Protein 2JGP (pdb70)

Foldseek 3Di:
DPDADAQDFLQLLLLQVLLCVLLVPPRAHQFDFSVVSPDDDVSLVVSQVVCCQQFQAHDDSVVCVVQRGSNSVSVVLQVDPPRGLLDFADDDDDQWFAAAPVLQVLVCCVPPVPCWLVQKDKAKKKKFFADDQVLLFVLVQVVCQQAQLQQWAWDADPNGITTGGDPHADADEAEEEDALVVVVVVLVVVRGDDHRRHGRQKYWYWYHNDDRIIMIMIMGGLQFADPLLVVLSVVSSQCVSVVHDDDHQRHHVSSVRNSLVVSCPDSNLVSLLVLLCVVPVDDQDDQQAAFPFDQDQAADFFKAKDKDFLAQVLQVLLCVVCVVLVHHSLLSLVLLVLLLSCVRRVFFKAWAKEKDQQQSHPSSNNHGGNRIAIFTQIAGQDQQAFLSVSSVVSRSSVSVCSNSVSHGPSCSQVVNPDPQGNSAHPSHQEYEEEEEADDQWPDHPGITMGGSPPDDPLRTHPGQKYWYWYRHPRGIMIMIMHRPNTHDPVRVVLSRQLSSQSSVVCSVPRRHGSNRSPSD

Solvent-accessible surface area: 24222 Å² total; per-residue (Å²): 163,48,133,58,40,24,19,142,38,13,10,11,7,3,0,4,52,4,0,37,141,25,6,137,34,102,88,2,0,0,56,1,34,0,62,83,27,28,1,129,60,112,73,0,90,125,0,27,62,34,0,88,96,43,1,49,5,78,8,44,52,184,25,0,102,112,67,26,21,0,64,65,0,1,34,39,2,59,144,33,49,169,32,16,53,21,27,20,76,82,40,159,190,110,82,86,12,27,18,2,20,16,1,78,121,16,13,71,35,32,87,159,124,63,35,56,86,75,31,16,33,65,66,26,24,22,0,66,15,128,12,87,127,90,97,0,45,28,2,8,81,142,0,6,67,46,2,29,4,0,28,1,2,2,26,84,45,148,66,77,8,15,3,38,35,44,138,120,30,110,33,78,20,51,68,46,122,28,78,52,114,98,0,92,122,56,14,73,57,48,18,93,75,16,86,1,117,87,8,22,1,5,84,4,15,0,1,58,23,14,146,56,64,20,0,6,2,14,0,8,2,41,2,1,0,2,56,61,0,37,40,27,8,59,46,16,3,12,69,25,12,76,60,63,146,20,101,169,38,130,2,22,4,30,8,21,1,23,20,36,100,113,6,43,144,23,56,1,29,117,82,0,16,26,38,8,47,127,37,5,82,82,128,56,27,80,14,100,9,76,47,64,105,126,53,44,99,84,38,34,94,55,7,52,69,10,84,60,31,12,30,146,86,28,12,116,15,0,73,113,10,6,134,86,22,14,14,59,14,38,7,0,0,0,0,0,0,1,1,0,0,12,61,43,11,68,43,56,37,2,6,0,0,0,45,28,71,14,19,44,57,69,37,5,102,54,2,2,0,18,11,54,27,33,4,2,4,20,2,86,3,69,154,135,28,22,0,21,79,0,0,66,55,0,10,80,45,0,26,35,1,50,3,14,22,29,6,16,35,46,79,5,32,139,122,44,71,124,91,106,71,111,11,38,18,48,25,9,6,0,8,0,31,45,73,103,40,117,112,146,68,62,66,15,93,120,8,66,4,32,69,28,67,139,82,159,91,16,140,77,0,102,24,4,0,24,0,29,0,21,36,64,227,79,49,0,23,0,7,0,33,7,4,67,28,4,5,49,108,111,24,2,73,88,1,3,106,24,0,24,51,0,0,48,21,0,47,152,64,30,120,34,117,7,43,119,5,106,26,169

Radius of gyration: 24.34 Å; Cα contacts (8 Å, |Δi|>4): 922; chains: 1; bounding box: 75×51×62 Å

Secondary structure (DSSP, 8-state):
-PPP----SHHHHHHHHHHHHHHT-S---TT-BTTTTT--HHHHHHHHHHHHHHH-B---HHHHHHS-BHHHHHHHHHH--TTBTT---PPPP-SSEEPPHHHHHHHHIIIII--TTTTB--EEEEEEE---HHHHHHHHHHHHHH-GGGGEEEEEETTEEEEEE-S------EEEE--HHHHHHHHHHT-----TTSS--EEEEEEEEETTEEEEEEEEBGGG--HHHHHHHHHHHHHHHTTPPPPP-S--HHHHHHHHHHHTTSHHHHHHHHHHHHHTSS---------SSPPPSS---BEEEEEEE--HHHHHHHHHHHHHHT--HHHHHHHHHHHHHHHHHT-S-EEEEEEE----SGGGTT--S---EEEEEEE---TTSBHHHHHHHHHHHHHHHHHT--S-HHHHHHHT-----TTS-SS-SEEEEEE----S----SSEEEEE-SS-SS-SB-SSSEEEEEEE-SS-EEEEEEEE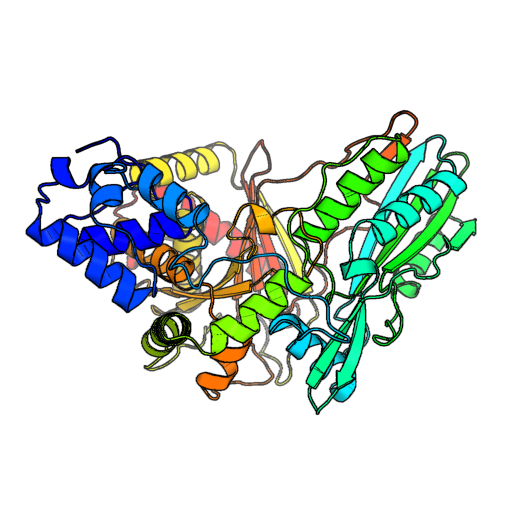TTT--HHHHHHHHHHHHHHHHHHHH-TT-BGGG----

InterPro domains:
  IPR000873 AMP-dependent synthetase/ligase domain [PF00501] (471-814)
  IPR000873 AMP-dependent synthetase/ligase domain [PF00501] (1507-1851)
  IPR000873 AMP-dependent synthetase/ligase domain [PF00501] (2543-2889)
  IPR000873 AMP-dependent synthetase/ligase domain [PF00501] (3581-3923)
  IPR000873 AMP-dependent synthetase/ligase domain [PF00501] (4616-4968)
  IPR000873 AMP-dependent synthetase/ligase domain [PF00501] (5662-6010)
  IPR001031 Thioesterase [PF00975] (6255-6472)
  IPR001242 Condensation domain [PF00668] (8-450)
  IPR001242 Condensation domain [PF00668] (1053-1486)
  IPR001242 Condensation domain [PF00668] (2089-2523)
  IPR001242 Condensation domain [PF00668] (3128-3558)
  IPR001242 Condensation domain [PF00668] (4165-4596)
  IPR001242 Condensation domain [PF00668] (5207-5642)
  IPR006162 Phosphopantetheine attachment site [PS00012] (995-1010)
  IPR006162 Phosphopantetheine attachment site [PS00012] (2032-2047)
  IPR006162 Phosphopantetheine attachment site [PS00012] (3070-3085)
  IPR006162 Phosphopantetheine attachment site [PS00012] (4105-4120)
  IPR006162 Phosphopantetheine attachment site [PS00012] (5149-5164)
  IPR006162 Phosphopantetheine attachment site [PS00012] (6192-6207)
  IPR009081 Phosphopantetheine binding ACP domain [PF00550] (973-1036)

Sequence (520 aa):
RSEYVAPRSVWEARLAQVWEQVLNVPQVGALDDFFALGGHSLRAMRVLSSMHNEYQVDIPLRILFEKPTIQELAAFIEETAKKGNVFSIEPVQKQAYYPVSSAQKRMYILDQFEGVGISYNMPSTMLIEGKLERTRVEAAFQRLIARHESLRTSFAVVNGEPVQNIHEDVPFALAYSEVTEEEARELVSSLVQPFDLEVAPLIRVSLLKIGEDRYVLFTDMHHSISDGVSSGILLAEWVQLYQGDVLPELRIQQYKDFAVWQQEFSQSAAFHKQEAYWLQTFADDIPVLNLPTDFTRPSTQSFAGDQCTIGAGKALTEGLHQLAQATGTTLYMVLLAAYNVLLAKYAGQEDIIVGTPITGRSHADLEPIVGMFVNTLAMRNKPQREKTFSEFLQEVKQNALDAYGHQDYPFEELVEKLAIARDLSRNPLFDTVFTFQNSTEEVMTLPECTLAPFMTDETGQHAKFDLTFSATEEREEMTIGVEYSTSLFTRETMERFSRHFLTIAASIVQNPHIRLGEIDML

B-factor: mean 62.38, std 7.95, range [30.0, 96.53]

Structure (mmCIF, N/CA/C/O backbone):
data_2JGP
#
_entry.id   2JGP
#
_cell.length_a   84.973
_cell.length_b   84.973
_cell.length_c   164.969
_cell.angle_alpha   90.00
_cell.angle_beta   90.00
_cell.angle_gamma   90.00
#
_symmetry.space_group_name_H-M   'P 43 21 2'
#
loop_
_entity.id
_entity.type
_entity.pdbx_description
1 polymer 'TYROCIDINE SYNTHETASE 3'
2 non-polymer 'SULFATE ION'
3 non-polymer '1,4-DIETHYLENE DIOXIDE'
4 non-polymer 'SODIUM ION'
5 water water
#
loop_
_atom_site.group_PDB
_atom_site.id
_atom_site.type_symbol
_atom_site.label_atom_id
_atom_site.label_alt_id
_atom_site.label_comp_id
_atom_site.label_asym_id
_atom_site.label_entity_id
_atom_site.label_seq_id
_atom_site.pdbx_PDB_ins_code
_atom_site.Cartn_x
_atom_site.Cartn_y
_atom_site.Cartn_z
_atom_site.occupancy
_atom_site.B_iso_or_equiv
_atom_site.auth_seq_id
_atom_site.auth_comp_id
_atom_site.auth_asym_id
_atom_site.auth_atom_id
_atom_site.pdbx_PDB_model_num
ATOM 1 N N . ARG A 1 1 ? -3.869 7.629 62.551 1.00 74.34 3 ARG A N 1
ATOM 2 C CA . ARG A 1 1 ? -2.645 8.460 62.376 1.00 74.15 3 ARG A CA 1
ATOM 3 C C . ARG A 1 1 ? -1.371 7.639 62.247 1.00 73.00 3 ARG A C 1
ATOM 4 O O . ARG A 1 1 ? -1.046 6.837 63.123 1.00 73.38 3 ARG A O 1
ATOM 12 N N . SER A 1 2 ? -0.629 7.885 61.175 1.00 71.78 4 SER A N 1
ATOM 13 C CA . SER A 1 2 ? 0.718 7.352 61.049 1.00 70.46 4 SER A CA 1
ATOM 14 C C . SER A 1 2 ? 1.626 8.067 62.044 1.00 69.06 4 SER A C 1
ATOM 15 O O . SER A 1 2 ? 1.316 9.169 62.510 1.00 68.43 4 SER A O 1
ATOM 18 N N . GLU A 1 3 ? 2.738 7.426 62.377 1.00 67.29 5 GLU A N 1
ATOM 19 C CA . GLU A 1 3 ? 3.810 8.072 63.122 1.00 66.29 5 GLU A CA 1
ATOM 20 C C . GLU A 1 3 ? 4.187 9.400 62.453 1.00 65.28 5 GLU A C 1
ATOM 21 O O . GLU A 1 3 ? 4.293 9.479 61.225 1.00 65.11 5 GLU A O 1
ATOM 27 N N . TYR A 1 4 ? 4.385 10.441 63.257 1.00 64.20 6 TYR A N 1
ATOM 28 C CA . TYR A 1 4 ? 4.707 11.749 62.702 1.00 63.18 6 TYR A CA 1
ATOM 29 C C . TYR A 1 4 ? 6.174 11.818 62.320 1.00 62.74 6 TYR A C 1
ATOM 30 O O . TYR A 1 4 ? 7.053 11.564 63.142 1.00 62.01 6 TYR A O 1
ATOM 39 N N . VAL A 1 5 ? 6.409 12.164 61.059 1.00 62.15 7 VAL A N 1
ATOM 40 C CA . VAL A 1 5 ? 7.727 12.504 60.557 1.00 62.24 7 VAL A CA 1
ATOM 41 C C . VAL A 1 5 ? 7.633 13.905 59.964 1.00 62.31 7 VAL A C 1
ATOM 42 O O . VAL A 1 5 ? 6.859 14.144 59.031 1.00 62.39 7 VAL A O 1
ATOM 46 N N . ALA A 1 6 ? 8.394 14.845 60.515 1.00 62.11 8 ALA A N 1
ATOM 47 C CA . ALA A 1 6 ? 8.308 16.237 60.070 1.00 62.28 8 ALA A CA 1
ATOM 48 C C . ALA A 1 6 ? 8.793 16.348 58.623 1.00 62.38 8 ALA A C 1
ATOM 49 O O . ALA A 1 6 ? 9.687 15.605 58.225 1.00 62.28 8 ALA A O 1
ATOM 51 N N . PRO A 1 7 ? 8.208 17.271 57.831 1.00 62.56 9 PRO A N 1
ATOM 52 C CA . PRO A 1 7 ? 8.650 17.465 56.442 1.00 62.43 9 PRO A CA 1
ATOM 53 C C . PRO A 1 7 ? 10.171 17.612 56.329 1.00 62.31 9 PRO A C 1
ATOM 54 O O . PRO A 1 7 ? 10.785 18.309 57.140 1.00 63.07 9 PRO A O 1
ATOM 58 N N . ARG A 1 8 ? 10.773 16.933 55.356 1.00 62.25 10 ARG A N 1
ATOM 59 C CA . ARG A 1 8 ? 12.237 16.868 55.225 1.00 61.69 10 ARG A CA 1
ATOM 60 C C . ARG A 1 8 ? 12.747 17.532 53.948 1.00 61.99 10 ARG A C 1
ATOM 61 O O . ARG A 1 8 ? 13.957 17.580 53.698 1.00 61.58 10 ARG A O 1
ATOM 69 N N . SER A 1 9 ? 11.822 18.019 53.130 1.00 61.92 11 SER A N 1
ATOM 70 C CA . SER A 1 9 ? 12.164 18.635 51.862 1.00 61.93 11 SER A CA 1
ATOM 71 C C . SER A 1 9 ? 11.161 19.718 51.568 1.00 62.00 11 SER A C 1
ATOM 72 O O . SER A 1 9 ? 10.104 19.773 52.193 1.00 61.65 11 SER A O 1
ATOM 75 N N . VAL A 1 10 ? 11.473 20.550 50.580 1.00 62.21 12 VAL A N 1
ATOM 76 C CA . VAL A 1 10 ? 10.569 21.632 50.195 1.00 62.37 12 VAL A CA 1
ATOM 77 C C . VAL A 1 10 ? 9.201 21.104 49.740 1.00 62.09 12 VAL A C 1
ATOM 78 O O . VAL A 1 10 ? 8.182 21.655 50.129 1.00 61.98 12 VAL A O 1
ATOM 82 N N . TRP A 1 11 ? 9.166 20.033 48.948 1.00 61.65 13 TRP A N 1
ATOM 83 C CA . TRP A 1 11 ? 7.883 19.518 48.462 1.00 61.62 13 TRP A CA 1
ATOM 84 C C . TRP A 1 11 ? 7.092 18.807 49.558 1.00 61.57 13 TRP A C 1
ATOM 85 O O . TRP A 1 11 ? 5.876 18.855 49.552 1.00 61.16 13 TRP A O 1
ATOM 96 N N . GLU A 1 12 ? 7.774 18.166 50.506 1.00 61.57 14 GLU A N 1
ATOM 97 C CA . GLU A 1 12 ? 7.075 17.593 51.662 1.00 61.73 14 GLU A CA 1
ATOM 98 C C . GLU A 1 12 ? 6.421 18.696 52.495 1.00 61.68 14 GLU A C 1
ATOM 99 O O . GLU A 1 12 ? 5.268 18.558 52.929 1.00 62.37 14 GLU A O 1
ATOM 105 N N . ALA A 1 13 ? 7.138 19.806 52.679 1.00 61.19 15 ALA A N 1
ATOM 106 C CA . ALA A 1 13 ? 6.605 20.963 53.405 1.00 61.03 15 ALA A CA 1
ATOM 107 C C . ALA A 1 13 ? 5.408 21.583 52.680 1.00 60.77 15 ALA A C 1
ATOM 108 O O . ALA A 1 13 ? 4.372 21.814 53.287 1.00 60.72 15 ALA A O 1
ATOM 110 N N . ARG A 1 14 ? 5.553 21.832 51.380 1.00 60.48 16 ARG A N 1
ATOM 111 C CA . ARG A 1 14 ? 4.488 22.444 50.589 1.00 60.55 16 ARG A CA 1
ATOM 112 C C . ARG A 1 14 ? 3.223 21.591 50.588 1.00 60.46 16 ARG A C 1
ATOM 113 O O . ARG A 1 14 ? 2.126 22.086 50.820 1.00 60.06 16 ARG A O 1
ATOM 121 N N . LEU A 1 15 ? 3.393 20.300 50.334 1.00 61.00 17 LEU A N 1
ATOM 122 C CA . LEU A 1 15 ? 2.270 19.376 50.296 1.00 61.53 17 LEU A CA 1
ATOM 123 C C . LEU A 1 15 ? 1.573 19.262 51.641 1.00 61.91 17 LEU A C 1
ATOM 124 O O . LEU A 1 15 ? 0.343 19.315 51.705 1.00 62.87 17 LEU A O 1
ATOM 129 N N . ALA A 1 16 ? 2.356 19.104 52.704 1.00 62.13 18 ALA A N 1
ATOM 130 C CA . ALA A 1 16 ? 1.812 18.921 54.047 1.00 62.25 18 ALA A CA 1
ATOM 131 C C . ALA A 1 16 ? 0.930 20.095 54.427 1.00 62.51 18 ALA A C 1
ATOM 132 O O . ALA A 1 16 ? -0.134 19.907 54.995 1.00 62.48 18 ALA A O 1
ATOM 134 N N . GLN A 1 17 ? 1.399 21.302 54.108 1.00 62.85 19 GLN A N 1
ATOM 135 C CA . GLN A 1 17 ? 0.652 22.543 54.337 1.00 63.73 19 GLN A CA 1
ATOM 136 C C . GLN A 1 17 ? -0.693 22.538 53.609 1.00 63.29 19 GLN A C 1
ATOM 137 O O . GLN A 1 17 ? -1.722 22.877 54.193 1.00 63.55 19 GLN A O 1
ATOM 143 N N . VAL A 1 18 ? -0.678 22.158 52.336 1.00 62.50 20 VAL A N 1
ATOM 144 C CA . VAL A 1 18 ? -1.899 22.059 51.550 1.00 62.45 20 VAL A CA 1
ATOM 145 C C . VAL A 1 18 ? -2.870 21.005 52.107 1.00 62.29 20 VAL A C 1
ATOM 146 O O . VAL A 1 18 ? -4.066 21.266 52.205 1.00 62.39 20 VAL A O 1
ATOM 150 N N . TRP A 1 19 ? -2.362 19.834 52.492 1.00 62.36 21 TRP A N 1
ATOM 151 C CA . TRP A 1 19 ? -3.226 18.788 53.054 1.00 62.56 21 TRP A CA 1
ATOM 152 C C . TRP A 1 19 ? -3.902 19.249 54.344 1.00 62.39 21 TRP A C 1
ATOM 153 O O . TRP A 1 19 ? -5.079 18.979 54.561 1.00 62.10 21 TRP A O 1
ATOM 164 N N . GLU A 1 20 ? -3.142 19.920 55.204 1.00 62.51 22 GLU A N 1
ATOM 165 C CA . GLU A 1 20 ? -3.682 20.448 56.460 1.00 62.71 22 GLU A CA 1
ATOM 166 C C . GLU A 1 20 ? -4.847 21.404 56.210 1.00 62.82 22 GLU A C 1
ATOM 167 O O . GLU A 1 20 ? -5.876 21.322 56.876 1.00 62.68 22 GLU A O 1
ATOM 173 N N . GLN A 1 21 ? -4.684 22.295 55.240 1.00 62.85 23 GLN A N 1
ATOM 174 C CA . GLN A 1 21 ? -5.747 23.236 54.878 1.00 63.10 23 GLN A CA 1
ATOM 175 C C . GLN A 1 21 ? -6.965 22.539 54.281 1.00 62.64 23 GLN A C 1
ATOM 176 O O . GLN A 1 21 ? -8.105 22.799 54.690 1.00 62.15 23 GLN A O 1
ATOM 182 N N . VAL A 1 22 ? -6.724 21.654 53.320 1.00 62.26 24 VAL A N 1
ATOM 183 C CA . VAL A 1 22 ? -7.812 20.976 52.617 1.00 62.33 24 VAL A CA 1
ATOM 184 C C . VAL A 1 22 ? -8.566 20.004 53.534 1.00 62.31 24 VAL A C 1
ATOM 185 O O . VAL A 1 22 ? -9.800 19.982 53.541 1.00 62.21 24 VAL A O 1
ATOM 189 N N . LEU A 1 23 ? -7.821 19.218 54.308 1.00 62.35 25 LEU A N 1
ATOM 190 C CA . LEU A 1 23 ? -8.424 18.226 55.206 1.00 62.64 25 LEU A CA 1
ATOM 191 C C . LEU A 1 23 ? -8.888 18.800 56.546 1.00 62.52 25 LEU A C 1
ATOM 192 O O . LEU A 1 23 ? -9.679 18.160 57.244 1.00 62.40 25 LEU A O 1
ATOM 197 N N . ASN A 1 24 ? -8.400 19.991 56.897 1.00 62.46 26 ASN A N 1
ATOM 198 C CA . ASN A 1 24 ? -8.595 20.560 58.231 1.00 62.62 26 ASN A CA 1
ATOM 199 C C . ASN A 1 24 ? -8.107 19.585 59.301 1.00 62.80 26 ASN A C 1
ATOM 200 O O . ASN A 1 24 ? -8.816 19.272 60.251 1.00 62.53 26 ASN A O 1
ATOM 205 N N . VAL A 1 25 ? -6.890 19.091 59.114 1.00 63.06 27 VAL A N 1
ATOM 206 C CA . VAL A 1 25 ? -6.249 18.216 60.079 1.00 63.53 27 VAL A CA 1
ATOM 207 C C . VAL A 1 25 ? -4.871 18.812 60.357 1.00 64.14 27 VAL A C 1
ATOM 208 O O . VAL A 1 25 ? -4.192 19.240 59.422 1.00 63.97 27 VAL A O 1
ATOM 212 N N . PRO A 1 26 ? -4.457 18.868 61.635 1.00 64.81 28 PRO A N 1
ATOM 213 C CA . PRO A 1 26 ? -3.157 19.463 61.967 1.00 65.15 28 PRO A CA 1
ATOM 214 C C . PRO A 1 26 ? -1.974 18.493 61.907 1.00 65.55 28 PRO A C 1
ATOM 215 O O . PRO A 1 26 ? -2.157 17.288 62.020 1.00 66.06 28 PRO A O 1
ATOM 219 N N . GLN A 1 27 ? -0.768 19.028 61.740 1.00 65.53 29 GLN A N 1
ATOM 220 C CA . GLN A 1 27 ? 0.473 18.270 61.910 1.00 65.86 29 GLN A CA 1
ATOM 221 C C . GLN A 1 27 ? 0.610 17.088 60.941 1.00 65.13 29 GLN A C 1
ATOM 222 O O . GLN A 1 27 ? 0.940 15.975 61.353 1.00 65.42 29 GLN A O 1
ATOM 228 N N . VAL A 1 28 ? 0.366 17.347 59.656 1.00 64.28 30 VAL A N 1
ATOM 229 C CA . VAL A 1 28 ? 0.535 16.339 58.607 1.00 63.71 30 VAL A CA 1
ATOM 230 C C . VAL A 1 28 ? 2.028 16.113 58.365 1.00 63.34 30 VAL A C 1
ATOM 231 O O . VAL A 1 28 ? 2.778 17.062 58.134 1.00 62.64 30 VAL A O 1
ATOM 235 N N . GLY A 1 29 ? 2.441 14.849 58.423 1.00 63.38 31 GLY A N 1
ATOM 236 C CA . GLY A 1 29 ? 3.842 14.473 58.293 1.00 63.24 31 GLY A CA 1
ATOM 237 C C . GLY A 1 29 ? 4.107 13.613 57.072 1.00 63.45 31 GLY A C 1
ATOM 238 O O . GLY A 1 29 ? 3.185 13.255 56.330 1.00 63.17 31 GLY A O 1
ATOM 239 N N . ALA A 1 30 ? 5.376 13.252 56.895 1.00 63.57 32 ALA A N 1
ATOM 240 C CA . ALA A 1 30 ? 5.843 12.566 55.690 1.00 63.67 32 ALA A CA 1
ATOM 241 C C . ALA A 1 30 ? 5.205 11.187 55.448 1.00 63.84 32 ALA A C 1
ATOM 242 O O . ALA A 1 30 ? 5.095 10.747 54.299 1.00 63.46 32 ALA A O 1
ATOM 244 N N . LEU A 1 31 ? 4.803 10.504 56.518 1.00 63.74 33 LEU A N 1
ATOM 245 C CA . LEU A 1 31 ? 4.219 9.166 56.402 1.00 64.03 33 LEU A CA 1
ATOM 246 C C . LEU A 1 31 ? 2.692 9.174 56.337 1.00 64.19 33 LEU A C 1
ATOM 247 O O . LEU A 1 31 ? 2.079 8.121 56.163 1.00 64.14 33 LEU A O 1
ATOM 252 N N . ASP A 1 32 ? 2.070 10.342 56.484 1.00 64.25 34 ASP A N 1
ATOM 253 C CA . ASP A 1 32 ? 0.605 10.402 56.516 1.00 64.67 34 ASP A CA 1
ATOM 254 C C . ASP A 1 32 ? 0.003 10.053 55.155 1.00 64.39 34 ASP A C 1
ATOM 255 O O . ASP A 1 32 ? 0.528 10.449 54.121 1.00 64.26 34 ASP A O 1
ATOM 260 N N . ASP A 1 33 ? -1.088 9.290 55.182 1.00 64.39 35 ASP A N 1
ATOM 261 C CA . ASP A 1 33 ? -1.793 8.852 53.977 1.00 64.40 35 ASP A CA 1
ATOM 262 C C . ASP A 1 33 ? -3.086 9.658 53.864 1.00 64.49 35 ASP A C 1
ATOM 263 O O . ASP A 1 33 ? -3.874 9.718 54.816 1.00 64.14 35 ASP A O 1
ATOM 268 N N . PHE A 1 34 ? -3.291 10.272 52.699 1.00 64.46 36 PHE A N 1
ATOM 269 C CA . PHE A 1 34 ? -4.415 11.190 52.463 1.00 64.46 36 PHE A CA 1
ATOM 270 C C . PHE A 1 34 ? -5.772 10.570 52.792 1.00 64.68 36 PHE A C 1
ATOM 271 O O . PHE A 1 34 ? -6.644 11.217 53.375 1.00 64.89 36 PHE A O 1
ATOM 279 N N . PHE A 1 35 ? -5.930 9.307 52.432 1.00 64.76 37 PHE A N 1
ATOM 280 C CA . PHE A 1 35 ? -7.196 8.616 52.586 1.00 65.20 37 PHE A CA 1
ATOM 281 C C . PHE A 1 35 ? -7.357 8.075 54.006 1.00 65.37 37 PHE A C 1
ATOM 282 O O . PHE A 1 35 ? -8.467 8.048 54.538 1.00 65.75 37 PHE A O 1
ATOM 290 N N . ALA A 1 36 ? -6.250 7.688 54.635 1.00 65.68 38 ALA A N 1
ATOM 291 C CA . ALA A 1 36 ? -6.268 7.328 56.058 1.00 65.80 38 ALA A CA 1
ATOM 292 C C . ALA A 1 36 ? -6.655 8.537 56.918 1.00 65.82 38 ALA A C 1
ATOM 293 O O . ALA A 1 36 ? -7.320 8.381 57.945 1.00 65.20 38 ALA A O 1
ATOM 295 N N . LEU A 1 37 ? -6.243 9.731 56.490 1.00 65.63 39 LEU A N 1
ATOM 296 C CA . LEU A 1 37 ? -6.563 10.974 57.201 1.00 65.86 39 LEU A CA 1
ATOM 297 C C . LEU A 1 37 ? -8.012 11.432 56.997 1.00 65.75 39 LEU A C 1
ATOM 298 O O . LEU A 1 37 ? -8.438 12.420 57.599 1.00 65.91 39 LEU A O 1
ATOM 303 N N . GLY A 1 38 ? -8.761 10.729 56.149 1.00 65.41 40 GLY A N 1
ATOM 304 C CA . GLY A 1 38 ? -10.184 10.995 55.959 1.00 65.20 40 GLY A CA 1
ATOM 305 C C . GLY A 1 38 ? -10.556 11.621 54.628 1.00 64.99 40 GLY A C 1
ATOM 306 O O . GLY A 1 38 ? -11.733 11.878 54.375 1.00 64.83 40 GLY A O 1
ATOM 307 N N . GLY A 1 39 ? -9.568 11.879 53.775 1.00 64.98 41 GLY A N 1
ATOM 308 C CA . GLY A 1 39 ? -9.835 12.427 52.449 1.00 64.81 41 GLY A CA 1
ATOM 309 C C . GLY A 1 39 ? -10.499 11.397 51.545 1.00 64.87 41 GLY A C 1
ATOM 310 O O . GLY A 1 39 ? -10.262 10.197 51.682 1.00 64.77 41 GLY A O 1
ATOM 311 N N . HIS A 1 40 ? -11.359 11.868 50.647 1.00 64.79 42 HIS A N 1
ATOM 312 C CA . HIS A 1 40 ? -11.897 11.040 49.564 1.00 64.93 42 HIS A CA 1
ATOM 313 C C . HIS A 1 40 ? -11.716 11.799 48.241 1.00 64.69 42 HIS A C 1
ATOM 314 O O . HIS A 1 40 ? -10.917 12.737 48.172 1.00 64.22 42 HIS A O 1
ATOM 321 N N . SER A 1 41 ? -12.452 11.398 47.203 1.00 64.68 43 SER A N 1
ATOM 322 C CA . SER A 1 41 ? -12.294 11.957 45.855 1.00 64.79 43 SER A CA 1
ATOM 323 C C . SER A 1 41 ? -12.454 13.475 45.787 1.00 64.76 43 SER A C 1
ATOM 324 O O . SER A 1 41 ? -11.671 14.147 45.114 1.00 64.75 43 SER A O 1
ATOM 327 N N . LEU A 1 42 ? -13.459 14.009 46.479 1.00 64.78 44 LEU A N 1
ATOM 328 C CA . LEU A 1 42 ? -13.731 15.449 46.453 1.00 64.97 44 LEU A CA 1
ATOM 329 C C . LEU A 1 42 ? -12.550 16.263 46.982 1.00 64.80 44 LEU A C 1
ATOM 330 O O . LEU A 1 42 ? -12.095 17.206 46.328 1.00 64.52 44 LEU A O 1
ATOM 335 N N . ARG A 1 43 ? -12.055 15.901 48.163 1.00 64.69 45 ARG A N 1
ATOM 336 C CA . ARG A 1 43 ? -10.955 16.648 48.776 1.00 64.92 45 ARG A CA 1
ATOM 337 C C . ARG A 1 43 ? -9.602 16.346 48.119 1.00 64.82 45 ARG A C 1
ATOM 338 O O . ARG A 1 43 ? -8.707 17.185 48.159 1.00 64.82 45 ARG A O 1
ATOM 346 N N . ALA A 1 44 ? -9.454 15.171 47.508 1.00 64.76 46 ALA A N 1
ATOM 347 C CA . ALA A 1 44 ? -8.264 14.883 46.692 1.00 65.01 46 ALA A CA 1
ATOM 348 C C . ALA A 1 44 ? -8.190 15.835 45.499 1.00 65.14 46 ALA A C 1
ATOM 349 O O . ALA A 1 44 ? -7.123 16.357 45.182 1.00 65.59 46 ALA A O 1
ATOM 351 N N . MET A 1 45 ? -9.326 16.065 44.847 1.00 65.60 47 MET A N 1
ATOM 352 C CA . MET A 1 45 ? -9.401 17.030 43.749 1.00 65.92 47 MET A CA 1
ATOM 353 C C . MET A 1 45 ? -9.093 18.455 44.230 1.00 65.90 47 MET A C 1
ATOM 354 O O . MET A 1 45 ? -8.472 19.239 43.503 1.00 65.90 47 MET A O 1
ATOM 359 N N . ARG A 1 46 ? -9.503 18.779 45.454 1.00 65.64 48 ARG A N 1
ATOM 360 C CA . ARG A 1 46 ? -9.166 20.071 46.059 1.00 65.72 48 ARG A CA 1
ATOM 361 C C . ARG A 1 46 ? -7.658 20.218 46.309 1.00 65.49 48 ARG A C 1
ATOM 362 O O . ARG A 1 46 ? -7.112 21.309 46.152 1.00 65.28 48 ARG A O 1
ATOM 370 N N . VAL A 1 47 ? -6.994 19.131 46.703 1.00 65.18 49 VAL A N 1
ATOM 371 C CA . VAL A 1 47 ? -5.535 19.147 46.874 1.00 65.21 49 VAL A CA 1
ATOM 372 C C . VAL A 1 47 ? -4.846 19.431 45.538 1.00 65.35 49 VAL A C 1
ATOM 373 O O . VAL A 1 47 ? -3.920 20.242 45.468 1.00 65.36 49 VAL A O 1
ATOM 377 N N . LEU A 1 48 ? -5.311 18.769 44.483 1.00 65.30 50 LEU A N 1
ATOM 378 C CA . LEU A 1 48 ? -4.783 18.993 43.139 1.00 65.56 50 LEU A CA 1
ATOM 379 C C . LEU A 1 48 ? -4.962 20.451 42.719 1.00 65.65 50 LEU A C 1
ATOM 380 O O . LEU A 1 48 ? -4.040 21.070 42.176 1.00 65.11 50 LEU A O 1
ATOM 385 N N . SER A 1 49 ? -6.157 20.984 42.968 1.00 65.85 51 SER A N 1
ATOM 386 C CA . SER A 1 49 ? -6.471 22.375 42.655 1.00 66.20 51 SER A CA 1
ATOM 387 C C . SER A 1 49 ? -5.576 23.343 43.424 1.00 66.06 51 SER A C 1
ATOM 388 O O . SER A 1 49 ? -5.059 24.300 42.849 1.00 65.56 51 SER A O 1
ATOM 391 N N . SER A 1 50 ? -5.405 23.093 44.723 1.00 66.12 52 SER A N 1
ATOM 392 C CA . SER A 1 50 ? -4.583 23.965 45.577 1.00 66.28 52 SER A CA 1
ATOM 393 C C . SER A 1 50 ? -3.116 23.997 45.164 1.00 66.00 52 SER A C 1
ATOM 394 O O . SER A 1 50 ? -2.489 25.056 45.194 1.00 65.61 52 SER A O 1
ATOM 397 N N . MET A 1 51 ? -2.570 22.838 44.797 1.00 65.92 53 MET A N 1
ATOM 398 C CA . MET A 1 51 ? -1.177 22.765 44.341 1.00 65.92 53 MET A CA 1
ATOM 399 C C . MET A 1 51 ? -1.001 23.465 42.998 1.00 65.67 53 MET A C 1
ATOM 400 O O . MET A 1 51 ? 0.042 24.066 42.745 1.00 65.40 53 MET A O 1
ATOM 405 N N . HIS A 1 52 ? -2.021 23.397 42.145 1.00 65.72 54 HIS A N 1
ATOM 406 C CA . HIS A 1 52 ? -2.000 24.135 40.885 1.00 65.69 54 HIS A CA 1
ATOM 407 C C . HIS A 1 52 ? -2.026 25.647 41.128 1.00 65.46 54 HIS A C 1
ATOM 408 O O . HIS A 1 52 ? -1.265 26.394 40.506 1.00 65.16 54 HIS A O 1
ATOM 415 N N . ASN A 1 53 ? -2.895 26.093 42.033 1.00 65.12 55 ASN A N 1
ATOM 416 C CA . ASN A 1 53 ? -3.045 27.523 42.310 1.00 65.00 55 ASN A CA 1
ATOM 417 C C . ASN A 1 53 ? -1.843 28.143 43.022 1.00 64.42 55 ASN A C 1
ATOM 418 O O . ASN A 1 53 ? -1.408 29.236 42.662 1.00 63.97 55 ASN A O 1
ATOM 423 N N . GLU A 1 54 ? -1.318 27.457 44.032 1.00 63.95 56 GLU A N 1
ATOM 424 C CA . GLU A 1 54 ? -0.223 28.002 44.833 1.00 63.95 56 GLU A CA 1
ATOM 425 C C . GLU A 1 54 ? 1.134 27.807 44.152 1.00 63.52 56 GLU A C 1
ATOM 426 O O . GLU A 1 54 ? 1.986 28.700 44.220 1.00 63.28 56 GLU A O 1
ATOM 432 N N . TYR A 1 55 ? 1.328 26.665 43.487 1.00 63.00 57 TYR A N 1
ATOM 433 C CA . TYR A 1 55 ? 2.657 26.284 42.969 1.00 62.84 57 TYR A CA 1
ATOM 434 C C . TYR A 1 55 ? 2.735 25.988 41.467 1.00 63.19 57 TYR A C 1
ATOM 435 O O . TYR A 1 55 ? 3.813 25.672 40.972 1.00 62.83 57 TYR A O 1
ATOM 444 N N . GLN A 1 56 ? 1.620 26.102 40.744 1.00 63.57 58 GLN A N 1
ATOM 445 C CA . GLN A 1 56 ? 1.582 25.760 39.312 1.00 64.23 58 GLN A CA 1
ATOM 446 C C . GLN A 1 56 ? 2.191 24.388 39.032 1.00 64.80 58 GLN A C 1
ATOM 447 O O . GLN A 1 56 ? 2.949 24.213 38.073 1.00 64.82 58 GLN A O 1
ATOM 453 N N . VAL A 1 57 ? 1.882 23.425 39.892 1.00 65.35 59 VAL A N 1
ATOM 454 C CA . VAL A 1 57 ? 2.295 22.049 39.685 1.00 66.01 59 VAL A CA 1
ATOM 455 C C . VAL A 1 57 ? 1.027 21.238 39.490 1.00 66.55 59 VAL A C 1
ATOM 456 O O . VAL A 1 57 ? 0.123 21.284 40.321 1.00 66.92 59 VAL A O 1
ATOM 460 N N . ASP A 1 58 ? 0.963 20.520 38.377 1.00 66.93 60 ASP A N 1
ATOM 461 C CA . ASP A 1 58 ? -0.228 19.777 37.997 1.00 67.32 60 ASP A CA 1
ATOM 462 C C . ASP A 1 58 ? -0.025 18.305 38.329 1.00 67.18 60 ASP A C 1
ATOM 463 O O . ASP A 1 58 ? 0.727 17.605 37.652 1.00 67.80 60 ASP A O 1
ATOM 468 N N . ILE A 1 59 ? -0.675 17.857 39.397 1.00 66.70 61 ILE A N 1
ATOM 469 C CA . ILE A 1 59 ? -0.568 16.485 39.865 1.00 66.51 61 ILE A CA 1
ATOM 470 C C . ILE A 1 59 ? -1.791 15.729 39.355 1.00 66.19 61 ILE A C 1
ATOM 471 O O . ILE A 1 59 ? -2.914 16.078 39.720 1.00 65.93 61 ILE A O 1
ATOM 476 N N . PRO A 1 60 ? -1.587 14.706 38.501 1.00 65.84 62 PRO A N 1
ATOM 477 C CA . PRO A 1 60 ? -2.746 13.949 38.036 1.00 65.71 62 PRO A CA 1
ATOM 478 C C . PRO A 1 60 ? -3.442 13.280 39.211 1.00 65.54 62 PRO A C 1
ATOM 479 O O . PRO A 1 60 ? -2.775 12.862 40.154 1.00 65.02 62 PRO A O 1
ATOM 483 N N . LEU A 1 61 ? -4.768 13.182 39.163 1.00 65.51 63 LEU A N 1
ATOM 484 C CA . LEU A 1 61 ? -5.509 12.549 40.251 1.00 65.62 63 LEU A CA 1
ATOM 485 C C . LEU A 1 61 ? -5.049 11.107 40.438 1.00 65.63 63 LEU A C 1
ATOM 486 O O . LEU A 1 61 ? -4.909 10.640 41.563 1.00 65.73 63 LEU A O 1
ATOM 491 N N . ARG A 1 62 ? -4.808 10.416 39.328 1.00 65.73 64 ARG A N 1
ATOM 492 C CA . ARG A 1 62 ? -4.281 9.045 39.347 1.00 66.01 64 ARG A CA 1
ATOM 493 C C . ARG A 1 62 ? -3.022 8.874 40.191 1.00 65.60 64 ARG A C 1
ATOM 494 O O . ARG A 1 62 ? -2.842 7.840 40.831 1.00 65.10 64 ARG A O 1
ATOM 502 N N . ILE A 1 63 ? -2.151 9.880 40.177 1.00 65.36 65 ILE A N 1
ATOM 503 C CA . ILE A 1 63 ? -0.910 9.833 40.943 1.00 65.28 65 ILE A CA 1
ATOM 504 C C . ILE A 1 63 ? -1.149 9.989 42.449 1.00 65.36 65 ILE A C 1
ATOM 505 O O . ILE A 1 63 ? -0.486 9.330 43.254 1.00 65.40 65 ILE A O 1
ATOM 510 N N . LEU A 1 64 ? -2.088 10.849 42.837 1.00 65.40 66 LEU A N 1
ATOM 511 C CA . LEU A 1 64 ? -2.452 10.980 44.251 1.00 65.60 66 LEU A CA 1
ATOM 512 C C . LEU A 1 64 ? -2.995 9.655 44.792 1.00 65.57 66 LEU A C 1
ATOM 513 O O . LEU A 1 64 ? -2.686 9.258 45.915 1.00 65.35 66 LEU A O 1
ATOM 518 N N . PHE A 1 65 ? -3.806 8.971 43.992 1.00 65.71 67 PHE A N 1
ATOM 519 C CA . PHE A 1 65 ? -4.274 7.639 44.367 1.00 65.59 67 PHE A CA 1
ATOM 520 C C . PHE A 1 65 ? -3.114 6.649 44.458 1.00 65.45 67 PHE A C 1
ATOM 521 O O . PHE A 1 65 ? -3.023 5.870 45.408 1.00 65.06 67 PHE A O 1
ATOM 529 N N . GLU A 1 66 ? -2.235 6.699 43.465 1.00 65.48 68 GLU A N 1
ATOM 530 C CA . GLU A 1 66 ? -1.094 5.795 43.364 1.00 65.93 68 GLU A CA 1
ATOM 531 C C . GLU A 1 66 ? -0.048 6.072 44.442 1.00 65.81 68 GLU A C 1
ATOM 532 O O . GLU A 1 66 ? 0.545 5.144 44.982 1.00 66.32 68 GLU A O 1
ATOM 538 N N . LYS A 1 67 ? 0.149 7.351 44.759 1.00 65.40 69 LYS A N 1
ATOM 539 C CA . LYS A 1 67 ? 1.170 7.797 45.704 1.00 65.34 69 LYS A CA 1
ATOM 540 C C . LYS A 1 67 ? 0.479 8.570 46.831 1.00 64.51 69 LYS A C 1
ATOM 541 O O . LYS A 1 67 ? 0.573 9.794 46.893 1.00 64.84 69 LYS A O 1
ATOM 547 N N . PRO A 1 68 ? -0.235 7.854 47.719 1.00 63.88 70 PRO A N 1
ATOM 548 C CA . PRO A 1 68 ? -1.131 8.491 48.688 1.00 63.31 70 PRO A CA 1
ATOM 549 C C . PRO A 1 68 ? -0.486 9.068 49.953 1.00 62.85 70 PRO A C 1
ATOM 550 O O . PRO A 1 68 ? -1.206 9.598 50.800 1.00 63.20 70 PRO A O 1
ATOM 554 N N . THR A 1 69 ? 0.838 8.986 50.085 1.00 62.04 71 THR A N 1
ATOM 555 C CA . THR A 1 69 ? 1.515 9.555 51.243 1.00 61.50 71 THR A CA 1
ATOM 556 C C . THR A 1 69 ? 2.342 10.770 50.839 1.00 61.41 71 THR A C 1
ATOM 557 O O . THR A 1 69 ? 2.771 10.888 49.690 1.00 60.84 71 THR A O 1
ATOM 561 N N . ILE A 1 70 ? 2.556 11.674 51.791 1.00 61.30 72 ILE A N 1
ATOM 562 C CA . ILE A 1 70 ? 3.329 12.887 51.549 1.00 61.19 72 ILE A CA 1
ATOM 563 C C . ILE A 1 70 ? 4.700 12.577 50.936 1.00 61.20 72 ILE A C 1
ATOM 564 O O . ILE A 1 70 ? 5.115 13.228 49.976 1.00 61.09 72 ILE A O 1
ATOM 569 N N . GLN A 1 71 ? 5.408 11.591 51.485 1.00 60.63 73 GLN A N 1
ATOM 570 C CA . GLN A 1 71 ? 6.766 11.313 50.998 1.00 60.44 73 GLN A CA 1
ATOM 571 C C . GLN A 1 71 ? 6.763 10.782 49.568 1.00 60.49 73 GLN A C 1
ATOM 572 O O . GLN A 1 71 ? 7.625 11.142 48.774 1.00 60.45 73 GLN A O 1
ATOM 578 N N . GLU A 1 72 ? 5.789 9.947 49.231 1.00 60.58 74 GLU A N 1
ATOM 579 C CA . GLU A 1 72 ? 5.710 9.408 47.875 1.00 60.87 74 GLU A CA 1
ATOM 580 C C . GLU A 1 72 ? 5.353 10.484 46.862 1.00 61.11 74 GLU A C 1
ATOM 581 O O . GLU A 1 72 ? 5.917 10.522 45.768 1.00 60.75 74 GLU A O 1
ATOM 587 N N . LEU A 1 73 ? 4.395 11.333 47.220 1.00 61.21 75 LEU A N 1
ATOM 588 C CA . LEU A 1 73 ? 3.899 12.364 46.308 1.00 61.98 75 LEU A CA 1
ATOM 589 C C . LEU A 1 73 ? 4.938 13.463 46.119 1.00 62.18 75 LEU A C 1
ATOM 590 O O . LEU A 1 73 ? 5.114 13.966 45.013 1.00 62.36 75 LEU A O 1
ATOM 595 N N . ALA A 1 74 ? 5.638 13.827 47.192 1.00 62.07 76 ALA A N 1
ATOM 596 C CA . ALA A 1 74 ? 6.770 14.762 47.086 1.00 62.38 76 ALA A CA 1
ATOM 597 C C . ALA A 1 74 ? 7.870 14.225 46.172 1.00 62.41 76 ALA A C 1
ATOM 598 O O . ALA A 1 74 ? 8.402 14.961 45.341 1.00 62.47 76 ALA A O 1
ATOM 600 N N . ALA A 1 75 ? 8.209 12.946 46.329 1.00 62.69 77 ALA A N 1
ATOM 601 C CA . ALA A 1 75 ? 9.184 12.292 45.455 1.00 62.65 77 ALA A CA 1
ATOM 602 C C . ALA A 1 75 ? 8.750 12.354 43.984 1.00 62.72 77 ALA A C 1
ATOM 603 O O . ALA A 1 75 ? 9.565 12.629 43.098 1.00 62.98 77 ALA A O 1
ATOM 605 N N . PHE A 1 76 ? 7.472 12.094 43.726 1.00 62.99 78 PHE A N 1
ATOM 606 C CA . PHE A 1 76 ? 6.940 12.194 42.368 1.00 62.91 78 PHE A CA 1
ATOM 607 C C . PHE A 1 76 ? 7.161 13.597 41.786 1.00 63.09 78 PHE A C 1
ATOM 608 O O . PHE A 1 76 ? 7.619 13.735 40.648 1.00 62.93 78 PHE A O 1
ATOM 616 N N . ILE A 1 77 ? 6.843 14.628 42.565 1.00 63.27 79 ILE A N 1
ATOM 617 C CA . ILE A 1 77 ? 7.013 16.015 42.100 1.00 63.90 79 ILE A CA 1
ATOM 618 C C . ILE A 1 77 ? 8.483 16.318 41.823 1.00 64.52 79 ILE A C 1
ATOM 619 O O . ILE A 1 77 ? 8.810 16.969 40.827 1.00 64.43 79 ILE A O 1
ATOM 624 N N . GLU A 1 78 ? 9.363 15.837 42.698 1.00 65.26 80 GLU A N 1
ATOM 625 C CA . GLU A 1 78 ? 10.814 16.017 42.523 1.00 66.00 80 GLU A CA 1
ATOM 626 C C . GLU A 1 78 ? 11.353 15.385 41.244 1.00 66.31 80 GLU A C 1
ATOM 627 O O . GLU A 1 78 ? 12.319 15.876 40.660 1.00 66.31 80 GLU A O 1
ATOM 633 N N . GLU A 1 79 ? 10.741 14.282 40.827 1.00 66.53 81 GLU A N 1
ATOM 634 C CA . GLU A 1 79 ? 11.240 13.494 39.707 1.00 67.09 81 GLU A CA 1
ATOM 635 C C . GLU A 1 79 ? 10.518 13.798 38.395 1.00 67.14 81 GLU A C 1
ATOM 636 O O . GLU A 1 79 ? 10.841 13.204 37.363 1.00 67.10 81 GLU A O 1
ATOM 642 N N . THR A 1 80 ? 9.572 14.738 38.427 1.00 66.96 82 THR A N 1
ATOM 643 C CA . THR A 1 80 ? 8.698 15.006 37.284 1.00 67.15 82 THR A CA 1
ATOM 644 C C . THR A 1 80 ? 8.875 16.432 36.764 1.00 67.39 82 THR A C 1
ATOM 645 O O . THR A 1 80 ? 8.645 17.396 37.488 1.00 67.55 82 THR A O 1
ATOM 649 N N . ALA A 1 81 ? 9.285 16.550 35.502 1.00 67.39 83 ALA A N 1
ATOM 650 C CA . ALA A 1 81 ? 9.433 17.846 34.839 1.00 67.47 83 ALA A CA 1
ATOM 651 C C . ALA A 1 81 ? 8.105 18.332 34.252 1.00 67.47 83 ALA A C 1
ATOM 652 O O . ALA A 1 81 ? 7.830 19.531 34.209 1.00 67.74 83 ALA A O 1
ATOM 654 N N . LYS A 1 82 ? 7.286 17.382 33.810 1.00 67.42 84 LYS A N 1
ATOM 655 C CA A LYS A 1 82 ? 6.020 17.690 33.152 0.50 67.15 84 LYS A CA 1
ATOM 656 C CA B LYS A 1 82 ? 6.015 17.677 33.154 0.50 67.23 84 LYS A CA 1
ATOM 657 C C . LYS A 1 82 ? 5.064 18.378 34.119 1.00 66.89 84 LYS A C 1
ATOM 658 O O . LYS A 1 82 ? 4.859 17.912 35.234 1.00 67.31 84 LYS A O 1
ATOM 669 N N . GLY A 1 83 ? 4.479 19.494 33.686 1.00 66.29 85 GLY A N 1
ATOM 670 C CA . GLY A 1 83 ? 3.533 20.239 34.524 1.00 65.58 85 GLY A CA 1
ATOM 671 C C . GLY A 1 83 ? 4.112 20.664 35.863 1.00 64.73 85 GLY A C 1
ATOM 672 O O . GLY A 1 83 ? 3.404 20.688 36.877 1.00 65.11 85 GLY A O 1
ATOM 673 N N . ASN A 1 84 ? 5.407 20.979 35.870 1.00 63.41 86 ASN A N 1
ATOM 674 C CA . ASN A 1 84 ? 6.108 21.412 37.070 1.00 62.09 86 ASN A CA 1
ATOM 675 C C . ASN A 1 84 ? 7.006 22.595 36.703 1.00 60.55 86 ASN A C 1
ATOM 676 O O . ASN A 1 84 ? 8.070 22.419 36.113 1.00 60.59 86 ASN A O 1
ATOM 681 N N . VAL A 1 85 ? 6.569 23.804 37.045 1.00 58.30 87 VAL A N 1
ATOM 682 C CA . VAL A 1 85 ? 7.318 25.001 36.679 1.00 56.05 87 VAL A CA 1
ATOM 683 C C . VAL A 1 85 ? 8.601 25.172 37.499 1.00 53.38 87 VAL A C 1
ATOM 684 O O . VAL A 1 85 ? 9.385 26.072 37.204 1.00 52.94 87 VAL A O 1
ATOM 688 N N . PHE A 1 86 ? 8.797 24.333 38.522 1.00 49.51 88 PHE A N 1
ATOM 689 C CA . PHE A 1 86 ? 10.013 24.345 39.356 1.00 46.98 88 PHE A CA 1
ATOM 690 C C . PHE A 1 86 ? 11.121 23.430 38.834 1.00 45.97 88 PHE A C 1
ATOM 691 O O . PHE A 1 86 ? 12.218 23.406 39.388 1.00 45.47 88 PHE A O 1
ATOM 699 N N . SER A 1 87 ? 10.834 22.676 37.781 1.00 44.92 89 SER A N 1
ATOM 700 C CA . SER A 1 87 ? 11.778 21.703 37.247 1.00 44.82 89 SER A CA 1
ATOM 701 C C . SER A 1 87 ? 12.948 22.383 36.537 1.00 44.43 89 SER A C 1
ATOM 702 O O . SER A 1 87 ? 12.746 23.265 35.704 1.00 43.43 89 SER A O 1
ATOM 705 N N . ILE A 1 88 ? 14.161 21.961 36.878 1.00 44.13 90 ILE A N 1
ATOM 706 C CA . ILE A 1 88 ? 15.378 22.479 36.254 1.00 44.59 90 ILE A CA 1
ATOM 707 C C . ILE A 1 88 ? 15.985 21.407 35.351 1.00 45.45 90 ILE A C 1
ATOM 708 O O . ILE A 1 88 ? 16.438 20.365 35.834 1.00 45.56 90 ILE A O 1
ATOM 713 N N . GLU A 1 89 ? 15.983 21.667 34.044 1.00 46.39 91 GLU A N 1
ATOM 714 C CA . GLU A 1 89 ? 16.491 20.725 33.047 1.00 47.33 91 GLU A CA 1
ATOM 715 C C . GLU A 1 89 ? 17.641 21.359 32.249 1.00 47.37 91 GLU A C 1
ATOM 716 O O . GLU A 1 89 ? 17.779 22.587 32.235 1.00 46.68 91 GLU A O 1
ATOM 722 N N . PRO A 1 90 ? 18.470 20.527 31.582 1.00 47.68 92 PRO A N 1
ATOM 723 C CA . PRO A 1 90 ? 19.531 21.066 30.723 1.00 48.03 92 PRO A CA 1
ATOM 724 C C . PRO A 1 90 ? 18.986 22.034 29.676 1.00 48.34 92 PRO A C 1
ATOM 725 O O . PRO A 1 90 ? 17.965 21.756 29.051 1.00 48.25 92 PRO A O 1
ATOM 729 N N . VAL A 1 91 ? 19.660 23.166 29.500 1.00 48.70 93 VAL A N 1
ATOM 730 C CA . VAL A 1 91 ? 19.168 24.221 28.613 1.00 49.18 93 VAL A CA 1
ATOM 731 C C . VAL A 1 91 ? 19.823 24.156 27.236 1.00 49.73 93 VAL A C 1
ATOM 732 O O . VAL A 1 91 ? 20.903 23.596 27.081 1.00 49.51 93 VAL A O 1
ATOM 736 N N . GLN A 1 92 ? 19.155 24.736 26.243 1.00 50.86 94 GLN A N 1
ATOM 737 C CA . GLN A 1 92 ? 19.690 24.806 24.885 1.00 51.86 94 GLN A CA 1
ATOM 738 C C . GLN A 1 92 ? 20.918 25.715 24.844 1.00 52.13 94 GLN A C 1
ATOM 739 O O . GLN A 1 92 ? 20.959 26.740 25.527 1.00 52.14 94 GLN A O 1
ATOM 745 N N . LYS A 1 93 ? 21.909 25.330 24.043 1.00 52.61 95 LYS A N 1
ATOM 746 C CA . LYS A 1 93 ? 23.149 26.089 23.926 1.00 53.02 95 LYS A CA 1
ATOM 747 C C . LYS A 1 93 ? 22.875 27.500 23.414 1.00 53.16 95 LYS A C 1
ATOM 748 O O . LYS A 1 93 ? 22.043 27.701 22.526 1.00 53.10 95 LYS A O 1
ATOM 754 N N . GLN A 1 94 ? 23.585 28.467 23.985 1.00 53.44 96 GLN A N 1
ATOM 755 C CA . GLN A 1 94 ? 23.371 29.876 23.689 1.00 53.85 96 GLN A CA 1
ATOM 756 C C . GLN A 1 94 ? 24.708 30.614 23.812 1.00 54.04 96 GLN A C 1
ATOM 757 O O . GLN A 1 94 ? 25.638 30.113 24.445 1.00 53.22 96 GLN A O 1
ATOM 763 N N . ALA A 1 95 ? 24.809 31.787 23.187 1.00 54.73 97 ALA A N 1
ATOM 764 C CA . ALA A 1 95 ? 26.046 32.577 23.209 1.00 55.24 97 ALA A CA 1
ATOM 765 C C . ALA A 1 95 ? 26.374 33.047 24.622 1.00 55.83 97 ALA A C 1
ATOM 766 O O . ALA A 1 95 ? 27.532 33.022 25.044 1.00 56.30 97 ALA A O 1
ATOM 768 N 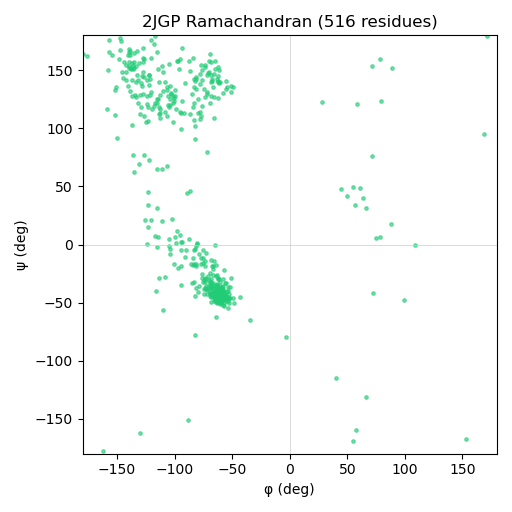N . TYR A 1 96 ? 25.342 33.475 25.344 1.00 56.16 98 TYR A N 1
ATOM 769 C CA . TYR A 1 96 ? 25.459 33.901 26.731 1.00 56.79 98 TYR A CA 1
ATOM 770 C C . TYR A 1 96 ? 24.269 33.363 27.497 1.00 56.98 98 TYR A C 1
ATOM 771 O O . TYR A 1 96 ? 23.261 32.981 26.901 1.00 56.73 98 TYR A O 1
ATOM 780 N N . TYR A 1 97 ? 24.379 33.358 28.820 1.00 57.14 99 TYR A N 1
ATOM 781 C CA . TYR A 1 97 ? 23.297 32.894 29.681 1.00 57.43 99 TYR A CA 1
ATOM 782 C C . TYR A 1 97 ? 22.990 33.953 30.730 1.00 57.58 99 TYR A C 1
ATOM 783 O O . TYR A 1 97 ? 23.890 34.682 31.154 1.00 56.46 99 TYR A O 1
ATOM 792 N N . PRO A 1 98 ? 21.717 34.043 31.160 1.00 57.91 100 PRO A N 1
ATOM 793 C CA . PRO A 1 98 ? 21.438 35.029 32.192 1.00 58.21 100 PRO A CA 1
ATOM 794 C C . PRO A 1 98 ? 22.219 34.725 33.465 1.00 58.65 100 PRO A C 1
ATOM 795 O O . PRO A 1 98 ? 22.519 33.561 33.750 1.00 58.45 100 PRO A O 1
ATOM 799 N N . VAL A 1 99 ? 22.560 35.765 34.216 1.00 58.64 101 VAL A N 1
ATOM 800 C CA . VAL A 1 99 ? 23.050 35.571 35.574 1.00 59.29 101 VAL A CA 1
ATOM 801 C C . VAL A 1 99 ? 21.881 35.276 36.506 1.00 60.26 101 VAL A C 1
ATOM 802 O O . VAL A 1 99 ? 20.742 35.633 36.214 1.00 60.39 101 VAL A O 1
ATOM 806 N N . SER A 1 100 ? 22.165 34.589 37.609 1.00 61.13 102 SER A N 1
ATOM 807 C CA . SER A 1 100 ? 21.198 34.463 38.688 1.00 61.38 102 SER A CA 1
ATOM 808 C C . SER A 1 100 ? 21.024 35.820 39.375 1.00 61.53 102 SER A C 1
ATOM 809 O O . SER A 1 100 ? 21.843 36.735 39.199 1.00 61.23 102 SER A O 1
ATOM 812 N N . SER A 1 101 ? 19.953 35.939 40.150 1.00 61.89 103 SER A N 1
ATOM 813 C CA . SER A 1 101 ? 19.675 37.150 40.918 1.00 62.58 103 SER A CA 1
ATOM 814 C C . SER A 1 101 ? 20.859 37.512 41.821 1.00 62.29 103 SER A C 1
ATOM 815 O O . SER A 1 101 ? 21.278 38.666 41.864 1.00 62.01 103 SER A O 1
ATOM 818 N N . ALA A 1 102 ? 21.414 36.516 42.510 1.00 62.22 104 ALA A N 1
ATOM 819 C CA . ALA A 1 102 ? 22.561 36.728 43.405 1.00 62.54 104 ALA A CA 1
ATOM 820 C C . ALA A 1 102 ? 23.813 37.190 42.651 1.00 62.61 104 ALA A C 1
ATOM 821 O O . ALA A 1 102 ? 24.501 38.107 43.086 1.00 62.88 104 ALA A O 1
ATOM 823 N N . GLN A 1 103 ? 24.099 36.555 41.520 1.00 62.78 105 GLN A N 1
ATOM 824 C CA . GLN A 1 103 ? 25.200 36.991 40.649 1.00 62.63 105 GLN A CA 1
ATOM 825 C C . GLN A 1 103 ? 25.022 38.428 40.155 1.00 63.27 105 GLN A C 1
ATOM 826 O O . GLN A 1 103 ? 25.997 39.187 40.051 1.00 63.56 105 GLN A O 1
ATOM 832 N N . LYS A 1 104 ? 23.787 38.795 39.818 1.00 63.55 106 LYS A N 1
ATOM 833 C CA . LYS A 1 104 ? 23.517 40.135 39.300 1.00 64.58 106 LYS A CA 1
ATOM 834 C C . LYS A 1 104 ? 23.905 41.201 40.323 1.00 65.09 106 LYS A C 1
ATOM 835 O O . LYS A 1 104 ? 24.538 42.198 39.977 1.00 65.28 106 LYS A O 1
ATOM 841 N N . ARG A 1 105 ? 23.526 40.979 41.579 1.00 65.90 107 ARG A N 1
ATOM 842 C CA . ARG A 1 105 ? 23.838 41.915 42.661 1.00 66.46 107 ARG A CA 1
ATOM 843 C C . ARG A 1 105 ? 25.346 42.035 42.883 1.00 66.31 107 ARG A C 1
ATOM 844 O O . ARG A 1 105 ? 25.873 43.142 43.018 1.00 65.87 107 ARG A O 1
ATOM 852 N N . MET A 1 106 ? 26.036 40.897 42.916 1.00 66.30 108 MET A N 1
ATOM 853 C CA . MET A 1 106 ? 27.486 40.883 43.091 1.00 66.69 108 MET A CA 1
ATOM 854 C C . MET A 1 106 ? 28.192 41.592 41.943 1.00 66.96 108 MET A C 1
ATOM 855 O O . MET A 1 106 ? 29.115 42.370 42.174 1.00 66.43 108 MET A O 1
ATOM 860 N N . TYR A 1 107 ? 27.753 41.335 40.712 1.00 67.53 109 TYR A N 1
ATOM 861 C CA . TYR A 1 107 ? 28.346 41.994 39.542 1.00 67.79 109 TYR A CA 1
ATOM 862 C C . TYR A 1 107 ? 28.238 43.513 39.637 1.00 68.52 109 TYR A C 1
ATOM 863 O O . TYR A 1 107 ? 29.233 44.226 39.477 1.00 68.58 109 TYR A O 1
ATOM 872 N N . ILE A 1 108 ? 27.022 43.992 39.891 1.00 69.36 110 ILE A N 1
ATOM 873 C CA . ILE A 1 108 ? 26.739 45.427 39.971 1.00 70.22 110 ILE A CA 1
ATOM 874 C C . ILE A 1 108 ? 27.539 46.089 41.094 1.00 71.29 110 ILE A C 1
ATOM 875 O O . ILE A 1 108 ? 28.115 47.161 40.903 1.00 71.17 110 ILE A O 1
ATOM 880 N N . LEU A 1 109 ? 27.579 45.449 42.259 1.00 72.58 111 LEU A N 1
ATOM 881 C CA . LEU A 1 109 ? 28.329 45.989 43.392 1.00 73.89 111 LEU A CA 1
ATOM 882 C C . LEU A 1 109 ? 29.835 45.985 43.114 1.00 75.08 111 LEU A C 1
ATOM 883 O O . LEU A 1 109 ? 30.518 46.971 43.386 1.00 75.26 111 LEU A O 1
ATOM 888 N N . ASP A 1 110 ? 30.334 44.889 42.545 1.00 76.43 112 ASP A N 1
ATOM 889 C CA . ASP A 1 110 ? 31.747 44.770 42.161 1.00 77.76 112 ASP A CA 1
ATOM 890 C C . ASP A 1 110 ? 32.187 45.851 41.158 1.00 78.90 112 ASP A C 1
ATOM 891 O O . ASP A 1 110 ? 33.289 46.390 41.262 1.00 78.98 112 ASP A O 1
ATOM 896 N N . GLN A 1 111 ? 31.315 46.171 40.204 1.00 80.21 113 GLN A N 1
ATOM 897 C CA . GLN A 1 111 ? 31.685 46.979 39.038 1.00 81.37 113 GLN A CA 1
ATOM 898 C C . GLN A 1 111 ? 31.402 48.468 39.206 1.00 82.22 113 GLN A C 1
ATOM 899 O O . GLN A 1 111 ? 32.150 49.308 38.694 1.00 82.40 113 GLN A O 1
ATOM 905 N N . PHE A 1 112 ? 30.322 48.789 39.915 1.00 83.21 114 PHE A N 1
ATOM 906 C CA . PHE A 1 112 ? 29.883 50.172 40.084 1.00 84.04 114 PHE A CA 1
ATOM 907 C C . PHE A 1 112 ? 30.113 50.717 41.496 1.00 84.47 114 PHE A C 1
ATOM 908 O O . PHE A 1 112 ? 30.288 51.923 41.670 1.00 84.56 114 PHE A O 1
ATOM 916 N N . GLU A 1 113 ? 30.115 49.838 42.498 1.00 84.95 115 GLU A N 1
ATOM 917 C CA . GLU A 1 113 ? 30.211 50.273 43.895 1.00 85.28 115 GLU A CA 1
ATOM 918 C C . GLU A 1 113 ? 31.632 50.202 44.462 1.00 85.20 115 GLU A C 1
ATOM 919 O O . GLU A 1 113 ? 31.926 50.858 45.463 1.00 85.51 115 GLU A O 1
ATOM 925 N N . GLY A 1 114 ? 32.506 49.414 43.836 1.00 84.99 116 GLY A N 1
ATOM 926 C CA . GLY A 1 114 ? 33.897 49.313 44.277 1.00 84.84 116 GLY A CA 1
ATOM 927 C C . GLY A 1 114 ? 34.012 48.549 45.584 1.00 84.66 116 GLY A C 1
ATOM 928 O O . GLY A 1 114 ? 34.226 49.141 46.646 1.00 84.95 116 GLY A O 1
ATOM 929 N N . VAL A 1 115 ? 33.882 47.228 45.491 1.00 84.07 117 VAL A N 1
ATOM 930 C CA . VAL A 1 115 ? 33.771 46.348 46.657 1.00 83.60 117 VAL A CA 1
ATOM 931 C C . VAL A 1 115 ? 35.097 45.613 46.970 1.00 83.00 117 VAL A C 1
ATOM 932 O O . VAL A 1 115 ? 35.104 44.586 47.650 1.00 83.14 117 VAL A O 1
ATOM 936 N N . GLY A 1 116 ? 36.214 46.164 46.490 1.00 82.12 118 GLY A N 1
ATOM 937 C CA . GLY A 1 116 ? 37.557 45.630 46.762 1.00 81.21 118 GLY A CA 1
ATOM 938 C C . GLY A 1 116 ? 37.687 44.114 46.739 1.00 80.25 118 GLY A C 1
ATOM 939 O O . GLY A 1 116 ? 37.511 43.484 45.694 1.00 80.21 118 GLY A O 1
ATOM 940 N N . ILE A 1 117 ? 37.995 43.533 47.900 1.00 78.90 119 ILE A N 1
ATOM 941 C CA . ILE A 1 117 ? 38.133 42.078 48.040 1.00 77.68 119 ILE A CA 1
ATOM 942 C C . ILE A 1 117 ? 37.000 41.466 48.877 1.00 76.36 119 ILE A C 1
ATOM 943 O O . ILE A 1 117 ? 37.126 40.351 49.388 1.00 75.99 119 ILE A O 1
ATOM 948 N N . SER A 1 118 ? 35.889 42.187 49.002 1.00 74.73 120 SER A N 1
ATOM 949 C CA . SER A 1 118 ? 34.779 41.739 49.846 1.00 73.47 120 SER A CA 1
ATOM 950 C C . SER A 1 118 ? 34.084 40.477 49.326 1.00 71.72 120 SER A C 1
ATOM 951 O O . SER A 1 118 ? 33.508 39.737 50.114 1.00 71.24 120 SER A O 1
ATOM 954 N N . TYR A 1 119 ? 34.140 40.236 48.014 1.00 69.83 121 TYR A N 1
ATOM 955 C CA . TYR A 1 119 ? 33.573 39.017 47.423 1.00 68.65 121 TYR A CA 1
ATOM 956 C C . TYR A 1 119 ? 34.618 37.925 47.168 1.00 67.30 121 TYR A C 1
ATOM 957 O O . TYR A 1 119 ? 34.337 36.938 46.488 1.00 66.64 121 TYR A O 1
ATOM 966 N N . ASN A 1 120 ? 35.819 38.102 47.703 1.00 65.64 122 ASN A N 1
ATOM 967 C CA . ASN A 1 120 ? 36.813 37.036 47.674 1.00 65.06 122 ASN A CA 1
ATOM 968 C C . ASN A 1 120 ? 36.458 35.933 48.668 1.00 64.24 122 ASN A C 1
ATOM 969 O O . ASN A 1 120 ? 35.785 36.175 49.671 1.00 63.13 122 ASN A O 1
ATOM 974 N N . MET A 1 121 ? 36.914 34.722 48.363 1.00 63.57 123 MET A N 1
ATOM 975 C CA . MET A 1 121 ? 36.721 33.565 49.214 1.00 63.37 123 MET A CA 1
ATOM 976 C C . MET A 1 121 ? 38.060 32.858 49.399 1.00 63.07 123 MET A C 1
ATOM 977 O O . MET A 1 121 ? 38.264 31.768 48.863 1.00 62.84 123 MET A O 1
ATOM 982 N N . PRO A 1 122 ? 38.990 33.485 50.133 1.00 63.32 124 PRO A N 1
ATOM 983 C CA . PRO A 1 122 ? 40.303 32.876 50.330 1.00 63.46 124 PRO A CA 1
ATOM 984 C C . PRO A 1 122 ? 40.311 31.759 51.374 1.00 63.72 124 PRO A C 1
ATOM 985 O O . PRO A 1 122 ? 39.568 31.820 52.353 1.00 63.04 124 PRO A O 1
ATOM 989 N N . SER A 1 123 ? 41.159 30.756 51.153 1.00 64.05 125 SER A N 1
ATOM 990 C CA . SER A 1 123 ? 41.418 29.711 52.138 1.00 64.46 125 SER A CA 1
ATOM 991 C C . SER A 1 123 ? 42.900 29.340 52.107 1.00 64.80 125 SER A C 1
ATOM 992 O O . SER A 1 123 ? 43.583 29.524 51.090 1.00 64.01 125 SER A O 1
ATOM 995 N N . THR A 1 124 ? 43.388 28.837 53.235 1.00 65.12 126 THR A N 1
ATOM 996 C CA . THR A 1 124 ? 44.753 28.343 53.343 1.00 65.82 126 THR A CA 1
ATOM 997 C C . THR A 1 124 ? 44.714 26.980 54.013 1.00 66.20 126 THR A C 1
ATOM 998 O O . THR A 1 124 ? 43.913 26.750 54.922 1.00 66.14 126 THR A O 1
ATOM 1002 N N . MET A 1 125 ? 45.565 26.077 53.537 1.00 66.73 127 MET A N 1
ATOM 1003 C CA . MET A 1 125 ? 45.637 24.721 54.060 1.00 67.40 127 MET A CA 1
ATOM 1004 C C . MET A 1 125 ? 47.094 24.360 54.259 1.00 67.34 127 MET A C 1
ATOM 1005 O O . MET A 1 125 ? 47.902 24.537 53.347 1.00 67.27 127 MET A O 1
ATOM 1010 N N . LEU A 1 126 ? 47.428 23.882 55.456 1.00 67.36 128 LEU A N 1
ATOM 1011 C CA . LEU A 1 126 ? 48.762 23.353 55.733 1.00 67.47 128 LEU A CA 1
ATOM 1012 C C . LEU A 1 126 ? 48.824 21.898 55.275 1.00 67.48 128 LEU A C 1
ATOM 1013 O O . LEU A 1 126 ? 48.041 21.060 55.739 1.00 67.43 128 LEU A O 1
ATOM 1018 N N . ILE A 1 127 ? 49.753 21.609 54.366 1.00 67.53 129 ILE A N 1
ATOM 1019 C CA . ILE A 1 127 ? 49.959 20.257 53.859 1.00 67.69 129 ILE A CA 1
ATOM 1020 C C . ILE A 1 127 ? 51.316 19.753 54.329 1.00 67.87 129 ILE A C 1
ATOM 1021 O O . ILE A 1 127 ? 52.349 20.314 53.965 1.00 67.62 129 ILE A O 1
ATOM 1026 N N . GLU A 1 128 ? 51.298 18.698 55.141 1.00 68.27 130 GLU A N 1
ATOM 1027 C CA . GLU A 1 128 ? 52.513 18.091 55.667 1.00 68.74 130 GLU A CA 1
ATOM 1028 C C . GLU A 1 128 ? 52.675 16.687 55.095 1.00 68.78 130 GLU A C 1
ATOM 1029 O O . GLU A 1 128 ? 51.889 15.788 55.398 1.00 68.72 130 GLU A O 1
ATOM 1035 N N . GLY A 1 129 ? 53.697 16.517 54.260 1.00 68.79 131 GLY A N 1
ATOM 1036 C CA . GLY A 1 129 ? 53.931 15.265 53.548 1.00 68.88 131 GLY A CA 1
ATOM 1037 C C . GLY A 1 129 ? 54.685 15.512 52.256 1.00 68.91 131 GLY A C 1
ATOM 1038 O O . GLY A 1 129 ? 55.196 16.609 52.031 1.00 68.70 131 GLY A O 1
ATOM 1039 N N . LYS A 1 130 ? 54.732 14.499 51.395 1.00 69.05 132 LYS A N 1
ATOM 1040 C CA . LYS A 1 130 ? 55.572 14.546 50.195 1.00 69.18 132 LYS A CA 1
ATOM 1041 C C . LYS A 1 130 ? 55.129 15.640 49.220 1.00 69.10 132 LYS A C 1
ATOM 1042 O O . LYS A 1 130 ? 55.891 16.574 48.954 1.00 69.59 132 LYS A O 1
ATOM 1048 N N . LEU A 1 131 ? 53.905 15.509 48.707 1.00 68.67 133 LEU A N 1
ATOM 1049 C CA . LEU A 1 131 ? 53.255 16.493 47.820 1.00 68.29 133 LEU A CA 1
ATOM 1050 C C . LEU A 1 131 ? 54.018 16.788 46.518 1.00 67.93 133 LEU A C 1
ATOM 1051 O O . LEU A 1 131 ? 55.163 17.241 46.546 1.00 68.01 133 LEU A O 1
ATOM 1056 N N . GLU A 1 132 ? 53.368 16.539 45.382 1.00 67.44 134 GLU A N 1
ATOM 1057 C CA . GLU A 1 132 ? 53.935 16.842 44.067 1.00 67.20 134 GLU A CA 1
ATOM 1058 C C . GLU A 1 132 ? 53.257 18.072 43.486 1.00 66.98 134 GLU A C 1
ATOM 1059 O O . GLU A 1 132 ? 52.042 18.066 43.271 1.00 66.62 134 GLU A O 1
ATOM 1065 N N . ARG A 1 133 ? 54.038 19.118 43.221 1.00 66.63 135 ARG A N 1
ATOM 1066 C CA . ARG A 1 133 ? 53.473 20.390 42.775 1.00 66.60 135 ARG A CA 1
ATOM 1067 C C . ARG A 1 133 ? 52.746 20.286 41.430 1.00 66.30 135 ARG A C 1
ATOM 1068 O O . ARG A 1 133 ? 51.722 20.942 41.231 1.00 66.25 135 ARG A O 1
ATOM 1076 N N . THR A 1 134 ? 53.251 19.451 40.524 1.00 65.86 136 THR A N 1
ATOM 1077 C CA . THR A 1 134 ? 52.620 19.278 39.216 1.00 65.75 136 THR A CA 1
ATOM 1078 C C . THR A 1 134 ? 51.260 18.577 39.324 1.00 65.43 136 THR A C 1
ATOM 1079 O O . THR A 1 134 ? 50.328 18.911 38.586 1.00 65.33 136 THR A O 1
ATOM 1083 N N . ARG A 1 135 ? 51.146 17.615 40.241 1.00 64.84 137 ARG A N 1
ATOM 1084 C CA . ARG A 1 135 ? 49.861 16.949 40.488 1.00 64.54 137 ARG A CA 1
ATOM 1085 C C . ARG A 1 135 ? 48.844 17.888 41.128 1.00 63.89 137 ARG A C 1
ATOM 1086 O O . ARG A 1 135 ? 47.656 17.816 40.813 1.00 63.45 137 ARG A O 1
ATOM 1094 N N . VAL A 1 136 ? 49.308 18.753 42.029 1.00 63.08 138 VAL A N 1
ATOM 1095 C CA . VAL A 1 136 ? 48.448 19.787 42.608 1.00 62.65 138 VAL A CA 1
ATOM 1096 C C . VAL A 1 136 ? 47.804 20.575 41.475 1.00 62.34 138 VAL A C 1
ATOM 1097 O O . VAL A 1 136 ? 46.581 20.679 41.401 1.00 62.25 138 VAL A O 1
ATOM 1101 N N . GLU A 1 137 ? 48.645 21.096 40.584 1.00 62.05 139 GLU A N 1
ATOM 1102 C CA . GLU A 1 137 ? 48.201 21.863 39.420 1.00 61.90 139 GLU A CA 1
ATOM 1103 C C . GLU A 1 137 ? 47.222 21.078 38.548 1.00 61.82 139 GLU A C 1
ATOM 1104 O O . GLU A 1 137 ? 46.182 21.607 38.146 1.00 61.70 139 GLU A O 1
ATOM 1110 N N . ALA A 1 138 ? 47.562 19.821 38.267 1.00 61.57 140 ALA A N 1
ATOM 1111 C CA . ALA A 1 138 ? 46.756 18.965 37.392 1.00 61.58 140 ALA A CA 1
ATOM 1112 C C . ALA A 1 138 ? 45.355 18.709 37.945 1.00 61.51 140 ALA A C 1
ATOM 1113 O O . ALA A 1 138 ? 44.388 18.650 37.185 1.00 61.40 140 ALA A O 1
ATOM 1115 N N . ALA A 1 139 ? 45.253 18.547 39.263 1.00 61.52 141 ALA A N 1
ATOM 1116 C CA . ALA A 1 139 ? 43.958 18.354 39.915 1.00 61.42 141 ALA A CA 1
ATOM 1117 C C . ALA A 1 139 ? 43.082 19.593 39.747 1.00 61.39 141 ALA A C 1
ATOM 1118 O O . ALA A 1 139 ? 41.893 19.477 39.447 1.00 61.14 141 ALA A O 1
ATOM 1120 N N . PHE A 1 140 ? 43.667 20.779 39.922 1.00 61.32 142 PHE A N 1
ATOM 1121 C CA . PHE A 1 140 ? 42.930 22.029 39.704 1.00 61.33 142 PHE A CA 1
ATOM 1122 C C . PHE A 1 140 ? 42.506 22.219 38.249 1.00 61.08 142 PHE A C 1
ATOM 1123 O O . PHE A 1 140 ? 41.428 22.749 37.977 1.00 60.93 142 PHE A O 1
ATOM 1131 N N . GLN A 1 141 ? 43.355 21.803 37.318 1.00 60.97 143 GLN A N 1
ATOM 1132 C CA . GLN A 1 141 ? 43.033 21.897 35.897 1.00 61.11 143 GLN A CA 1
ATOM 1133 C C . GLN A 1 141 ? 41.823 21.027 35.572 1.00 61.31 143 GLN A C 1
ATOM 1134 O O . GLN A 1 141 ? 40.918 21.455 34.843 1.00 61.20 143 GLN A O 1
ATOM 1140 N N . ARG A 1 142 ? 41.799 19.823 36.138 1.00 61.40 144 ARG A N 1
ATOM 1141 C CA . ARG A 1 142 ? 40.648 18.930 35.999 1.00 61.83 144 ARG A CA 1
ATOM 1142 C C . ARG A 1 142 ? 39.393 19.516 36.649 1.00 61.56 144 ARG A C 1
ATOM 1143 O O . ARG A 1 142 ? 38.314 19.434 36.073 1.00 61.60 144 ARG A O 1
ATOM 1151 N N . LEU A 1 143 ? 39.538 20.115 37.833 1.00 61.51 145 LEU A N 1
ATOM 1152 C CA . LEU A 1 143 ? 38.411 20.772 38.511 1.00 61.35 145 LEU A CA 1
ATOM 1153 C C . LEU A 1 143 ? 37.817 21.870 37.647 1.00 60.90 145 LEU A C 1
ATOM 1154 O O . LEU A 1 143 ? 36.594 21.991 37.536 1.00 60.61 145 LEU A O 1
ATOM 1159 N N . ILE A 1 144 ? 38.697 22.683 37.065 1.00 60.42 146 ILE A N 1
ATOM 1160 C CA . ILE A 1 144 ? 38.290 23.771 36.179 1.00 59.97 146 ILE A CA 1
ATOM 1161 C C . ILE A 1 144 ? 37.568 23.226 34.947 1.00 59.87 146 ILE A C 1
ATOM 1162 O O . ILE A 1 144 ? 36.552 23.775 34.536 1.00 59.40 146 ILE A O 1
ATOM 1167 N N . ALA A 1 145 ? 38.089 22.143 34.369 1.00 59.72 147 ALA A N 1
ATOM 1168 C CA . ALA A 1 145 ? 37.415 21.465 33.255 1.00 60.02 147 ALA A CA 1
ATOM 1169 C C . ALA A 1 145 ? 36.046 20.914 33.666 1.00 60.13 147 ALA A C 1
ATOM 1170 O O . ALA A 1 145 ? 35.090 20.969 32.890 1.00 60.19 147 ALA A O 1
ATOM 1172 N N . ARG A 1 146 ? 35.962 20.391 34.887 1.00 60.35 148 ARG A N 1
ATOM 1173 C CA . ARG A 1 146 ? 34.741 19.750 35.391 1.00 60.54 148 ARG A CA 1
ATOM 1174 C C . ARG A 1 146 ? 33.610 20.726 35.701 1.00 60.36 148 ARG A C 1
ATOM 1175 O O . ARG A 1 146 ? 32.447 20.445 35.403 1.00 60.02 148 ARG A O 1
ATOM 1183 N N . HIS A 1 147 ? 33.947 21.854 36.320 1.00 60.70 149 HIS A N 1
ATOM 1184 C CA . HIS A 1 147 ? 32.945 22.776 36.849 1.00 60.70 149 HIS A CA 1
ATOM 1185 C C . HIS A 1 147 ? 32.833 24.031 35.991 1.00 60.70 149 HIS A C 1
ATOM 1186 O O . HIS A 1 147 ? 33.749 24.849 35.970 1.00 60.33 149 HIS A O 1
ATOM 1193 N N . GLU A 1 148 ? 31.706 24.180 35.287 1.00 60.85 150 GLU A N 1
ATOM 1194 C CA . GLU A 1 148 ? 31.503 25.303 34.366 1.00 60.80 150 GLU A CA 1
ATOM 1195 C C . GLU A 1 148 ? 31.632 26.654 35.047 1.00 60.70 150 GLU A C 1
ATOM 1196 O O . GLU A 1 148 ? 32.009 27.637 34.401 1.00 60.79 150 GLU A O 1
ATOM 1202 N N . SER A 1 149 ? 31.299 26.718 36.334 1.00 60.13 151 SER A N 1
ATOM 1203 C CA . SER A 1 149 ? 31.434 27.966 37.082 1.00 59.91 151 SER A CA 1
ATOM 1204 C C . SER A 1 149 ? 32.890 28.445 37.123 1.00 59.25 151 SER A C 1
ATOM 1205 O O . SER A 1 149 ? 33.148 29.646 37.179 1.00 59.36 151 SER A O 1
ATOM 1208 N N . LEU A 1 150 ? 33.833 27.508 37.080 1.00 58.97 152 LEU A N 1
ATOM 1209 C CA . LEU A 1 150 ? 35.259 27.853 37.034 1.00 58.69 152 LEU A CA 1
ATOM 1210 C C . LEU A 1 150 ? 35.750 28.223 35.624 1.00 58.75 152 LEU A C 1
ATOM 1211 O O . LEU A 1 150 ? 36.933 28.545 35.438 1.00 58.37 152 LEU A O 1
ATOM 1216 N N . ARG A 1 151 ? 34.859 28.155 34.636 1.00 58.62 153 ARG A N 1
ATOM 1217 C CA . ARG A 1 151 ? 35.160 28.608 33.279 1.00 58.78 153 ARG A CA 1
ATOM 1218 C C . ARG A 1 151 ? 34.198 29.720 32.848 1.00 58.55 153 ARG A C 1
ATOM 1219 O O . ARG A 1 151 ? 34.031 29.984 31.658 1.00 58.27 153 ARG A O 1
ATOM 1227 N N . THR A 1 152 ? 33.586 30.380 33.828 1.00 58.29 154 THR A N 1
ATOM 1228 C CA . THR A 1 152 ? 32.600 31.416 33.574 1.00 58.05 154 THR A CA 1
ATOM 1229 C C . THR A 1 152 ? 33.210 32.800 33.784 1.00 58.02 154 THR A C 1
ATOM 1230 O O . THR A 1 152 ? 33.846 33.051 34.801 1.00 57.69 154 THR A O 1
ATOM 1234 N N . SER A 1 153 ? 33.009 33.680 32.808 1.00 58.07 155 SER A N 1
ATOM 1235 C CA . SER A 1 153 ? 33.325 35.094 32.946 1.00 57.98 155 SER A CA 1
ATOM 1236 C C . SER A 1 153 ? 32.021 35.855 32.793 1.00 58.23 155 SER A C 1
ATOM 1237 O O . SER A 1 153 ? 30.997 35.268 32.439 1.00 57.64 155 SER A O 1
ATOM 1240 N N . PHE A 1 154 ? 32.057 37.155 33.039 1.00 58.48 156 PHE A N 1
ATOM 1241 C CA . PHE A 1 154 ? 30.849 37.966 32.923 1.00 58.95 156 PHE A CA 1
ATOM 1242 C C . PHE A 1 154 ? 31.066 39.087 31.931 1.00 59.35 156 PHE A C 1
ATOM 1243 O O . PHE A 1 154 ? 32.172 39.617 31.810 1.00 58.88 156 PHE A O 1
ATOM 1251 N N . ALA A 1 155 ? 29.999 39.426 31.217 1.00 59.54 157 ALA A N 1
ATOM 1252 C CA . ALA A 1 155 ? 29.987 40.560 30.303 1.00 59.93 157 ALA A CA 1
ATOM 1253 C C . ALA A 1 155 ? 28.642 41.250 30.454 1.00 60.30 157 ALA A C 1
ATOM 1254 O O . ALA A 1 155 ? 27.741 40.707 31.098 1.00 60.35 157 ALA A O 1
ATOM 1256 N N . VAL A 1 156 ? 28.514 42.450 29.889 1.00 60.70 158 VAL A N 1
ATOM 1257 C CA . VAL A 1 156 ? 27.227 43.133 29.835 1.00 61.12 158 VAL A CA 1
ATOM 1258 C C . VAL A 1 156 ? 26.690 43.018 28.418 1.00 61.16 158 VAL A C 1
ATOM 1259 O O . VAL A 1 156 ? 27.330 43.456 27.465 1.00 61.22 158 VAL A O 1
ATOM 1263 N N . VAL A 1 157 ? 25.522 42.402 28.286 1.00 61.56 159 VAL A N 1
ATOM 1264 C CA . VAL A 1 157 ? 24.884 42.212 26.991 1.00 61.80 159 VAL A CA 1
ATOM 1265 C C . VAL A 1 157 ? 23.447 42.682 27.108 1.00 62.26 159 VAL A C 1
ATOM 1266 O O . VAL A 1 157 ? 22.731 42.280 28.023 1.00 62.04 159 VAL A O 1
ATOM 1270 N N . ASN A 1 158 ? 23.039 43.546 26.188 1.00 62.69 160 ASN A N 1
ATOM 1271 C CA . ASN A 1 158 ? 21.736 44.196 26.257 1.00 63.19 160 ASN A CA 1
ATOM 1272 C C . ASN A 1 158 ? 21.430 44.708 27.673 1.00 63.40 160 ASN A C 1
ATOM 1273 O O . ASN A 1 158 ? 20.361 44.450 28.223 1.00 63.83 160 ASN A O 1
ATOM 1278 N N . GLY A 1 159 ? 22.401 45.405 28.264 1.00 63.86 161 GLY A N 1
ATOM 1279 C CA . GLY A 1 159 ? 22.216 46.093 29.545 1.00 64.21 161 GLY A CA 1
ATOM 1280 C C . GLY A 1 159 ? 22.174 45.246 30.802 1.00 64.62 161 GLY A C 1
ATOM 1281 O O . GLY A 1 159 ? 21.933 45.773 31.895 1.00 65.22 161 GLY A O 1
ATOM 1282 N N . GLU A 1 160 ? 22.420 43.940 30.661 1.00 64.25 162 GLU A N 1
ATOM 1283 C CA . GLU A 1 160 ? 22.383 43.010 31.769 1.00 63.73 162 GLU A CA 1
ATOM 1284 C C . GLU A 1 160 ? 23.733 42.336 31.895 1.00 62.93 162 GLU A C 1
ATOM 1285 O O . GLU A 1 160 ? 24.354 42.020 30.879 1.00 62.10 162 GLU A O 1
ATOM 1291 N N . PRO A 1 161 ? 24.184 42.089 33.138 1.00 62.27 163 PRO A N 1
ATOM 1292 C CA . PRO A 1 161 ? 25.304 41.176 33.309 1.00 61.62 163 PRO A CA 1
ATOM 1293 C C . PRO A 1 161 ? 24.872 39.809 32.794 1.00 60.89 163 PRO A C 1
ATOM 1294 O O . PRO A 1 161 ? 23.723 39.414 33.012 1.00 60.64 163 PRO A O 1
ATOM 1298 N N . VAL A 1 162 ? 25.764 39.112 32.100 1.00 60.23 164 VAL A N 1
ATOM 1299 C CA . VAL A 1 162 ? 25.482 37.759 31.630 1.00 59.50 164 VAL A CA 1
ATOM 1300 C C . VAL A 1 162 ? 26.684 36.857 31.849 1.00 59.48 164 VAL A C 1
ATOM 1301 O O . VAL A 1 162 ? 27.828 37.329 31.931 1.00 58.48 164 VAL A O 1
ATOM 1305 N N . GLN A 1 163 ? 26.406 35.559 31.930 1.00 59.04 165 GLN A N 1
ATOM 1306 C CA . GLN A 1 163 ? 27.441 34.551 32.071 1.00 59.35 165 GLN A CA 1
ATOM 1307 C C . GLN A 1 163 ? 27.978 34.169 30.707 1.00 59.45 165 GLN A C 1
ATOM 1308 O O . GLN A 1 163 ? 27.212 33.862 29.791 1.00 59.36 165 GLN A O 1
ATOM 1314 N N . ASN A 1 164 ? 29.299 34.200 30.584 1.00 59.89 166 ASN A N 1
ATOM 1315 C CA . ASN A 1 164 ? 29.996 33.796 29.378 1.00 60.18 166 ASN A CA 1
ATOM 1316 C C . ASN A 1 164 ? 30.778 32.534 29.723 1.00 60.60 166 ASN A C 1
ATOM 1317 O O . ASN A 1 164 ? 31.742 32.581 30.481 1.00 60.42 166 ASN A O 1
ATOM 1322 N N . ILE A 1 165 ? 30.328 31.399 29.196 1.00 60.83 167 ILE A N 1
ATOM 1323 C CA . ILE A 1 165 ? 30.906 30.101 29.541 1.00 61.40 167 ILE A CA 1
ATOM 1324 C C . ILE A 1 165 ? 31.970 29.758 28.515 1.00 61.56 167 ILE A C 1
ATOM 1325 O O . ILE A 1 165 ? 31.683 29.716 27.315 1.00 61.82 167 ILE A O 1
ATOM 1330 N N . HIS A 1 166 ? 33.192 29.508 28.985 1.00 61.56 168 HIS A N 1
ATOM 1331 C CA . HIS A 1 166 ? 34.307 29.230 28.090 1.00 61.78 168 HIS A CA 1
ATOM 1332 C C . HIS A 1 166 ? 34.630 27.744 28.006 1.00 62.39 168 HIS A C 1
ATOM 1333 O O . HIS A 1 166 ? 34.756 27.055 29.014 1.00 61.90 168 HIS A O 1
ATOM 1340 N N . GLU A 1 167 ? 34.684 27.274 26.767 1.00 63.24 169 GLU A N 1
ATOM 1341 C CA . GLU A 1 167 ? 35.225 25.975 26.368 1.00 63.96 169 GLU A CA 1
ATOM 1342 C C . GLU A 1 167 ? 36.428 25.511 27.209 1.00 63.78 169 GLU A C 1
ATOM 1343 O O . GLU A 1 167 ? 36.354 24.496 27.911 1.00 63.77 169 GLU A O 1
ATOM 1349 N N . ASP A 1 168 ? 37.527 26.257 27.103 1.00 63.48 170 ASP A N 1
ATOM 1350 C CA . ASP A 1 168 ? 38.776 25.993 27.820 1.00 63.39 170 ASP A CA 1
ATOM 1351 C C . ASP A 1 168 ? 39.281 27.323 28.360 1.00 62.70 170 ASP A C 1
ATOM 1352 O O . ASP A 1 168 ? 38.990 28.367 27.782 1.00 62.56 170 ASP A O 1
ATOM 1357 N N . VAL A 1 169 ? 40.044 27.283 29.451 1.00 62.06 171 VAL A N 1
ATOM 1358 C CA . VAL A 1 169 ? 40.633 2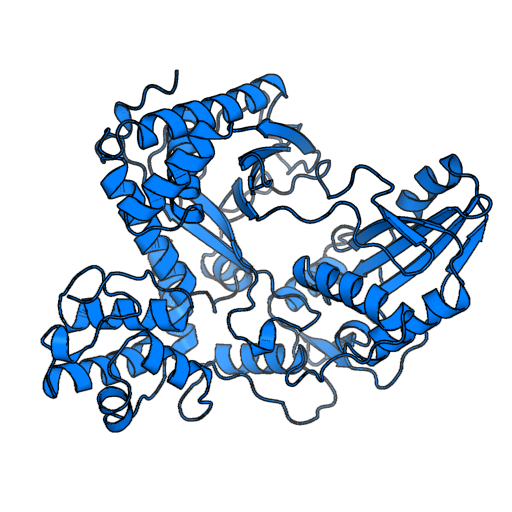8.495 30.032 1.00 61.40 171 VAL A CA 1
ATOM 1359 C C . VAL A 1 169 ? 42.065 28.239 30.504 1.00 61.20 171 VAL A C 1
ATOM 1360 O O . VAL A 1 169 ? 42.401 27.110 30.876 1.00 61.09 171 VAL A O 1
ATOM 1364 N N . PRO A 1 170 ? 42.909 29.288 30.506 1.00 60.80 172 PRO A N 1
ATOM 1365 C CA . PRO A 1 170 ? 44.286 29.121 30.966 1.00 60.56 172 PRO A CA 1
ATOM 1366 C C . PRO A 1 170 ? 44.378 29.090 32.491 1.00 60.19 172 PRO A C 1
ATOM 1367 O O . PRO A 1 170 ? 43.697 29.857 33.176 1.00 59.84 172 PRO A O 1
ATOM 1371 N N . PHE A 1 171 ? 45.202 28.190 33.014 1.00 59.94 173 PHE A N 1
ATOM 1372 C CA . PHE A 1 171 ? 45.451 28.123 34.448 1.00 59.74 173 PHE A CA 1
ATOM 1373 C C . PHE A 1 171 ? 46.842 27.566 34.715 1.00 59.70 173 PHE A C 1
ATOM 1374 O O . PHE A 1 171 ? 47.227 26.558 34.134 1.00 59.05 173 PHE A O 1
ATOM 1382 N N . ALA A 1 172 ? 47.582 28.235 35.594 1.00 59.75 174 ALA A N 1
ATOM 1383 C CA . ALA A 1 172 ? 48.840 27.710 36.106 1.00 59.79 174 ALA A CA 1
ATOM 1384 C C . ALA A 1 172 ? 48.888 27.880 37.620 1.00 60.03 174 ALA A C 1
ATOM 1385 O O . ALA A 1 172 ? 48.444 28.902 38.159 1.00 59.65 174 ALA A O 1
ATOM 1387 N N . LEU A 1 173 ? 49.408 26.860 38.295 1.00 60.26 175 LEU A N 1
ATOM 1388 C CA . LEU A 1 173 ? 49.705 26.917 39.724 1.00 60.81 175 LEU A CA 1
ATOM 1389 C C . LEU A 1 173 ? 50.865 27.882 39.950 1.00 60.65 175 LEU A C 1
ATOM 1390 O O . LEU A 1 173 ? 51.919 27.734 39.328 1.00 60.91 175 LEU A O 1
ATOM 1395 N N . ALA A 1 174 ? 50.680 28.842 40.851 1.00 60.72 176 ALA A N 1
ATOM 1396 C CA . ALA A 1 174 ? 51.747 29.769 41.236 1.00 60.55 176 ALA A CA 1
ATOM 1397 C C . ALA A 1 174 ? 52.573 29.151 42.364 1.00 60.58 176 ALA A C 1
ATOM 1398 O O . ALA A 1 174 ? 52.076 28.974 43.476 1.00 60.80 176 ALA A O 1
ATOM 1400 N N . TYR A 1 175 ? 53.827 28.817 42.081 1.00 60.33 177 TYR A N 1
ATOM 1401 C CA . TYR A 1 175 ? 54.685 28.156 43.060 1.00 60.17 177 TYR A CA 1
ATOM 1402 C C . TYR A 1 175 ? 55.737 29.113 43.616 1.00 60.41 177 TYR A C 1
ATOM 1403 O O . TYR A 1 175 ? 56.361 29.867 42.865 1.00 59.86 177 TYR A O 1
ATOM 1412 N N . SER A 1 176 ? 55.917 29.080 44.935 1.00 60.92 178 SER A N 1
ATOM 1413 C CA . SER A 1 176 ? 56.944 29.872 45.611 1.00 61.60 178 SER A CA 1
ATOM 1414 C C . SER A 1 176 ? 57.525 29.097 46.790 1.00 62.31 178 SER A C 1
ATOM 1415 O O . SER A 1 176 ? 56.888 28.184 47.315 1.00 62.34 178 SER A O 1
ATOM 1418 N N . GLU A 1 177 ? 58.740 29.464 47.188 1.00 63.19 179 GLU A N 1
ATOM 1419 C CA . GLU A 1 177 ? 59.388 28.899 48.366 1.00 64.02 179 GLU A CA 1
ATOM 1420 C C . GLU A 1 177 ? 59.674 30.030 49.350 1.00 64.72 179 GLU A C 1
ATOM 1421 O O . GLU A 1 177 ? 60.435 30.947 49.044 1.00 64.78 179 GLU A O 1
ATOM 1427 N N . VAL A 1 178 ? 59.047 29.966 50.520 1.00 65.42 180 VAL A N 1
ATOM 1428 C CA . VAL A 1 178 ? 59.131 31.036 51.511 1.00 66.11 180 VAL A CA 1
ATOM 1429 C C . VAL A 1 178 ? 59.259 30.460 52.914 1.00 66.80 180 VAL A C 1
ATOM 1430 O O . VAL A 1 178 ? 59.010 29.277 53.127 1.00 66.70 180 VAL A O 1
ATOM 1434 N N . THR A 1 179 ? 59.639 31.309 53.867 1.00 67.61 181 THR A N 1
ATOM 1435 C CA . THR A 1 179 ? 59.610 30.950 55.284 1.00 68.31 181 THR A CA 1
ATOM 1436 C C . THR A 1 179 ? 58.159 30.816 55.738 1.00 68.68 181 THR A C 1
ATOM 1437 O O . THR A 1 179 ? 57.257 31.377 55.112 1.00 68.68 181 THR A O 1
ATOM 1441 N N . GLU A 1 180 ? 57.927 30.064 56.812 1.00 69.20 182 GLU A N 1
ATOM 1442 C CA . GLU A 1 180 ? 56.579 29.948 57.370 1.00 69.64 182 GLU A CA 1
ATOM 1443 C C . GLU A 1 180 ? 56.020 31.320 57.749 1.00 69.99 182 GLU A C 1
ATOM 1444 O O . GLU A 1 180 ? 54.880 31.647 57.411 1.00 69.67 182 GLU A O 1
ATOM 1450 N N . GLU A 1 181 ? 56.829 32.122 58.440 1.00 70.43 183 GLU A N 1
ATOM 1451 C CA . GLU A 1 181 ? 56.414 33.469 58.844 1.00 70.90 183 GLU A CA 1
ATOM 1452 C C . GLU A 1 181 ? 56.147 34.369 57.633 1.00 71.02 183 GLU A C 1
ATOM 1453 O O . GLU A 1 181 ? 55.205 35.159 57.646 1.00 71.16 183 GLU A O 1
ATOM 1459 N N . GLU A 1 182 ? 56.967 34.244 56.591 1.00 71.18 184 GLU A N 1
ATOM 1460 C CA . GLU A 1 182 ? 56.717 34.947 55.328 1.00 71.41 184 GLU A CA 1
ATOM 1461 C C . GLU A 1 182 ? 55.396 34.498 54.696 1.00 71.63 184 GLU A C 1
ATOM 1462 O O . GLU A 1 182 ? 54.670 35.308 54.118 1.00 71.70 184 GLU A O 1
ATOM 1468 N N . ALA A 1 183 ? 55.087 33.207 54.806 1.00 71.86 185 ALA A N 1
ATOM 1469 C CA . ALA A 1 183 ? 53.829 32.675 54.289 1.00 72.02 185 ALA A CA 1
ATOM 1470 C C . ALA A 1 183 ? 52.624 33.325 54.973 1.00 72.33 185 ALA A C 1
ATOM 1471 O O . ALA A 1 183 ? 51.616 33.599 54.324 1.00 71.95 185 ALA A O 1
ATOM 1473 N N . ARG A 1 184 ? 52.741 33.577 56.276 1.00 72.78 186 ARG A N 1
ATOM 1474 C CA . ARG A 1 184 ? 51.658 34.193 57.046 1.00 73.29 186 ARG A CA 1
ATOM 1475 C C . ARG A 1 184 ? 51.275 35.588 56.548 1.00 73.43 186 ARG A C 1
ATOM 1476 O O . ARG A 1 184 ? 50.092 35.925 56.526 1.00 73.32 186 ARG A O 1
ATOM 1484 N N . GLU A 1 185 ? 52.261 36.391 56.148 1.00 73.63 187 GLU A N 1
ATOM 1485 C CA . GLU A 1 185 ? 51.972 37.729 55.613 1.00 73.94 187 GLU A CA 1
ATOM 1486 C C . GLU A 1 185 ? 51.529 37.635 54.152 1.00 73.64 187 GLU A C 1
ATOM 1487 O O . GLU A 1 185 ? 50.600 38.332 53.736 1.00 73.65 187 GLU A O 1
ATOM 1493 N N . LEU A 1 186 ? 52.189 36.778 53.375 1.00 73.08 188 LEU A N 1
ATOM 1494 C CA . LEU A 1 186 ? 51.820 36.595 51.966 1.00 72.56 188 LEU A CA 1
ATOM 1495 C C . LEU A 1 186 ? 50.350 36.263 51.796 1.00 72.00 188 LEU A C 1
ATOM 1496 O O . LEU A 1 186 ? 49.667 36.874 50.977 1.00 72.08 188 LEU A O 1
ATOM 1501 N N . VAL A 1 187 ? 49.878 35.295 52.580 1.00 71.12 189 VAL A N 1
ATOM 1502 C CA . VAL A 1 187 ? 48.496 34.805 52.515 1.00 70.66 189 VAL A CA 1
ATOM 1503 C C . VAL A 1 187 ? 47.440 35.910 52.571 1.00 69.78 189 VAL A C 1
ATOM 1504 O O . VAL A 1 187 ? 46.336 35.749 52.034 1.00 70.07 189 VAL A O 1
ATOM 1508 N N . SER A 1 188 ? 47.767 37.012 53.238 1.00 68.38 190 SER A N 1
ATOM 1509 C CA . SER A 1 188 ? 46.883 38.170 53.279 1.00 67.50 190 SER A CA 1
ATOM 1510 C C . SER A 1 188 ? 47.048 39.034 52.025 1.00 66.36 190 SER A C 1
ATOM 1511 O O . SER A 1 188 ? 46.061 39.471 51.439 1.00 65.69 190 SER A O 1
ATOM 1514 N N . SER A 1 189 ? 48.292 39.271 51.614 1.00 65.17 191 SER A N 1
ATOM 1515 C CA . SER A 1 189 ? 48.565 40.104 50.432 1.00 64.73 191 SER A CA 1
ATOM 1516 C C . SER A 1 189 ? 48.141 39.430 49.119 1.00 64.08 191 SER A C 1
ATOM 1517 O O . SER A 1 189 ? 47.875 40.116 48.127 1.00 63.58 191 SER A O 1
ATOM 1520 N N . LEU A 1 190 ? 48.071 38.100 49.116 1.00 63.21 192 LEU A N 1
ATOM 1521 C CA . LEU A 1 190 ? 47.648 37.353 47.925 1.00 62.96 192 LEU A CA 1
ATOM 1522 C C . LEU A 1 190 ? 46.141 37.455 47.655 1.00 62.48 192 LEU A C 1
ATOM 1523 O O . LEU A 1 190 ? 45.684 37.098 46.572 1.00 62.26 192 LEU A O 1
ATOM 1528 N N . VAL A 1 191 ? 45.372 37.930 48.634 1.00 62.02 193 VAL A N 1
ATOM 1529 C CA . VAL A 1 191 ? 43.949 38.176 48.437 1.00 61.58 193 VAL A CA 1
ATOM 1530 C C . VAL A 1 191 ? 43.775 39.485 47.663 1.00 61.51 193 VAL A C 1
ATOM 1531 O O . VAL A 1 191 ? 44.001 40.576 48.192 1.00 61.03 193 VAL A O 1
ATOM 1535 N N . GLN A 1 192 ? 43.378 39.351 46.401 1.00 61.37 194 GLN A N 1
ATOM 1536 C CA . GLN A 1 192 ? 43.357 40.465 45.458 1.00 61.20 194 GLN A CA 1
ATOM 1537 C C . GLN A 1 192 ? 42.101 40.371 44.613 1.00 61.33 194 GLN A C 1
ATOM 1538 O O . GLN A 1 192 ? 41.531 39.285 44.475 1.00 61.45 194 GLN A O 1
ATOM 1544 N N . PRO A 1 193 ? 41.666 41.507 44.045 1.00 61.44 195 PRO A N 1
ATOM 1545 C CA . PRO A 1 193 ? 40.455 41.511 43.242 1.00 61.58 195 PRO A CA 1
ATOM 1546 C C . PRO A 1 193 ? 40.570 40.673 41.966 1.00 61.39 195 PRO A C 1
ATOM 1547 O O . PRO A 1 193 ? 41.673 40.384 41.485 1.00 61.27 195 PRO A O 1
ATOM 1551 N N . PHE A 1 194 ? 39.417 40.276 41.454 1.00 60.88 196 PHE A N 1
ATOM 1552 C CA . PHE A 1 194 ? 39.323 39.517 40.221 1.00 60.34 196 PHE A CA 1
ATOM 1553 C C . PHE A 1 194 ? 38.754 40.418 39.145 1.00 59.78 196 PHE A C 1
ATOM 1554 O O . PHE A 1 194 ? 37.827 41.194 39.407 1.00 59.49 196 PHE A O 1
ATOM 1562 N N . ASP A 1 195 ? 39.300 40.306 37.941 1.00 59.15 197 ASP A N 1
ATOM 1563 C CA . ASP A 1 195 ? 38.674 40.871 36.759 1.00 59.04 197 ASP A CA 1
ATOM 1564 C C . ASP A 1 195 ? 37.571 39.913 36.335 1.00 58.99 197 ASP A C 1
ATOM 1565 O O . ASP A 1 195 ? 37.846 38.785 35.918 1.00 58.46 197 ASP A O 1
ATOM 1570 N N . LEU A 1 196 ? 36.324 40.359 36.453 1.00 58.92 198 LEU A N 1
ATOM 1571 C CA . LEU A 1 196 ? 35.172 39.496 36.201 1.00 59.87 198 LEU A CA 1
ATOM 1572 C C . LEU A 1 196 ? 35.013 39.089 34.729 1.00 59.97 198 LEU A C 1
ATOM 1573 O O . LEU A 1 196 ? 34.231 38.176 34.424 1.00 59.84 198 LEU A O 1
ATOM 1578 N N . GLU A 1 197 ? 35.740 39.767 33.838 1.00 60.13 199 GLU A N 1
ATOM 1579 C CA . GLU A 1 197 ? 35.738 39.462 32.400 1.00 60.56 199 GLU A CA 1
ATOM 1580 C C . GLU A 1 197 ? 36.663 38.308 32.020 1.00 60.34 199 GLU A C 1
ATOM 1581 O O . GLU A 1 197 ? 36.696 37.910 30.855 1.00 60.31 199 GLU A O 1
ATOM 1587 N N . VAL A 1 198 ? 37.412 37.780 32.982 1.00 60.09 200 VAL A N 1
ATOM 1588 C CA . VAL A 1 198 ? 38.459 36.804 32.698 1.00 60.38 200 VAL A CA 1
ATOM 1589 C C . VAL A 1 198 ? 38.289 35.546 33.541 1.00 60.13 200 VAL A C 1
ATOM 1590 O O . VAL A 1 198 ? 38.469 35.570 34.759 1.00 60.56 200 VAL A O 1
ATOM 1594 N N . ALA A 1 199 ? 37.929 34.452 32.879 1.00 59.46 201 ALA A N 1
ATOM 1595 C CA . ALA A 1 199 ? 37.901 33.139 33.501 1.00 59.09 201 ALA A CA 1
ATOM 1596 C C . ALA A 1 199 ? 39.301 32.526 33.391 1.00 58.74 201 ALA A C 1
ATOM 1597 O O . ALA A 1 199 ? 40.041 32.830 32.450 1.00 58.30 201 ALA A O 1
ATOM 1599 N N . PRO A 1 200 ? 39.689 31.685 34.359 1.00 58.52 202 PRO A N 1
ATOM 1600 C CA . PRO A 1 200 ? 38.940 31.223 35.520 1.00 58.58 202 PRO A CA 1
ATOM 1601 C C . PRO A 1 200 ? 38.983 32.214 36.688 1.00 58.88 202 PRO A C 1
ATOM 1602 O O . PRO A 1 200 ? 40.020 32.844 36.942 1.00 58.53 202 PRO A O 1
ATOM 1606 N N . LEU A 1 201 ? 37.869 32.341 37.398 1.00 59.06 203 LEU A N 1
ATOM 1607 C CA . LEU A 1 201 ? 37.817 33.173 38.599 1.00 59.48 203 LEU A CA 1
ATOM 1608 C C . LEU A 1 201 ? 38.248 32.377 39.835 1.00 59.93 203 LEU A C 1
ATOM 1609 O O . LEU A 1 201 ? 37.605 32.422 40.885 1.00 59.93 203 LEU A O 1
ATOM 1614 N N . ILE A 1 202 ? 39.350 31.649 39.688 1.00 60.37 204 ILE A N 1
ATOM 1615 C CA . ILE A 1 202 ? 39.974 30.940 40.792 1.00 60.61 204 ILE A CA 1
ATOM 1616 C C . ILE A 1 202 ? 41.470 31.053 40.584 1.00 60.71 204 ILE A C 1
ATOM 1617 O O . ILE A 1 202 ? 41.949 31.007 39.445 1.00 60.51 204 ILE A O 1
ATOM 1622 N N . ARG A 1 203 ? 42.203 31.234 41.678 1.00 61.04 205 ARG A N 1
ATOM 1623 C CA . ARG A 1 203 ? 43.662 31.268 41.617 1.00 61.31 205 ARG A CA 1
ATOM 1624 C C . ARG A 1 203 ? 44.241 30.479 42.780 1.00 61.22 205 ARG A C 1
ATOM 1625 O O . ARG A 1 203 ? 43.612 30.340 43.836 1.00 60.45 205 ARG A O 1
ATOM 1633 N N . VAL A 1 204 ? 45.428 29.929 42.555 1.00 61.19 206 VAL A N 1
ATOM 1634 C CA . VAL A 1 204 ? 46.045 29.030 43.514 1.00 61.36 206 VAL A CA 1
ATOM 1635 C C . VAL A 1 204 ? 47.533 29.346 43.617 1.00 61.56 206 VAL A C 1
ATOM 1636 O O . VAL A 1 204 ? 48.213 29.503 42.602 1.00 61.57 206 VAL A O 1
ATOM 1640 N N . SER A 1 205 ? 48.019 29.465 44.852 1.00 61.62 207 SER A N 1
ATOM 1641 C CA . SER A 1 205 ? 49.446 29.566 45.127 1.00 61.47 207 SER A CA 1
ATOM 1642 C C . SER A 1 205 ? 49.853 28.416 46.044 1.00 61.35 207 SER A C 1
ATOM 1643 O O . SER A 1 205 ? 49.214 28.181 47.072 1.00 61.49 207 SER A O 1
ATOM 1646 N N . LEU A 1 206 ? 50.897 27.692 45.652 1.00 60.92 208 LEU A N 1
ATOM 1647 C CA . LEU A 1 206 ? 51.500 26.669 46.504 1.00 60.48 208 LEU A CA 1
ATOM 1648 C C . LEU A 1 206 ? 52.809 27.215 47.063 1.00 60.29 208 LEU A C 1
ATOM 1649 O O . LEU A 1 206 ? 53.723 27.536 46.305 1.00 60.03 208 LEU A O 1
ATOM 1654 N N . LEU A 1 207 ? 52.886 27.322 48.388 1.00 60.24 209 LEU A N 1
ATOM 1655 C CA . LEU A 1 207 ? 54.062 27.865 49.059 1.00 60.14 209 LEU A CA 1
ATOM 1656 C C . LEU A 1 207 ? 54.751 26.765 49.852 1.00 60.19 209 LEU A C 1
ATOM 1657 O O . LEU A 1 207 ? 54.187 26.254 50.815 1.00 60.06 209 LEU A O 1
ATOM 1662 N N . LYS A 1 208 ? 55.959 26.402 49.428 1.00 59.81 210 LYS A N 1
ATOM 1663 C CA . LYS A 1 208 ? 56.804 25.475 50.172 1.00 60.35 210 LYS A CA 1
ATOM 1664 C C . LYS A 1 208 ? 57.451 26.228 51.329 1.00 60.35 210 LYS A C 1
ATOM 1665 O O . LYS A 1 208 ? 58.252 27.141 51.110 1.00 60.26 210 LYS A O 1
ATOM 1671 N N . ILE A 1 209 ? 57.082 25.854 52.553 1.00 60.61 211 ILE A N 1
ATOM 1672 C CA . ILE A 1 209 ? 57.600 26.501 53.764 1.00 60.90 211 ILE A CA 1
ATOM 1673 C C . ILE A 1 209 ? 58.646 25.646 54.475 1.00 61.15 211 ILE A C 1
ATOM 1674 O O . ILE A 1 209 ? 59.296 26.100 55.421 1.00 61.13 211 ILE A O 1
ATOM 1679 N N . GLY A 1 210 ? 58.806 24.410 54.012 1.00 61.28 212 GLY A N 1
ATOM 1680 C CA . GLY A 1 210 ? 59.816 23.520 54.552 1.00 61.40 212 GLY A CA 1
ATOM 1681 C C . GLY A 1 210 ? 59.887 22.202 53.812 1.00 61.57 212 GLY A C 1
ATOM 1682 O O . GLY A 1 210 ? 58.986 21.852 53.048 1.00 61.01 212 GLY A O 1
ATOM 1683 N N . GLU A 1 211 ? 61.007 21.513 54.017 1.00 61.85 213 GLU A N 1
ATOM 1684 C CA . GLU A 1 211 ? 61.217 20.106 53.657 1.00 62.46 213 GLU A CA 1
ATOM 1685 C C . GLU A 1 211 ? 59.987 19.400 53.067 1.00 62.44 213 GLU A C 1
ATOM 1686 O O . GLU A 1 211 ? 59.888 19.260 51.846 1.00 63.10 213 GLU A O 1
ATOM 1692 N N . ASP A 1 212 ? 59.053 18.972 53.916 1.00 62.34 214 ASP A N 1
ATOM 1693 C CA . ASP A 1 212 ? 57.814 18.333 53.458 1.00 62.27 214 ASP A CA 1
ATOM 1694 C C . ASP A 1 212 ? 56.618 19.116 53.997 1.00 62.02 214 ASP A C 1
ATOM 1695 O O . ASP A 1 212 ? 55.657 18.539 54.498 1.00 61.53 214 ASP A O 1
ATOM 1700 N N . ARG A 1 213 ? 56.689 20.442 53.887 1.00 61.94 215 ARG A N 1
ATOM 1701 C CA . ARG A 1 213 ? 55.673 21.323 54.445 1.00 61.84 215 ARG A CA 1
ATOM 1702 C C . ARG A 1 213 ? 55.296 22.372 53.410 1.00 61.53 215 ARG A C 1
ATOM 1703 O O . ARG A 1 213 ? 56.166 23.063 52.878 1.00 61.38 215 ARG A O 1
ATOM 1711 N N . TYR A 1 214 ? 53.999 22.477 53.136 1.00 61.31 216 TYR A N 1
ATOM 1712 C CA . TYR A 1 214 ? 53.477 23.405 52.140 1.00 61.16 216 TYR A CA 1
ATOM 1713 C C . TYR A 1 214 ? 52.235 24.117 52.668 1.00 61.16 216 TYR A C 1
ATOM 1714 O O . TYR A 1 214 ? 51.499 23.571 53.493 1.00 61.37 216 TYR A O 1
ATOM 1723 N N . VAL A 1 215 ? 52.009 25.335 52.188 1.00 61.26 217 VAL A N 1
ATOM 1724 C CA . VAL A 1 215 ? 50.733 26.019 52.393 1.00 61.13 217 VAL A CA 1
ATOM 1725 C C . VAL A 1 215 ? 50.067 26.210 51.040 1.00 61.41 217 VAL A C 1
ATOM 1726 O O . VAL A 1 215 ? 50.651 26.806 50.140 1.00 61.51 217 VAL A O 1
ATOM 1730 N N . LEU A 1 216 ? 48.858 25.676 50.897 1.00 61.63 218 LEU A N 1
ATOM 1731 C CA . LEU A 1 216 ? 48.077 25.847 49.676 1.00 61.70 218 LEU A CA 1
ATOM 1732 C C . LEU A 1 216 ? 47.125 27.014 49.857 1.00 61.60 218 LEU A C 1
ATOM 1733 O O . LEU A 1 216 ? 46.206 26.955 50.672 1.00 61.74 218 LEU A O 1
ATOM 1738 N N . PHE A 1 217 ? 47.347 28.075 49.090 1.00 61.75 219 PHE A N 1
ATOM 1739 C CA . PHE A 1 217 ? 46.458 29.228 49.095 1.00 61.65 219 PHE A CA 1
ATOM 1740 C C . PHE A 1 217 ? 45.533 29.159 47.889 1.00 61.87 219 PHE A C 1
ATOM 1741 O O . PHE A 1 217 ? 45.999 29.049 46.757 1.00 61.75 219 PHE A O 1
ATOM 1749 N N . THR A 1 218 ? 44.229 29.241 48.135 1.00 62.09 220 THR A N 1
ATOM 1750 C CA . THR A 1 218 ? 43.232 29.221 47.071 1.00 62.45 220 THR A CA 1
ATOM 1751 C C . THR A 1 218 ? 42.283 30.399 47.261 1.00 62.42 220 THR A C 1
ATOM 1752 O O . THR A 1 218 ? 41.911 30.729 48.386 1.00 62.71 220 THR A O 1
ATOM 1756 N N . ASP A 1 219 ? 41.917 31.051 46.164 1.00 62.32 221 ASP A N 1
ATOM 1757 C CA . ASP A 1 219 ? 40.954 32.149 46.215 1.00 62.25 221 ASP A CA 1
ATOM 1758 C C . ASP A 1 219 ? 40.065 32.067 44.988 1.00 62.08 221 ASP A C 1
ATOM 1759 O O . ASP A 1 219 ? 40.493 31.603 43.930 1.00 61.83 221 ASP A O 1
ATOM 1764 N N . MET A 1 220 ? 38.819 32.497 45.146 1.00 62.07 222 MET A N 1
ATOM 1765 C CA . MET A 1 220 ? 37.875 32.510 44.043 1.00 61.99 222 MET A CA 1
ATOM 1766 C C . MET A 1 220 ? 36.843 33.569 44.327 1.00 61.81 222 MET A C 1
ATOM 1767 O O . MET A 1 220 ? 36.722 34.035 45.469 1.00 61.70 222 MET A O 1
ATOM 1772 N N . HIS A 1 221 ? 36.119 33.968 43.287 1.00 61.36 223 HIS A N 1
ATOM 1773 C CA . HIS A 1 221 ? 35.161 35.042 43.414 1.00 61.06 223 HIS A CA 1
ATOM 1774 C C . HIS A 1 221 ? 33.792 34.478 43.791 1.00 61.02 223 HIS A C 1
ATOM 1775 O O . HIS A 1 221 ? 33.373 33.455 43.262 1.00 60.50 223 HIS A O 1
ATOM 1782 N N . HIS A 1 222 ? 33.102 35.157 44.705 1.00 60.73 224 HIS A N 1
ATOM 1783 C CA . HIS A 1 222 ? 31.847 34.636 45.260 1.00 61.03 224 HIS A CA 1
ATOM 1784 C C . HIS A 1 222 ? 30.711 34.536 44.232 1.00 61.14 224 HIS A C 1
ATOM 1785 O O . HIS A 1 222 ? 29.704 33.874 44.493 1.00 61.14 224 HIS A O 1
ATOM 1792 N N . SER A 1 223 ? 30.868 35.181 43.077 1.00 61.16 225 SER A N 1
ATOM 1793 C CA . SER A 1 223 ? 29.878 35.101 41.989 1.00 61.22 225 SER A CA 1
ATOM 1794 C C . SER A 1 223 ? 29.787 33.716 41.340 1.00 61.19 225 SER A C 1
ATOM 1795 O O . SER A 1 223 ? 28.802 33.410 40.661 1.00 61.46 225 SER A O 1
ATOM 1798 N N . ILE A 1 224 ? 30.810 32.886 41.531 1.00 61.43 226 ILE A N 1
ATOM 1799 C CA . ILE A 1 224 ? 30.839 31.535 40.941 1.00 61.58 226 ILE A CA 1
ATOM 1800 C C . ILE A 1 224 ? 31.003 30.417 41.980 1.00 61.64 226 ILE A C 1
ATOM 1801 O O . ILE A 1 224 ? 31.295 29.267 41.642 1.00 61.68 226 ILE A O 1
ATOM 1806 N N . SER A 1 225 ? 30.785 30.746 43.248 1.00 61.58 227 SER A N 1
ATOM 1807 C CA . SER A 1 225 ? 30.973 29.777 44.321 1.00 61.64 227 SER A CA 1
ATOM 1808 C C . SER A 1 225 ? 30.172 30.149 45.566 1.00 61.65 227 SER A C 1
ATOM 1809 O O . SER A 1 225 ? 29.486 31.174 45.592 1.00 61.36 227 SER A O 1
ATOM 1812 N N . ASP A 1 226 ? 30.225 29.273 46.566 1.00 61.29 228 ASP A N 1
ATOM 1813 C CA . ASP A 1 226 ? 29.723 29.555 47.909 1.00 61.36 228 ASP A CA 1
ATOM 1814 C C . ASP A 1 226 ? 30.319 28.546 48.896 1.00 61.75 228 ASP A C 1
ATOM 1815 O O . ASP A 1 226 ? 31.142 27.701 48.509 1.00 61.42 228 ASP A O 1
ATOM 1820 N N . GLY A 1 227 ? 29.921 28.646 50.162 1.00 61.82 229 GLY A N 1
ATOM 1821 C CA . GLY A 1 227 ? 30.468 27.811 51.222 1.00 62.22 229 GLY A CA 1
ATOM 1822 C C . GLY A 1 227 ? 30.401 26.336 50.892 1.00 61.96 229 GLY A C 1
ATOM 1823 O O . GLY A 1 227 ? 31.402 25.623 50.988 1.00 62.44 229 GLY A O 1
ATOM 1824 N N . VAL A 1 228 ? 29.221 25.880 50.489 1.00 62.17 230 VAL A N 1
ATOM 1825 C CA . VAL A 1 228 ? 29.043 24.491 50.076 1.00 62.30 230 VAL A CA 1
ATOM 1826 C C . VAL A 1 228 ? 29.934 24.148 48.873 1.00 62.29 230 VAL A C 1
ATOM 1827 O O . VAL A 1 228 ? 30.529 23.073 48.844 1.00 61.73 230 VAL A O 1
ATOM 1831 N N . SER A 1 229 ? 30.035 25.053 47.894 1.00 62.43 231 SER A N 1
ATOM 1832 C CA . SER A 1 229 ? 30.857 24.782 46.706 1.00 62.41 231 SER A CA 1
ATOM 1833 C C . SER A 1 229 ? 32.336 24.607 47.070 1.00 63.19 231 SER A C 1
ATOM 1834 O O . SER A 1 229 ? 33.008 23.732 46.524 1.00 63.14 231 SER A O 1
ATOM 1837 N N . SER A 1 230 ? 32.833 25.425 47.999 1.00 63.81 232 SER A N 1
ATOM 1838 C CA . SER A 1 230 ? 34.215 25.299 48.477 1.00 64.43 232 SER A CA 1
ATOM 1839 C C . SER A 1 230 ? 34.476 23.938 49.108 1.00 64.12 232 SER A C 1
ATOM 1840 O O . SER A 1 230 ? 35.556 23.367 48.934 1.00 64.20 232 SER A O 1
ATOM 1843 N N . GLY A 1 231 ? 33.486 23.409 49.826 1.00 63.81 233 GLY A N 1
ATOM 1844 C CA . GLY A 1 231 ? 33.587 22.066 50.393 1.00 63.66 233 GLY A CA 1
ATOM 1845 C C . GLY A 1 231 ? 33.690 21.012 49.306 1.00 63.37 233 GLY A C 1
ATOM 1846 O O . GLY A 1 231 ? 34.520 20.106 49.387 1.00 63.15 233 GLY A O 1
ATOM 1847 N N . ILE A 1 232 ? 32.850 21.148 48.283 1.00 63.20 234 ILE A N 1
ATOM 1848 C CA . ILE A 1 232 ? 32.859 20.264 47.115 1.00 63.29 234 ILE A CA 1
ATOM 1849 C C . ILE A 1 232 ? 34.218 20.324 46.415 1.00 63.19 234 ILE A C 1
ATOM 1850 O O . ILE A 1 232 ? 34.838 19.291 46.159 1.00 63.26 234 ILE A O 1
ATOM 1855 N N . LEU A 1 233 ? 34.682 21.541 46.138 1.00 63.31 235 LEU A N 1
ATOM 1856 C CA . LEU A 1 233 ? 35.989 21.767 45.506 1.00 63.26 235 LEU A CA 1
ATOM 1857 C C . LEU A 1 233 ? 37.148 21.127 46.275 1.00 63.40 235 LEU A C 1
ATOM 1858 O O . LEU A 1 233 ? 38.031 20.504 45.671 1.00 63.14 235 LEU A O 1
ATOM 1863 N N . LEU A 1 234 ? 37.144 21.272 47.599 1.00 63.52 236 LEU A N 1
ATOM 1864 C CA . LEU A 1 234 ? 38.170 20.647 48.443 1.00 63.58 236 LEU A CA 1
ATOM 1865 C C . LEU A 1 234 ? 38.129 19.121 48.364 1.00 63.55 236 LEU A C 1
ATOM 1866 O O . LEU A 1 234 ? 39.164 18.471 48.170 1.00 63.09 236 LEU A O 1
ATOM 1871 N N . ALA A 1 235 ? 36.936 18.556 48.544 1.00 63.41 237 ALA A N 1
ATOM 1872 C CA . ALA A 1 235 ? 36.751 17.109 48.526 1.00 63.46 237 ALA A CA 1
ATOM 1873 C C . ALA A 1 235 ? 37.176 16.531 47.188 1.00 63.58 237 ALA A C 1
ATOM 1874 O O . ALA A 1 235 ? 37.882 15.527 47.140 1.00 63.31 237 ALA A O 1
ATOM 1876 N N . GLU A 1 236 ? 36.759 17.180 46.106 1.00 63.52 238 GLU A N 1
ATOM 1877 C CA . GLU A 1 236 ? 37.033 16.681 44.761 1.00 63.90 238 GLU A CA 1
ATOM 1878 C C . GLU A 1 236 ? 38.486 16.886 44.346 1.00 64.11 238 GLU A C 1
ATOM 1879 O O . GLU A 1 236 ? 39.026 16.094 43.576 1.00 64.22 238 GLU A O 1
ATOM 1885 N N . TRP A 1 237 ? 39.116 17.944 44.856 1.00 64.33 239 TRP A N 1
ATOM 1886 C CA . TRP A 1 237 ? 40.541 18.163 44.626 1.00 64.48 239 TRP A CA 1
ATOM 1887 C C . TRP A 1 237 ? 41.349 17.001 45.218 1.00 64.35 239 TRP A C 1
ATOM 1888 O O . TRP A 1 237 ? 42.229 16.443 44.557 1.00 64.18 239 TRP A O 1
ATOM 1899 N N . VAL A 1 238 ? 41.032 16.643 46.462 1.00 64.33 240 VAL A N 1
ATOM 1900 C CA . VAL A 1 238 ? 41.662 15.514 47.153 1.00 64.45 240 VAL A CA 1
ATOM 1901 C C . VAL A 1 238 ? 41.478 14.204 46.384 1.00 64.52 240 VAL A C 1
ATOM 1902 O O . VAL A 1 238 ? 42.426 13.424 46.234 1.00 64.46 240 VAL A O 1
ATOM 1906 N N . GLN A 1 239 ? 40.260 13.968 45.904 1.00 64.50 241 GLN A N 1
ATOM 1907 C CA . GLN A 1 239 ? 39.954 12.776 45.108 1.00 64.45 241 GLN A CA 1
ATOM 1908 C C . GLN A 1 239 ? 40.714 12.769 43.778 1.00 64.56 241 GLN A C 1
ATOM 1909 O O . GLN A 1 239 ? 41.317 11.758 43.409 1.00 64.23 241 GLN A O 1
ATOM 1915 N N . LEU A 1 240 ? 40.683 13.898 43.070 1.00 64.74 242 LEU A N 1
ATOM 1916 C CA . LEU A 1 240 ? 41.375 14.028 41.780 1.00 65.07 242 LEU A CA 1
ATOM 1917 C C . LEU A 1 240 ? 42.891 13.874 41.904 1.00 65.48 242 LEU A C 1
ATOM 1918 O O . LEU A 1 240 ? 43.520 13.251 41.046 1.00 65.50 242 LEU A O 1
ATOM 1923 N N . TYR A 1 241 ? 43.469 14.432 42.969 1.00 65.94 243 TYR A N 1
ATOM 1924 C CA . TYR A 1 241 ? 44.897 14.262 43.254 1.00 66.46 243 TYR A CA 1
ATOM 1925 C C . TYR A 1 241 ? 45.262 12.780 43.411 1.00 67.02 243 TYR A C 1
ATOM 1926 O O . TYR A 1 241 ? 46.345 12.358 43.003 1.00 67.19 243 TYR A O 1
ATOM 1935 N N . GLN A 1 242 ? 44.355 12.003 44.002 1.00 67.78 244 GLN A N 1
ATOM 1936 C CA . GLN A 1 242 ? 44.541 10.557 44.158 1.00 68.41 244 GLN A CA 1
ATOM 1937 C C . GLN A 1 242 ? 44.240 9.779 42.872 1.00 68.64 244 GLN A C 1
ATOM 1938 O O . GLN A 1 242 ? 44.473 8.571 42.812 1.00 68.53 244 GLN A O 1
ATOM 1944 N N . GLY A 1 243 ? 43.710 10.463 41.859 1.00 69.01 245 GLY A N 1
ATOM 1945 C CA . GLY A 1 243 ? 43.414 9.849 40.567 1.00 69.29 245 GLY A CA 1
ATOM 1946 C C . GLY A 1 243 ? 42.035 9.214 40.482 1.00 69.57 245 GLY A C 1
ATOM 1947 O O . GLY A 1 243 ? 41.777 8.410 39.585 1.00 69.63 245 GLY A O 1
ATOM 1948 N N . ASP A 1 244 ? 41.144 9.581 41.402 1.00 69.80 246 ASP A N 1
ATOM 1949 C CA . ASP A 1 244 ? 39.785 9.035 41.418 1.00 69.89 246 ASP A CA 1
ATOM 1950 C C . ASP A 1 244 ? 38.948 9.617 40.288 1.00 69.63 246 ASP A C 1
ATOM 1951 O O . ASP A 1 244 ? 39.223 10.711 39.802 1.00 69.45 246 ASP A O 1
ATOM 1956 N N . VAL A 1 245 ? 37.937 8.860 39.871 1.00 69.45 247 VAL A N 1
ATOM 1957 C CA . VAL A 1 245 ? 36.995 9.299 38.848 1.00 69.35 247 VAL A CA 1
ATOM 1958 C C . VAL A 1 245 ? 35.734 9.796 39.543 1.00 69.30 247 VAL A C 1
ATOM 1959 O O . VAL A 1 245 ? 35.163 9.095 40.378 1.00 69.40 247 VAL A O 1
ATOM 1963 N N . LEU A 1 246 ? 35.308 11.007 39.198 1.00 69.09 248 LEU A N 1
ATOM 1964 C CA . LEU A 1 246 ? 34.161 11.636 39.844 1.00 68.95 248 LEU A CA 1
ATOM 1965 C C . LEU A 1 246 ? 32.889 11.410 39.026 1.00 69.02 248 LEU A C 1
ATOM 1966 O O . LEU A 1 246 ? 32.958 11.278 37.801 1.00 69.11 248 LEU A O 1
ATOM 1971 N N . PRO A 1 247 ? 31.721 11.372 39.699 1.00 68.92 249 PRO A N 1
ATOM 1972 C CA . PRO A 1 247 ? 30.449 11.121 39.016 1.00 68.82 249 PRO A CA 1
ATOM 1973 C C . PRO A 1 247 ? 30.023 12.292 38.139 1.00 68.59 249 PRO A C 1
ATOM 1974 O O . PRO A 1 247 ? 30.312 13.442 38.466 1.00 68.49 249 PRO A O 1
ATOM 1978 N N . GLU A 1 248 ? 29.330 11.998 37.043 1.00 68.16 250 GLU A N 1
ATOM 1979 C CA . GLU A 1 248 ? 28.950 13.027 36.075 1.00 68.12 250 GLU A CA 1
ATOM 1980 C C . GLU A 1 248 ? 27.919 13.994 36.656 1.00 67.35 250 GLU A C 1
ATOM 1981 O O . GLU A 1 248 ? 27.073 13.598 37.456 1.00 66.97 250 GLU A O 1
ATOM 1987 N N . LEU A 1 249 ? 28.009 15.261 36.257 1.00 66.81 251 LEU A N 1
ATOM 1988 C CA . LEU A 1 249 ? 27.077 16.297 36.707 1.00 66.26 251 LEU A CA 1
ATOM 1989 C C . LEU A 1 249 ? 25.945 16.460 35.699 1.00 66.10 251 LEU A C 1
ATOM 1990 O O . LEU A 1 249 ? 26.169 16.904 34.572 1.00 66.18 251 LEU A O 1
ATOM 1995 N N . ARG A 1 250 ? 24.729 16.104 36.107 1.00 65.68 252 ARG A N 1
ATOM 1996 C CA . ARG A 1 250 ? 23.563 16.198 35.229 1.00 65.64 252 ARG A CA 1
ATOM 1997 C C . ARG A 1 250 ? 23.203 17.637 34.891 1.00 64.75 252 ARG A C 1
ATOM 1998 O O . ARG A 1 250 ? 22.844 17.946 33.752 1.00 64.20 252 ARG A O 1
ATOM 2006 N N . ILE A 1 251 ? 23.274 18.496 35.903 1.00 63.82 253 ILE A N 1
ATOM 2007 C CA . ILE A 1 251 ? 22.786 19.858 35.818 1.00 63.41 253 ILE A CA 1
ATOM 2008 C C . ILE A 1 251 ? 23.922 20.819 36.162 1.00 62.87 253 ILE A C 1
ATOM 2009 O O . ILE A 1 251 ? 24.735 20.540 37.047 1.00 62.67 253 ILE A O 1
ATOM 2014 N N . GLN A 1 252 ? 23.971 21.944 35.447 1.00 62.72 254 GLN A N 1
ATOM 2015 C CA A GLN A 1 252 ? 25.002 22.956 35.700 0.50 62.42 254 GLN A CA 1
ATOM 2016 C CA B GLN A 1 252 ? 25.002 22.980 35.592 0.50 62.61 254 GLN A CA 1
ATOM 2017 C C . GLN A 1 252 ? 24.393 24.273 36.157 1.00 62.12 254 GLN A C 1
ATOM 2018 O O . GLN A 1 252 ? 23.180 24.461 36.118 1.00 61.50 254 GLN A O 1
ATOM 2029 N N . TYR A 1 253 ? 25.240 25.186 36.632 1.00 61.48 255 TYR A N 1
ATOM 2030 C CA . TYR A 1 253 ? 24.740 26.449 37.175 1.00 61.23 255 TYR A CA 1
ATOM 2031 C C . TYR A 1 253 ? 23.911 27.227 36.155 1.00 60.86 255 TYR A C 1
ATOM 2032 O O . TYR A 1 253 ? 22.875 27.783 36.500 1.00 60.88 255 TYR A O 1
ATOM 2041 N N . LYS A 1 254 ? 24.342 27.251 34.898 1.00 60.72 256 LYS A N 1
ATOM 2042 C CA . LYS A 1 254 ? 23.613 28.014 33.875 1.00 60.79 256 LYS A CA 1
ATOM 2043 C C . LYS A 1 254 ? 22.188 27.482 33.677 1.00 60.40 256 LYS A C 1
ATOM 2044 O O . LYS A 1 254 ? 21.287 28.245 33.336 1.00 60.04 256 LYS A O 1
ATOM 2050 N N . ASP A 1 255 ? 21.996 26.183 33.911 1.00 60.32 257 ASP A N 1
ATOM 2051 C CA . ASP A 1 255 ? 20.666 25.568 33.850 1.00 60.59 257 ASP A CA 1
ATOM 2052 C C . ASP A 1 255 ? 19.775 26.152 34.946 1.00 60.48 257 ASP A C 1
ATOM 2053 O O . ASP A 1 255 ? 18.610 26.494 34.704 1.00 60.66 257 ASP A O 1
ATOM 2058 N N . PHE A 1 256 ? 20.328 26.259 36.152 1.00 60.52 258 PHE A N 1
ATOM 2059 C CA . PHE A 1 256 ? 19.634 26.895 37.267 1.00 60.47 258 PHE A CA 1
ATOM 2060 C C . PHE A 1 256 ? 19.327 28.358 36.959 1.00 60.18 258 PHE A C 1
ATOM 2061 O O . PHE A 1 256 ? 18.212 28.813 37.195 1.00 60.08 258 PHE A O 1
ATOM 2069 N N . ALA A 1 257 ? 20.316 29.094 36.444 1.00 59.88 259 ALA A N 1
ATOM 2070 C CA . ALA A 1 257 ? 20.138 30.521 36.122 1.00 59.66 259 ALA A CA 1
ATOM 2071 C C . ALA A 1 257 ? 19.067 30.777 35.053 1.00 59.23 259 ALA A C 1
ATOM 2072 O O . ALA A 1 257 ? 18.245 31.697 35.181 1.00 58.75 259 ALA A O 1
ATOM 2074 N N . VAL A 1 258 ? 19.068 29.961 34.005 1.00 59.24 260 VAL A N 1
ATOM 2075 C CA . VAL A 1 258 ? 18.041 30.059 32.971 1.00 59.29 260 VAL A CA 1
ATOM 2076 C C . VAL A 1 258 ? 16.669 29.756 33.569 1.00 59.22 260 VAL A C 1
ATOM 2077 O O . VAL A 1 258 ? 15.703 30.469 33.298 1.00 58.95 260 VAL A O 1
ATOM 2081 N N . TRP A 1 259 ? 16.585 28.708 34.388 1.00 59.78 261 TRP A N 1
ATOM 2082 C CA . TRP A 1 259 ? 15.332 28.381 35.072 1.00 60.10 261 TRP A CA 1
ATOM 2083 C C . TRP A 1 259 ? 14.847 29.548 35.928 1.00 60.00 261 TRP A C 1
ATOM 2084 O O . TRP A 1 259 ? 13.677 29.914 35.875 1.00 59.81 261 TRP A O 1
ATOM 2095 N N . GLN A 1 260 ? 15.743 30.139 36.714 1.00 60.48 262 GLN A N 1
ATOM 2096 C CA . GLN A 1 260 ? 15.342 31.222 37.607 1.00 60.68 262 GLN A CA 1
ATOM 2097 C C . GLN A 1 260 ? 14.741 32.388 36.813 1.00 61.17 262 GLN A C 1
ATOM 2098 O O . GLN A 1 260 ? 13.734 32.975 37.222 1.00 60.72 262 GLN A O 1
ATOM 2104 N N . GLN A 1 261 ? 15.333 32.705 35.661 1.00 61.68 263 GLN A N 1
ATOM 2105 C CA . GLN A 1 261 ? 14.796 33.773 34.805 1.00 62.49 263 GLN A CA 1
ATOM 2106 C C . GLN A 1 261 ? 13.408 33.426 34.253 1.00 62.62 263 GLN A C 1
ATOM 2107 O O . GLN A 1 261 ? 12.494 34.247 34.304 1.00 62.68 263 GLN A O 1
ATOM 2113 N N . GLU A 1 262 ? 13.257 32.217 33.723 1.00 62.76 264 GLU A N 1
ATOM 2114 C CA . GLU A 1 262 ? 11.959 31.747 33.237 1.00 63.42 264 GLU A CA 1
ATOM 2115 C C . GLU A 1 262 ? 10.929 31.755 34.355 1.00 63.10 264 GLU A C 1
ATOM 2116 O O . GLU A 1 262 ? 9.814 32.247 34.179 1.00 62.63 264 GLU A O 1
ATOM 2122 N N . PHE A 1 263 ? 11.325 31.213 35.508 1.00 62.96 265 PHE A N 1
ATOM 2123 C CA . PHE A 1 263 ? 10.442 31.103 36.662 1.00 63.10 265 PHE A CA 1
ATOM 2124 C C . PHE A 1 263 ? 9.915 32.462 37.113 1.00 63.59 265 PHE A C 1
ATOM 2125 O O . PHE A 1 263 ? 8.765 32.573 37.538 1.00 63.41 265 PHE A O 1
ATOM 2133 N N . SER A 1 264 ? 10.755 33.490 36.995 1.00 64.02 266 SER A N 1
ATOM 2134 C CA . SER A 1 264 ? 10.402 34.838 37.432 1.00 64.70 266 SER A CA 1
ATOM 2135 C C . SER A 1 264 ? 9.138 35.385 36.761 1.00 65.00 266 SER A C 1
ATOM 2136 O O . SER A 1 264 ? 8.499 36.291 37.300 1.00 65.51 266 SER A O 1
ATOM 2139 N N . GLN A 1 265 ? 8.783 34.834 35.598 1.00 65.23 267 GLN A N 1
ATOM 2140 C CA . GLN A 1 265 ? 7.594 35.252 34.844 1.00 65.39 267 GLN A CA 1
ATOM 2141 C C . GLN A 1 265 ? 6.350 34.398 35.113 1.00 64.51 267 GLN A C 1
ATOM 2142 O O . GLN A 1 265 ? 5.333 34.564 34.444 1.00 64.07 267 GLN A O 1
ATOM 2148 N N . SER A 1 266 ? 6.419 33.502 36.097 1.00 63.17 268 SER A N 1
ATOM 2149 C CA . SER A 1 266 ? 5.346 32.542 36.328 1.00 62.02 268 SER A CA 1
ATOM 2150 C C . SER A 1 266 ? 4.358 33.015 37.397 1.00 61.00 268 SER A C 1
ATOM 2151 O O . SER A 1 266 ? 4.668 33.888 38.215 1.00 61.07 268 SER A O 1
ATOM 2154 N N . ALA A 1 267 ? 3.164 32.433 37.372 1.00 59.54 269 ALA A N 1
ATOM 2155 C CA . ALA A 1 267 ? 2.193 32.608 38.448 1.00 58.32 269 ALA A CA 1
ATOM 2156 C C . ALA A 1 267 ? 2.766 32.077 39.769 1.00 57.18 269 ALA A C 1
ATOM 2157 O O . ALA A 1 267 ? 2.546 32.669 40.833 1.00 57.53 269 ALA A O 1
ATOM 2159 N N . ALA A 1 268 ? 3.509 30.971 39.691 1.00 54.70 270 ALA A N 1
ATOM 2160 C CA . ALA A 1 268 ? 4.148 30.379 40.867 1.00 53.10 270 ALA A CA 1
ATOM 2161 C C . ALA A 1 268 ? 5.086 31.373 41.560 1.00 51.57 270 ALA A C 1
ATOM 2162 O O . ALA A 1 268 ? 5.086 31.473 42.776 1.00 50.66 270 ALA A O 1
ATOM 2164 N N . PHE A 1 269 ? 5.877 32.105 40.780 1.00 50.35 271 PHE A N 1
ATOM 2165 C CA . PHE A 1 269 ? 6.775 33.124 41.342 1.00 49.82 271 PHE A CA 1
ATOM 2166 C C . PHE A 1 269 ? 5.989 34.218 42.066 1.00 49.43 271 PHE A C 1
ATOM 2167 O O . PHE A 1 269 ? 6.392 34.675 43.126 1.00 48.72 271 PHE A O 1
ATOM 2175 N N . HIS A 1 270 ? 4.862 34.629 41.499 1.00 49.53 272 HIS A N 1
ATOM 2176 C CA . HIS A 1 270 ? 4.021 35.646 42.136 1.00 49.67 272 HIS A CA 1
ATOM 2177 C C . HIS A 1 270 ? 3.532 35.184 43.510 1.00 49.03 272 HIS A C 1
ATOM 2178 O O . HIS A 1 270 ? 3.415 35.985 44.435 1.00 48.94 272 HIS A O 1
ATOM 2185 N N . LYS A 1 271 ? 3.260 33.888 43.639 1.00 48.39 273 LYS A N 1
ATOM 2186 C CA . LYS A 1 271 ? 2.836 33.315 44.909 1.00 48.35 273 LYS A CA 1
ATOM 2187 C C . LYS A 1 271 ? 4.000 33.202 45.896 1.00 47.90 273 LYS A C 1
ATOM 2188 O O . LYS A 1 271 ? 3.813 33.427 47.093 1.00 48.04 273 LYS A O 1
ATOM 2194 N N . GLN A 1 272 ? 5.190 32.850 45.404 1.00 47.77 274 GLN A N 1
ATOM 2195 C CA . GLN A 1 272 ? 6.402 32.857 46.246 1.00 47.74 274 GLN A CA 1
ATOM 2196 C C . GLN A 1 272 ? 6.614 34.258 46.804 1.00 47.78 274 GLN A C 1
ATOM 2197 O O . GLN A 1 272 ? 6.856 34.427 47.995 1.00 47.76 274 GLN A O 1
ATOM 2203 N N . GLU A 1 273 ? 6.514 35.254 45.928 1.00 48.12 275 GLU A N 1
ATOM 2204 C CA . GLU A 1 273 ? 6.664 36.656 46.311 1.00 48.46 275 GLU A CA 1
ATOM 2205 C C . GLU A 1 273 ? 5.583 37.102 47.289 1.00 48.47 275 GLU A C 1
ATOM 2206 O O . GLU A 1 273 ? 5.888 37.729 48.307 1.00 48.48 275 GLU A O 1
ATOM 2212 N N . ALA A 1 274 ? 4.328 36.783 46.965 1.00 48.84 276 ALA A N 1
ATOM 2213 C CA . ALA A 1 274 ? 3.165 37.226 47.739 1.00 48.94 276 ALA A CA 1
ATOM 2214 C C . ALA A 1 274 ? 3.283 36.870 49.209 1.00 49.19 276 ALA A C 1
ATOM 2215 O O . ALA A 1 274 ? 2.921 37.673 50.073 1.00 48.65 276 ALA A O 1
ATOM 2217 N N . TYR A 1 275 ? 3.794 35.671 49.492 1.00 49.58 277 TYR A N 1
ATOM 2218 C CA . TYR A 1 275 ? 4.007 35.246 50.871 1.00 50.06 277 TYR A CA 1
ATOM 2219 C C . TYR A 1 275 ? 4.869 36.248 51.642 1.00 50.27 277 TYR A C 1
ATOM 2220 O O . TYR A 1 275 ? 4.531 36.632 52.761 1.00 50.53 277 TYR A O 1
ATOM 2229 N N . TRP A 1 276 ? 5.974 36.671 51.033 1.00 50.28 278 TRP A N 1
ATOM 2230 C CA . TRP A 1 276 ? 6.925 37.560 51.686 1.00 50.43 278 TRP A CA 1
ATOM 2231 C C . TRP A 1 276 ? 6.405 38.988 51.802 1.00 50.79 278 TRP A C 1
ATOM 2232 O O . TRP A 1 276 ? 6.639 39.656 52.809 1.00 50.66 278 TRP A O 1
ATOM 2243 N N . LEU A 1 277 ? 5.689 39.446 50.781 1.00 51.55 279 LEU A N 1
ATOM 2244 C CA . LEU A 1 277 ? 5.111 40.788 50.803 1.00 51.81 279 LEU A CA 1
ATOM 2245 C C . LEU A 1 277 ? 4.047 40.888 51.894 1.00 52.57 279 LEU A C 1
ATOM 2246 O O . LEU A 1 277 ? 3.983 41.888 52.605 1.00 52.69 279 LEU A O 1
ATOM 2251 N N . GLN A 1 278 ? 3.230 39.844 52.027 1.00 53.25 280 GLN A N 1
ATOM 2252 C CA . GLN A 1 278 ? 2.239 39.746 53.105 1.00 53.77 280 GLN A CA 1
ATOM 2253 C C . GLN A 1 278 ? 2.921 39.738 54.470 1.00 54.01 280 GLN A C 1
ATOM 2254 O O . GLN A 1 278 ? 2.535 40.488 55.365 1.00 53.73 280 GLN A O 1
ATOM 2260 N N . THR A 1 279 ? 3.932 38.880 54.622 1.00 54.19 281 THR A N 1
ATOM 2261 C CA . THR A 1 279 ? 4.662 38.740 55.882 1.00 54.57 281 THR A CA 1
ATOM 2262 C C . THR A 1 279 ? 5.208 40.074 56.410 1.00 55.06 281 THR A C 1
ATOM 2263 O O . THR A 1 279 ? 5.211 40.302 57.621 1.00 54.75 281 THR A O 1
ATOM 2267 N N . PHE A 1 280 ? 5.652 40.948 55.507 1.00 55.76 282 PHE A N 1
ATOM 2268 C CA . PHE A 1 280 ? 6.235 42.241 55.889 1.00 56.46 282 PHE A CA 1
ATOM 2269 C C . PHE A 1 280 ? 5.397 43.437 55.414 1.00 57.24 282 PHE A C 1
ATOM 2270 O O . PHE A 1 280 ? 5.935 44.510 55.137 1.00 57.40 282 PHE A O 1
ATOM 2278 N N . ALA A 1 281 ? 4.081 43.253 55.344 1.00 58.28 283 ALA A N 1
ATOM 2279 C CA . ALA A 1 281 ? 3.173 44.288 54.847 1.00 59.30 283 ALA A CA 1
ATOM 2280 C C . ALA A 1 281 ? 2.947 45.406 55.867 1.00 60.31 283 ALA A C 1
ATOM 2281 O O . ALA A 1 281 ? 2.752 46.569 55.497 1.00 60.47 283 ALA A O 1
ATOM 2283 N N . ASP A 1 282 ? 2.979 45.043 57.147 1.00 61.50 284 ASP A N 1
ATOM 2284 C CA . ASP A 1 282 ? 2.697 45.974 58.244 1.00 62.53 284 ASP A CA 1
ATOM 2285 C C . ASP A 1 282 ? 3.977 46.696 58.704 1.00 63.35 284 ASP A C 1
ATOM 2286 O O . ASP A 1 282 ? 4.894 46.903 57.901 1.00 63.71 284 ASP A O 1
ATOM 2291 N N . ASP A 1 283 ? 4.041 47.079 59.981 1.00 64.18 285 ASP A N 1
ATOM 2292 C CA . ASP A 1 283 ? 5.180 47.832 60.517 1.00 64.75 285 ASP A CA 1
ATOM 2293 C C . ASP A 1 283 ? 6.371 46.902 60.749 1.00 64.75 285 ASP A C 1
ATOM 2294 O O . ASP A 1 283 ? 6.335 46.061 61.649 1.00 64.97 285 ASP A O 1
ATOM 2299 N N . ILE A 1 284 ? 7.420 47.057 59.940 1.00 64.86 286 ILE A N 1
ATOM 2300 C CA . ILE A 1 284 ? 8.607 46.204 60.030 1.00 64.75 286 ILE A CA 1
ATOM 2301 C C . ILE A 1 284 ? 9.472 46.613 61.226 1.00 64.57 286 ILE A C 1
ATOM 2302 O O . ILE A 1 284 ? 9.953 47.745 61.282 1.00 64.65 286 ILE A O 1
ATOM 2307 N N . PRO A 1 285 ? 9.681 45.689 62.181 1.00 64.19 287 PRO A N 1
ATOM 2308 C CA . PRO A 1 285 ? 10.393 46.030 63.410 1.00 63.94 287 PRO A CA 1
ATOM 2309 C C . PRO A 1 285 ? 11.904 46.150 63.230 1.00 63.73 287 PRO A C 1
ATOM 2310 O O . PRO A 1 285 ? 12.504 45.369 62.493 1.00 63.87 287 PRO A O 1
ATOM 2314 N N . VAL A 1 286 ? 12.501 47.125 63.910 1.00 63.36 288 VAL A N 1
ATOM 2315 C CA . VAL A 1 286 ? 13.951 47.270 63.960 1.00 63.01 288 VAL A CA 1
ATOM 2316 C C . VAL A 1 286 ? 14.433 46.781 65.325 1.00 62.61 288 VAL A C 1
ATOM 2317 O O . VAL A 1 286 ? 13.956 47.259 66.357 1.00 62.73 288 VAL A O 1
ATOM 2321 N N . LEU A 1 287 ? 15.367 45.829 65.322 1.00 62.11 289 LEU A N 1
ATOM 2322 C CA . LEU A 1 287 ? 15.906 45.252 66.555 1.00 61.76 289 LEU A CA 1
ATOM 2323 C C . LEU A 1 287 ? 16.615 46.319 67.386 1.00 61.38 289 LEU A C 1
ATOM 2324 O O . LEU A 1 287 ? 17.498 47.010 66.888 1.00 61.50 289 LEU A O 1
ATOM 2329 N N . ASN A 1 288 ? 16.225 46.445 68.649 1.00 60.92 290 ASN A N 1
ATOM 2330 C CA . ASN A 1 288 ? 16.814 47.439 69.537 1.00 60.64 290 ASN A CA 1
ATOM 2331 C C . ASN A 1 288 ? 17.652 46.783 70.625 1.00 59.95 290 ASN A C 1
ATOM 2332 O O . ASN A 1 288 ? 17.326 46.863 71.808 1.00 59.71 290 ASN A O 1
ATOM 2337 N N . LEU A 1 289 ? 18.736 46.132 70.216 1.00 59.23 291 LEU A N 1
ATOM 2338 C CA . LEU A 1 289 ? 19.669 45.553 71.172 1.00 58.89 291 LEU A CA 1
ATOM 2339 C C . LEU A 1 289 ? 20.366 46.672 71.922 1.00 58.32 291 LEU A C 1
ATOM 2340 O O . LEU A 1 289 ? 20.704 47.694 71.327 1.00 57.72 291 LEU A O 1
ATOM 2345 N N . PRO A 1 290 ? 20.582 46.483 73.232 1.00 58.08 292 PRO A N 1
ATOM 2346 C CA . PRO A 1 290 ? 21.349 47.469 73.963 1.00 57.74 292 PRO A CA 1
ATOM 2347 C C . PRO A 1 290 ? 22.804 47.286 73.575 1.00 57.17 292 PRO A C 1
ATOM 2348 O O . PRO A 1 290 ? 23.279 46.157 73.499 1.00 57.95 292 PRO A O 1
ATOM 2352 N N . THR A 1 291 ? 23.484 48.381 73.281 1.00 56.46 293 THR A N 1
ATOM 2353 C CA . THR A 1 291 ? 24.869 48.317 72.851 1.00 55.60 293 THR A CA 1
ATOM 2354 C C . THR A 1 291 ? 25.743 48.984 73.902 1.00 55.03 293 THR A C 1
ATOM 2355 O O . THR A 1 291 ? 25.291 49.887 74.612 1.00 55.11 293 THR A O 1
ATOM 2359 N N . ASP A 1 292 ? 26.986 48.528 74.010 1.00 54.19 294 ASP A N 1
ATOM 2360 C CA . ASP A 1 292 ? 27.946 49.111 74.951 1.00 53.90 294 ASP A CA 1
ATOM 2361 C C . ASP A 1 292 ? 28.446 50.471 74.472 1.00 53.48 294 ASP A C 1
ATOM 2362 O O . ASP A 1 292 ? 28.813 51.323 75.275 1.00 53.20 294 ASP A O 1
ATOM 2367 N N . PHE A 1 293 ? 28.465 50.659 73.158 1.00 52.93 295 PHE A N 1
ATOM 2368 C CA . PHE A 1 293 ? 28.889 51.913 72.555 1.00 52.66 295 PHE A CA 1
ATOM 2369 C C . PHE A 1 293 ? 27.794 52.371 71.608 1.00 52.67 295 PHE A C 1
ATOM 2370 O O . PHE A 1 293 ? 26.991 51.563 71.138 1.00 52.41 295 PHE A O 1
ATOM 2378 N N . THR A 1 294 ? 27.764 53.666 71.338 1.00 52.84 296 THR A N 1
ATOM 2379 C CA . THR A 1 294 ? 26.780 54.252 70.440 1.00 53.23 296 THR A CA 1
ATOM 2380 C C . THR A 1 294 ? 26.947 53.674 69.044 1.00 53.63 296 THR A C 1
ATOM 2381 O O . THR A 1 294 ? 28.068 53.448 68.592 1.00 53.56 296 THR A O 1
ATOM 2385 N N . ARG A 1 295 ? 25.832 53.413 68.371 1.00 54.22 297 ARG A N 1
ATOM 2386 C CA . ARG A 1 295 ? 25.870 52.879 67.018 1.00 54.67 297 ARG A CA 1
ATOM 2387 C C . ARG A 1 295 ? 26.478 53.930 66.085 1.00 54.99 297 ARG A C 1
ATOM 2388 O O . ARG A 1 295 ? 26.029 55.077 66.074 1.00 54.86 297 ARG A O 1
ATOM 2396 N N . PRO A 1 296 ? 27.520 53.550 65.320 1.00 55.65 298 PRO A N 1
ATOM 2397 C CA . PRO A 1 296 ? 28.097 54.483 64.353 1.00 56.32 298 PRO A CA 1
ATOM 2398 C C . PRO A 1 296 ? 27.085 54.885 63.283 1.00 57.22 298 PRO A C 1
ATOM 2399 O O . PRO A 1 296 ? 26.179 54.111 62.973 1.00 57.33 298 PRO A O 1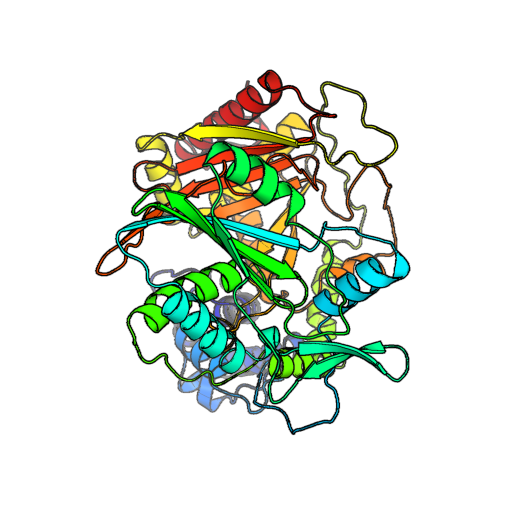
ATOM 2403 N N . SER A 1 297 ? 27.243 56.075 62.716 1.00 58.56 299 SER A N 1
ATOM 2404 C CA . SER A 1 297 ? 26.321 56.549 61.678 1.00 59.60 299 SER A CA 1
ATOM 2405 C C . SER A 1 297 ? 26.557 55.876 60.324 1.00 60.32 299 SER A C 1
ATOM 2406 O O . SER A 1 297 ? 25.707 55.956 59.436 1.00 60.76 299 SER A O 1
ATOM 2409 N N . THR A 1 298 ? 27.715 55.239 60.165 1.00 60.92 300 THR A N 1
ATOM 2410 C CA . THR A 1 298 ? 28.003 54.416 58.997 1.00 61.43 300 THR A CA 1
ATOM 2411 C C . THR A 1 298 ? 28.336 53.024 59.506 1.00 61.69 300 THR A C 1
ATOM 2412 O O . THR A 1 298 ? 28.932 52.883 60.570 1.00 61.49 300 THR A O 1
ATOM 2416 N N . GLN A 1 299 ? 27.963 51.991 58.761 1.00 62.00 301 GLN A N 1
ATOM 2417 C CA . GLN A 1 299 ? 28.203 50.639 59.238 1.00 62.25 301 GLN A CA 1
ATOM 2418 C C . GLN A 1 299 ? 29.698 50.373 59.415 1.00 61.53 301 GLN A C 1
ATOM 2419 O O . GLN A 1 299 ? 30.527 50.817 58.623 1.00 61.89 301 GLN A O 1
ATOM 2425 N N . SER A 1 300 ? 30.005 49.691 60.511 1.00 60.96 302 SER A N 1
ATOM 2426 C CA . SER A 1 300 ? 31.345 49.281 60.864 1.00 60.20 302 SER A CA 1
ATOM 2427 C C . SER A 1 300 ? 31.389 47.774 60.698 1.00 59.69 302 SER A C 1
ATOM 2428 O O . SER A 1 300 ? 30.491 47.074 61.159 1.00 59.49 302 SER A O 1
ATOM 2431 N N . PHE A 1 301 ? 32.420 47.276 60.026 1.00 58.92 303 PHE A N 1
ATOM 2432 C CA . PHE A 1 301 ? 32.529 45.848 59.753 1.00 58.59 303 PHE A CA 1
ATOM 2433 C C . PHE A 1 301 ? 33.551 45.135 60.637 1.00 57.83 303 PHE A C 1
ATOM 2434 O O . PHE A 1 301 ? 33.683 43.916 60.561 1.00 57.26 303 PHE A O 1
ATOM 2442 N N . ALA A 1 302 ? 34.261 45.892 61.473 1.00 56.93 304 ALA A N 1
ATOM 2443 C CA . ALA A 1 302 ? 35.197 45.310 62.421 1.00 56.69 304 ALA A CA 1
ATOM 2444 C C . ALA A 1 302 ? 34.444 44.339 63.322 1.00 56.69 304 ALA A C 1
ATOM 2445 O O . ALA A 1 302 ? 33.382 44.666 63.859 1.00 55.58 304 ALA A O 1
ATOM 2447 N N . GLY A 1 303 ? 34.987 43.135 63.461 1.00 57.05 305 GLY A N 1
ATOM 2448 C CA . GLY A 1 303 ? 34.327 42.086 64.216 1.00 57.31 305 GLY A CA 1
ATOM 2449 C C . GLY A 1 303 ? 35.265 41.353 65.145 1.00 57.98 305 GLY A C 1
ATOM 2450 O O . GLY A 1 303 ? 36.494 41.469 65.050 1.00 57.37 305 GLY A O 1
ATOM 2451 N N . ASP A 1 304 ? 34.665 40.622 66.072 1.00 58.76 306 ASP A N 1
ATOM 2452 C CA . ASP A 1 304 ? 35.372 39.641 66.878 1.00 59.87 306 ASP A CA 1
ATOM 2453 C C . ASP A 1 304 ? 34.411 38.508 67.169 1.00 60.22 306 ASP A C 1
ATOM 2454 O O . ASP A 1 304 ? 33.240 38.589 66.818 1.00 59.82 306 ASP A O 1
ATOM 2459 N N . GLN A 1 305 ? 34.912 37.459 67.815 1.00 61.35 307 GLN A N 1
ATOM 2460 C CA . GLN A 1 305 ? 34.109 36.274 68.089 1.00 62.21 307 GLN A CA 1
ATOM 2461 C C . GLN A 1 305 ? 34.358 35.751 69.494 1.00 62.25 307 GLN A C 1
ATOM 2462 O O . GLN A 1 305 ? 35.439 35.935 70.049 1.00 61.92 307 GLN A O 1
ATOM 2468 N N . CYS A 1 306 ? 33.342 35.103 70.059 1.00 62.39 308 CYS A N 1
ATOM 2469 C CA . CYS A 1 306 ? 33.507 34.293 71.261 1.00 62.77 308 CYS A CA 1
ATOM 2470 C C . CYS A 1 306 ? 32.754 32.980 71.077 1.00 62.03 308 CYS A C 1
ATOM 2471 O O . CYS A 1 306 ? 31.778 32.911 70.323 1.00 61.47 308 CYS A O 1
ATOM 2474 N N . THR A 1 307 ? 33.231 31.940 71.750 1.00 61.45 309 THR A N 1
ATOM 2475 C CA . THR A 1 307 ? 32.644 30.609 71.639 1.00 61.34 309 THR A CA 1
ATOM 2476 C C . THR A 1 307 ? 32.545 29.974 73.019 1.00 60.97 309 THR A C 1
ATOM 2477 O O . THR A 1 307 ? 33.438 30.145 73.845 1.00 60.71 309 THR A O 1
ATOM 2481 N N . ILE A 1 308 ? 31.454 29.249 73.260 1.00 60.63 310 ILE A N 1
ATOM 2482 C CA . ILE A 1 308 ? 31.252 28.542 74.524 1.00 60.36 310 ILE A CA 1
ATOM 2483 C C . ILE A 1 308 ? 30.528 27.222 74.268 1.00 59.95 310 ILE A C 1
ATOM 2484 O O . ILE A 1 308 ? 29.662 27.145 73.397 1.00 59.57 310 ILE A O 1
ATOM 2489 N N . GLY A 1 309 ? 30.901 26.188 75.021 1.00 59.59 311 GLY A N 1
ATOM 2490 C CA . GLY A 1 309 ? 30.262 24.878 74.909 1.00 59.58 311 GLY A CA 1
ATOM 2491 C C . GLY A 1 309 ? 28.976 24.810 75.706 1.00 59.60 311 GLY A C 1
ATOM 2492 O O . GLY A 1 309 ? 28.904 25.332 76.818 1.00 59.62 311 GLY A O 1
ATOM 2493 N N . ALA A 1 310 ? 27.964 24.154 75.143 1.00 59.60 312 ALA A N 1
ATOM 2494 C CA . ALA A 1 310 ? 26.666 23.998 75.809 1.00 59.62 312 ALA A CA 1
ATOM 2495 C C . ALA A 1 310 ? 26.674 22.860 76.833 1.00 59.66 312 ALA A C 1
ATOM 2496 O O . ALA A 1 310 ? 25.812 22.802 77.711 1.00 60.02 312 ALA A O 1
ATOM 2498 N N . GLY A 1 311 ? 27.645 21.957 76.713 1.00 59.49 313 GLY A N 1
ATOM 2499 C CA . GLY A 1 311 ? 27.709 20.765 77.548 1.00 59.14 313 GLY A CA 1
ATOM 2500 C C . GLY A 1 311 ? 26.926 19.622 76.925 1.00 58.92 313 GLY A C 1
ATOM 2501 O O . GLY A 1 311 ? 25.959 19.845 76.193 1.00 58.76 313 GLY A O 1
ATOM 2502 N N . LYS A 1 312 ? 27.343 18.395 77.223 1.00 58.59 314 LYS A N 1
ATOM 2503 C CA . LYS A 1 312 ? 26.681 17.197 76.693 1.00 58.42 314 LYS A CA 1
ATOM 2504 C C . LYS A 1 312 ? 25.229 17.064 77.141 1.00 57.95 314 LYS A C 1
ATOM 2505 O O . LYS A 1 312 ? 24.354 16.740 76.336 1.00 57.92 314 LYS A O 1
ATOM 2511 N N . ALA A 1 313 ? 24.982 17.298 78.427 1.00 57.48 315 ALA A N 1
ATOM 2512 C CA . ALA A 1 313 ? 23.659 17.080 79.013 1.00 57.13 315 ALA A CA 1
ATOM 2513 C C . ALA A 1 313 ? 22.605 17.977 78.371 1.00 56.89 315 ALA A C 1
ATOM 2514 O O . ALA A 1 313 ? 21.531 17.509 77.996 1.00 56.55 315 ALA A O 1
ATOM 2516 N N . LEU A 1 314 ? 22.916 19.265 78.249 1.00 56.53 316 LEU A N 1
ATOM 2517 C CA . LEU A 1 314 ? 21.987 20.222 77.639 1.00 56.56 316 LEU A CA 1
ATOM 2518 C C . LEU A 1 314 ? 21.762 19.951 76.153 1.00 56.78 316 LEU A C 1
ATOM 2519 O O . LEU A 1 314 ? 20.629 20.055 75.654 1.00 56.64 316 LEU A O 1
ATOM 2524 N N . THR A 1 315 ? 22.839 19.617 75.447 1.00 56.85 317 THR A N 1
ATOM 2525 C CA . THR A 1 315 ? 22.748 19.264 74.029 1.00 57.22 317 THR A CA 1
ATOM 2526 C C . THR A 1 315 ? 21.766 18.117 73.818 1.00 57.50 317 THR A C 1
ATOM 2527 O O . THR A 1 315 ? 20.934 18.166 72.918 1.00 57.72 317 THR A O 1
ATOM 2531 N N . GLU A 1 316 ? 21.858 17.099 74.666 1.00 57.92 318 GLU A N 1
ATOM 2532 C CA . GLU A 1 316 ? 20.964 15.946 74.587 1.00 58.27 318 GLU A CA 1
ATOM 2533 C C . GLU A 1 316 ? 19.518 16.337 74.907 1.00 57.94 318 GLU A C 1
ATOM 2534 O O . GLU A 1 316 ? 18.589 15.881 74.248 1.00 58.15 318 GLU A O 1
ATOM 2540 N N . GLY A 1 317 ? 19.334 17.182 75.918 1.00 57.60 319 GLY A N 1
ATOM 2541 C CA . GLY A 1 317 ? 18.005 17.656 76.285 1.00 57.32 319 GLY A CA 1
ATOM 2542 C C . GLY A 1 317 ? 17.337 18.442 75.173 1.00 57.02 319 GLY A C 1
ATOM 2543 O O . GLY A 1 317 ? 16.139 18.300 74.939 1.00 56.30 319 GLY A O 1
ATOM 2544 N N . LEU A 1 318 ? 18.117 19.279 74.485 1.00 56.86 320 LEU A N 1
ATOM 2545 C CA . LEU A 1 318 ? 17.602 20.055 73.361 1.00 56.81 320 LEU A CA 1
ATOM 2546 C C . LEU A 1 318 ? 17.163 19.139 72.220 1.00 57.26 320 LEU A C 1
ATOM 2547 O O . LEU A 1 318 ? 16.095 19.340 71.633 1.00 57.12 320 LEU A O 1
ATOM 2552 N N . HIS A 1 319 ? 17.973 18.123 71.924 1.00 57.46 321 HIS A N 1
ATOM 2553 C CA . HIS A 1 319 ? 17.594 17.101 70.937 1.00 58.03 321 HIS A CA 1
ATOM 2554 C C . HIS A 1 319 ? 16.277 16.424 71.308 1.00 58.13 321 HIS A C 1
ATOM 2555 O O . HIS A 1 319 ? 15.400 16.267 70.462 1.00 58.35 321 HIS A O 1
ATOM 2562 N N . GLN A 1 320 ? 16.136 16.035 72.573 1.00 58.59 322 GLN A N 1
ATOM 2563 C CA . GLN A 1 320 ? 14.917 15.366 73.027 1.00 58.86 322 GLN A CA 1
ATOM 2564 C C . GLN A 1 320 ? 13.714 16.317 73.011 1.00 58.70 322 GLN A C 1
ATOM 2565 O O . GLN A 1 320 ? 12.596 15.893 72.717 1.00 58.47 322 GLN A O 1
ATOM 2571 N N . LEU A 1 321 ? 13.940 17.599 73.313 1.00 58.42 323 LEU A N 1
ATOM 2572 C CA . LEU A 1 321 ? 12.863 18.596 73.241 1.00 58.37 323 LEU A CA 1
ATOM 2573 C C . LEU A 1 321 ? 12.342 18.729 71.807 1.00 58.34 323 LEU A C 1
ATOM 2574 O O . LEU A 1 321 ? 11.128 18.807 71.578 1.00 57.95 323 LEU A O 1
ATOM 2579 N N . ALA A 1 322 ? 13.263 18.757 70.846 1.00 58.43 324 ALA A N 1
ATOM 2580 C CA . ALA A 1 322 ? 12.894 18.791 69.432 1.00 58.68 324 ALA A CA 1
ATOM 2581 C C . ALA A 1 322 ? 12.064 17.558 69.065 1.00 58.93 324 ALA A C 1
ATOM 2582 O O . ALA A 1 322 ? 11.018 17.669 68.432 1.00 58.74 324 ALA A O 1
ATOM 2584 N N . GLN A 1 323 ? 12.555 16.390 69.474 1.00 59.21 325 GLN A N 1
ATOM 2585 C CA . GLN A 1 323 ? 11.865 15.121 69.274 1.00 59.96 325 GLN A CA 1
ATOM 2586 C C . GLN A 1 323 ? 10.434 15.186 69.827 1.00 59.59 325 GLN A C 1
ATOM 2587 O O . GLN A 1 323 ? 9.470 14.779 69.163 1.00 59.20 325 GLN A O 1
ATOM 2593 N N . ALA A 1 324 ? 10.317 15.704 71.045 1.00 59.10 326 ALA A N 1
ATOM 2594 C CA . ALA A 1 324 ? 9.058 15.711 71.790 1.00 59.34 326 ALA A CA 1
ATOM 2595 C C . ALA A 1 324 ? 8.021 16.679 71.215 1.00 59.26 326 ALA A C 1
ATOM 2596 O O . ALA A 1 324 ? 6.818 16.474 71.389 1.00 59.17 326 ALA A O 1
ATOM 2598 N N . THR A 1 325 ? 8.491 17.730 70.546 1.00 59.26 327 THR A N 1
ATOM 2599 C CA . THR A 1 325 ? 7.615 18.792 70.040 1.00 59.28 327 THR A CA 1
ATOM 2600 C C . THR A 1 325 ? 7.390 18.736 68.531 1.00 59.86 327 THR A C 1
ATOM 2601 O O . THR A 1 325 ? 6.757 19.634 67.966 1.00 60.35 327 THR A O 1
ATOM 2605 N N . GLY A 1 326 ? 7.915 17.702 67.877 1.00 60.16 328 GLY A N 1
ATOM 2606 C CA . GLY A 1 326 ? 7.798 17.569 66.424 1.00 60.36 328 GLY A CA 1
ATOM 2607 C C . GLY A 1 326 ? 8.545 18.625 65.633 1.00 60.10 328 GLY A C 1
ATOM 2608 O O . GLY A 1 326 ? 8.122 19.000 64.539 1.00 60.42 328 GLY A O 1
ATOM 2609 N N . THR A 1 327 ? 9.659 19.102 66.182 1.00 60.17 329 THR A N 1
ATOM 2610 C CA . THR A 1 327 ? 10.465 20.127 65.536 1.00 60.08 329 THR A CA 1
ATOM 2611 C C . THR A 1 327 ? 11.874 19.603 65.299 1.00 60.46 329 THR A C 1
ATOM 2612 O O . THR A 1 327 ? 12.203 18.474 65.675 1.00 60.79 329 THR A O 1
ATOM 2616 N N . THR A 1 328 ? 12.690 20.421 64.645 1.00 60.67 330 THR A N 1
ATOM 2617 C CA . THR A 1 328 ? 14.095 20.127 64.452 1.00 60.54 330 THR A CA 1
ATOM 2618 C C . THR A 1 328 ? 14.881 20.854 65.534 1.00 60.51 330 THR A C 1
ATOM 2619 O O . THR A 1 328 ? 14.395 21.827 66.111 1.00 60.51 330 THR A O 1
ATOM 2623 N N . LEU A 1 329 ? 16.090 20.383 65.816 1.00 60.20 331 LEU A N 1
ATOM 2624 C CA . LEU A 1 329 ? 16.974 21.084 66.741 1.00 60.20 331 LEU A CA 1
ATOM 2625 C C . LEU A 1 329 ? 17.194 22.513 66.258 1.00 59.77 331 LEU A C 1
ATOM 2626 O O . LEU A 1 329 ? 17.179 23.452 67.046 1.00 59.11 331 LEU A O 1
ATOM 2631 N N . TYR A 1 330 ? 17.361 22.673 64.947 1.00 59.65 332 TYR A N 1
ATOM 2632 C CA . TYR A 1 330 ? 17.443 23.994 64.335 1.00 59.32 332 TYR A CA 1
ATOM 2633 C C . TYR A 1 330 ? 16.320 24.916 64.813 1.00 58.73 332 TYR A C 1
ATOM 2634 O O . TYR A 1 330 ? 16.572 26.050 65.225 1.00 58.26 332 TYR A O 1
ATOM 2643 N N . MET A 1 331 ? 15.084 24.428 64.750 1.00 57.69 333 MET A N 1
ATOM 2644 C CA . MET A 1 331 ? 13.919 25.231 65.140 1.00 57.41 333 MET A CA 1
ATOM 2645 C C . MET A 1 331 ? 13.910 25.586 66.628 1.00 56.65 333 MET A C 1
ATOM 2646 O O . MET A 1 331 ? 13.556 26.702 67.000 1.00 56.61 333 MET A O 1
ATOM 2651 N N . VAL A 1 332 ? 14.277 24.626 67.468 1.00 56.28 334 VAL A N 1
ATOM 2652 C CA . VAL A 1 332 ? 14.315 24.830 68.916 1.00 55.53 334 VAL A CA 1
ATOM 2653 C C . VAL A 1 332 ? 15.307 25.946 69.248 1.00 55.52 334 VAL A C 1
ATOM 2654 O O . VAL A 1 332 ? 14.986 26.888 69.973 1.00 54.85 334 VAL A O 1
ATOM 2658 N N . LEU A 1 333 ? 16.504 25.842 68.681 1.00 55.37 335 LEU A N 1
ATOM 2659 C CA . LEU A 1 333 ? 17.554 26.845 68.887 1.00 55.21 335 LEU A CA 1
ATOM 2660 C C . LEU A 1 333 ? 17.170 28.224 68.334 1.00 55.22 335 LEU A C 1
ATOM 2661 O O . LEU A 1 333 ? 17.431 29.250 68.973 1.00 55.10 335 LEU A O 1
ATOM 2666 N N . LEU A 1 334 ? 16.560 28.255 67.151 1.00 55.52 336 LEU A N 1
ATOM 2667 C CA . LEU A 1 334 ? 16.080 29.517 66.591 1.00 55.74 336 LEU A CA 1
ATOM 2668 C C . LEU A 1 334 ? 15.030 30.133 67.503 1.00 55.69 336 LEU A C 1
ATOM 2669 O O . LEU A 1 334 ? 15.019 31.346 67.727 1.00 55.73 336 LEU A O 1
ATOM 2674 N N . ALA A 1 335 ? 14.137 29.290 68.017 1.00 55.88 337 ALA A N 1
ATOM 2675 C CA . ALA A 1 335 ? 13.122 29.726 68.959 1.00 55.91 337 ALA A CA 1
ATOM 2676 C C . ALA A 1 335 ? 13.772 30.311 70.215 1.00 55.96 337 ALA A C 1
ATOM 2677 O O . ALA A 1 335 ? 13.408 31.398 70.653 1.00 56.60 337 ALA A O 1
ATOM 2679 N N . ALA A 1 336 ? 14.742 29.592 70.780 1.00 56.05 338 ALA A N 1
ATOM 2680 C CA . ALA A 1 336 ? 15.468 30.056 71.967 1.00 56.35 338 ALA A CA 1
ATOM 2681 C C . ALA A 1 336 ? 16.226 31.353 71.680 1.00 56.37 338 ALA A C 1
ATOM 2682 O O . ALA A 1 336 ? 16.328 32.233 72.534 1.00 56.83 338 ALA A O 1
ATOM 2684 N N . TYR A 1 337 ? 16.754 31.466 70.468 1.00 56.69 339 TYR A N 1
ATOM 2685 C CA . TYR A 1 337 ? 17.473 32.666 70.077 1.00 56.69 339 TYR A CA 1
ATOM 2686 C C . TYR A 1 337 ? 16.519 33.861 70.022 1.00 56.72 339 TYR A C 1
ATOM 2687 O O . TYR A 1 337 ? 16.849 34.940 70.516 1.00 57.23 339 TYR A O 1
ATOM 2696 N N . ASN A 1 338 ? 15.328 33.666 69.461 1.00 56.60 340 ASN A N 1
ATOM 2697 C CA . ASN A 1 338 ? 14.309 34.723 69.458 1.00 56.84 340 ASN A CA 1
ATOM 2698 C C . ASN A 1 338 ? 13.912 35.228 70.853 1.00 56.94 340 ASN A C 1
ATOM 2699 O O . ASN A 1 338 ? 13.714 36.433 71.047 1.00 56.70 340 ASN A O 1
ATOM 2704 N N . VAL A 1 339 ? 13.784 34.323 71.821 1.00 57.31 341 VAL A N 1
ATOM 2705 C CA . VAL A 1 339 ? 13.470 34.752 73.196 1.00 57.77 341 VAL A CA 1
ATOM 2706 C C . VAL A 1 339 ? 14.659 35.488 73.843 1.00 57.70 341 VAL A C 1
ATOM 2707 O O . VAL A 1 339 ? 14.462 36.450 74.585 1.00 57.79 341 VAL A O 1
ATOM 2711 N N . LEU A 1 340 ? 15.879 35.058 73.522 1.00 57.52 342 LEU A N 1
ATOM 2712 C CA . LEU A 1 340 ? 17.097 35.747 73.962 1.00 57.61 342 LEU A CA 1
ATOM 2713 C C . LEU A 1 340 ? 17.084 37.203 73.494 1.00 57.22 342 LEU A C 1
ATOM 2714 O O . LEU A 1 340 ? 17.254 38.126 74.295 1.00 57.09 342 LEU A O 1
ATOM 2719 N N . LEU A 1 341 ? 16.871 37.395 72.194 1.00 56.99 343 LEU A N 1
ATOM 2720 C CA . LEU A 1 341 ? 16.827 38.735 71.606 1.00 56.91 343 LEU A CA 1
ATOM 2721 C C . LEU A 1 341 ? 15.664 39.552 72.166 1.00 56.88 343 LEU A C 1
ATOM 2722 O O . LEU A 1 341 ? 15.812 40.744 72.427 1.00 56.49 343 LEU A O 1
ATOM 2727 N N . ALA A 1 342 ? 14.510 38.907 72.335 1.00 56.91 344 ALA A N 1
ATOM 2728 C CA . ALA A 1 342 ? 13.322 39.561 72.888 1.00 57.27 344 ALA A CA 1
ATOM 2729 C C . ALA A 1 342 ? 13.585 40.140 74.279 1.00 57.50 344 ALA A C 1
ATOM 2730 O O . ALA A 1 342 ? 13.133 41.242 74.599 1.00 57.78 344 ALA A O 1
ATOM 2732 N N . LYS A 1 343 ? 14.320 39.395 75.098 1.00 57.77 345 LYS A N 1
ATOM 2733 C CA . LYS A 1 343 ? 14.627 39.830 76.460 1.00 58.14 345 LYS A CA 1
ATOM 2734 C C . LYS A 1 343 ? 15.676 40.945 76.484 1.00 57.84 345 LYS A C 1
ATOM 2735 O O . LYS A 1 343 ? 15.535 41.916 77.229 1.00 58.25 345 LYS A O 1
ATOM 2741 N N . TYR A 1 344 ? 16.714 40.816 75.662 1.00 57.84 346 TYR A N 1
ATOM 2742 C CA . TYR A 1 344 ? 17.727 41.869 75.540 1.00 57.59 346 TYR A CA 1
ATOM 2743 C C . TYR A 1 344 ? 17.145 43.151 74.955 1.00 57.44 346 TYR A C 1
ATOM 2744 O O . TYR A 1 344 ? 17.400 44.243 75.464 1.00 57.21 346 TYR A O 1
ATOM 2753 N N . ALA A 1 345 ? 16.343 43.009 73.904 1.00 57.12 347 ALA A N 1
ATOM 2754 C CA . ALA A 1 345 ? 15.825 44.153 73.166 1.00 57.25 347 ALA A CA 1
ATOM 2755 C C . ALA A 1 345 ? 14.562 44.764 73.778 1.00 57.15 347 ALA A C 1
ATOM 2756 O O . ALA A 1 345 ? 14.209 45.892 73.450 1.00 57.19 347 ALA A O 1
ATOM 2758 N N . GLY A 1 346 ? 13.878 44.016 74.643 1.00 57.28 348 GLY A N 1
ATOM 2759 C CA . GLY A 1 346 ? 12.585 44.441 75.182 1.00 57.25 348 GLY A CA 1
ATOM 2760 C C . GLY A 1 346 ? 11.538 44.569 74.089 1.00 57.40 348 GLY A C 1
ATOM 2761 O O . GLY A 1 346 ? 10.742 45.513 74.090 1.00 57.82 348 GLY A O 1
ATOM 2762 N N . GLN A 1 347 ? 11.554 43.621 73.153 1.00 57.53 349 GLN A N 1
ATOM 2763 C CA . GLN A 1 347 ? 10.651 43.616 71.999 1.00 57.41 349 GLN A CA 1
ATOM 2764 C C . GLN A 1 347 ? 9.991 42.250 71.854 1.00 57.25 349 GLN A C 1
ATOM 2765 O O . GLN A 1 347 ? 10.529 41.242 72.315 1.00 57.38 349 GLN A O 1
ATOM 2771 N N . GLU A 1 348 ? 8.829 42.227 71.203 1.00 56.76 350 GLU A N 1
ATOM 2772 C CA . GLU A 1 348 ? 8.046 41.005 71.042 1.00 56.63 350 GLU A CA 1
ATOM 2773 C C . GLU A 1 348 ? 7.728 40.720 69.569 1.00 56.15 350 GLU A C 1
ATOM 2774 O O . GLU A 1 348 ? 6.806 39.976 69.257 1.00 56.20 350 GLU A O 1
ATOM 2780 N N . ASP A 1 349 ? 8.516 41.310 68.678 1.00 55.78 351 ASP A N 1
ATOM 2781 C CA . ASP A 1 349 ? 8.353 41.152 67.238 1.00 55.15 351 ASP A CA 1
ATOM 2782 C C . ASP A 1 349 ? 9.747 41.341 66.652 1.00 54.93 351 ASP A C 1
ATOM 2783 O O . ASP A 1 349 ? 10.308 42.441 66.696 1.00 54.22 351 ASP A O 1
ATOM 2788 N N . ILE A 1 350 ? 10.299 40.250 66.122 1.00 54.73 352 ILE A N 1
ATOM 2789 C CA . ILE A 1 350 ? 11.721 40.161 65.813 1.00 54.80 352 ILE A CA 1
ATOM 2790 C C . ILE A 1 350 ? 11.964 39.422 64.506 1.00 54.27 352 ILE A C 1
ATOM 2791 O O . ILE A 1 350 ? 11.351 38.381 64.257 1.00 53.24 352 ILE A O 1
ATOM 2796 N N . ILE A 1 351 ? 12.871 39.962 63.691 1.00 53.79 353 ILE A N 1
ATOM 2797 C CA . ILE A 1 351 ? 13.272 39.337 62.425 1.00 53.67 353 ILE A CA 1
ATOM 2798 C C . ILE A 1 351 ? 14.725 38.876 62.539 1.00 53.93 353 ILE A C 1
ATOM 2799 O O . ILE A 1 351 ? 15.596 39.648 62.943 1.00 53.93 353 ILE A O 1
ATOM 2804 N N . VAL A 1 352 ? 14.967 37.608 62.207 1.00 54.01 354 VAL A N 1
ATOM 2805 C CA . VAL A 1 352 ? 16.303 37.016 62.237 1.00 54.53 354 VAL A CA 1
ATOM 2806 C C . VAL A 1 352 ? 16.618 36.445 60.863 1.00 54.96 354 VAL A C 1
ATOM 2807 O O . VAL A 1 352 ? 15.837 35.674 60.330 1.00 55.33 354 VAL A O 1
ATOM 2811 N N . GLY A 1 353 ? 17.757 36.824 60.297 1.00 55.52 355 GLY A N 1
ATOM 2812 C CA . GLY A 1 353 ? 18.198 36.260 59.021 1.00 55.94 355 GLY A CA 1
ATOM 2813 C C . GLY A 1 353 ? 18.650 34.827 59.198 1.00 56.21 355 GLY A C 1
ATOM 2814 O O . GLY A 1 353 ? 19.435 34.535 60.089 1.00 55.89 355 GLY A O 1
ATOM 2815 N N . THR A 1 354 ? 18.137 33.921 58.368 1.00 57.00 356 THR A N 1
ATOM 2816 C CA . THR A 1 354 ? 18.567 32.524 58.401 1.00 57.72 356 THR A CA 1
ATOM 2817 C C . THR A 1 354 ? 19.059 32.069 57.022 1.00 58.25 356 THR A C 1
ATOM 2818 O O . THR A 1 354 ? 18.258 31.855 56.105 1.00 58.39 356 THR A O 1
ATOM 2822 N N . PRO A 1 355 ? 20.380 31.938 56.861 1.00 58.81 357 PRO A N 1
ATOM 2823 C CA . PRO A 1 355 ? 20.893 31.399 55.603 1.00 59.07 357 PRO A CA 1
ATOM 2824 C C . PRO A 1 355 ? 20.455 29.956 55.356 1.00 58.87 357 PRO A C 1
ATOM 2825 O O . PRO A 1 355 ? 20.357 29.165 56.295 1.00 59.18 357 PRO A O 1
ATOM 2829 N N . ILE A 1 356 ? 20.171 29.650 54.094 1.00 58.58 358 ILE A N 1
ATOM 2830 C CA . ILE A 1 356 ? 19.865 28.294 53.641 1.00 58.62 358 ILE A CA 1
ATOM 2831 C C . ILE A 1 356 ? 20.789 27.996 52.476 1.00 57.80 358 ILE A C 1
ATOM 2832 O O . ILE A 1 356 ? 21.336 28.917 51.870 1.00 57.13 358 ILE A O 1
ATOM 2837 N N . THR A 1 357 ? 20.972 26.719 52.157 1.00 57.68 359 THR A N 1
ATOM 2838 C CA . THR A 1 357 ? 21.927 26.338 51.108 1.00 57.17 359 THR A CA 1
ATOM 2839 C C . THR A 1 357 ? 21.454 26.781 49.723 1.00 57.25 359 THR A C 1
ATOM 2840 O O . THR A 1 357 ? 22.264 27.056 48.840 1.00 56.19 359 THR A O 1
ATOM 2844 N N . GLY A 1 358 ? 20.136 26.851 49.544 1.00 58.26 360 GLY A N 1
ATOM 2845 C CA . GLY A 1 358 ? 19.542 27.169 48.246 1.00 58.81 360 GLY A CA 1
ATOM 2846 C C . GLY A 1 358 ? 19.528 25.981 47.294 1.00 59.88 360 GLY A C 1
ATOM 2847 O O . GLY A 1 358 ? 19.165 26.121 46.119 1.00 60.66 360 GLY A O 1
ATOM 2848 N N . ARG A 1 359 ? 19.916 24.814 47.803 1.00 60.67 361 ARG A N 1
ATOM 2849 C CA . ARG A 1 359 ? 20.066 23.599 47.007 1.00 61.05 361 ARG A CA 1
ATOM 2850 C C . ARG A 1 359 ? 18.913 22.655 47.334 1.00 62.01 361 ARG A C 1
ATOM 2851 O O . ARG A 1 359 ? 19.105 21.587 47.928 1.00 62.14 361 ARG A O 1
ATOM 2859 N N . SER A 1 360 ? 17.711 23.062 46.934 1.00 62.49 362 SER A N 1
ATOM 2860 C CA . SER A 1 360 ? 16.482 22.413 47.381 1.00 63.36 362 SER A CA 1
ATOM 2861 C C . SER A 1 360 ? 16.077 21.225 46.513 1.00 63.49 362 SER A C 1
ATOM 2862 O O . SER A 1 360 ? 15.020 20.633 46.723 1.00 63.78 362 SER A O 1
ATOM 2865 N N . HIS A 1 361 ? 16.921 20.872 45.546 1.00 63.36 363 HIS A N 1
ATOM 2866 C CA . HIS A 1 361 ? 16.702 19.679 44.740 1.00 63.11 363 HIS A CA 1
ATOM 2867 C C . HIS A 1 361 ? 18.005 18.899 44.672 1.00 62.73 363 HIS A C 1
ATOM 2868 O O . HIS A 1 361 ? 19.084 19.489 44.657 1.00 63.00 363 HIS A O 1
ATOM 2875 N N . ALA A 1 362 ? 17.891 17.574 44.639 1.00 62.46 364 ALA A N 1
ATOM 2876 C CA . ALA A 1 362 ? 19.045 16.684 44.518 1.00 62.14 364 ALA A CA 1
ATOM 2877 C C . ALA A 1 362 ? 20.050 17.177 43.475 1.00 61.87 364 ALA A C 1
ATOM 2878 O O . ALA A 1 362 ? 21.251 17.188 43.725 1.00 62.13 364 ALA A O 1
ATOM 2880 N N . ASP A 1 363 ? 19.548 17.597 42.316 1.00 61.55 365 ASP A N 1
ATOM 2881 C CA . ASP A 1 363 ? 20.400 17.982 41.185 1.00 61.38 365 ASP A CA 1
ATOM 2882 C C . ASP A 1 363 ? 21.242 19.234 41.435 1.00 60.96 365 ASP A C 1
ATOM 2883 O O . ASP A 1 363 ? 22.243 19.450 40.755 1.00 60.81 365 ASP A O 1
ATOM 2888 N N . LEU A 1 364 ? 20.832 20.065 42.393 1.00 60.71 366 LEU A N 1
ATOM 2889 C CA . LEU A 1 364 ? 21.585 21.264 42.742 1.00 60.71 366 LEU A CA 1
ATOM 2890 C C . LEU A 1 364 ? 22.690 21.007 43.767 1.00 60.65 366 LEU A C 1
ATOM 2891 O O . LEU A 1 364 ? 23.591 21.830 43.916 1.00 60.79 366 LEU A O 1
ATOM 2896 N N . GLU A 1 365 ? 22.627 19.877 44.468 1.00 60.87 367 GLU A N 1
ATOM 2897 C CA . GLU A 1 365 ? 23.545 19.607 45.578 1.00 61.12 367 GLU A CA 1
ATOM 2898 C C . GLU A 1 365 ? 25.041 19.526 45.199 1.00 61.13 367 GLU A C 1
ATOM 2899 O O . GLU A 1 365 ? 25.887 19.988 45.973 1.00 60.81 367 GLU A O 1
ATOM 2905 N N . PRO A 1 366 ? 25.375 18.953 44.021 1.00 61.06 368 PRO A N 1
ATOM 2906 C CA . PRO A 1 366 ? 26.787 18.776 43.674 1.00 61.26 368 PRO A CA 1
ATOM 2907 C C . PRO A 1 366 ? 27.395 19.912 42.848 1.00 61.19 368 PRO A C 1
ATOM 2908 O O . PRO A 1 366 ? 28.572 19.838 42.494 1.00 61.70 368 PRO A O 1
ATOM 2912 N N . ILE A 1 367 ? 26.613 20.952 42.562 1.00 61.15 369 ILE A N 1
ATOM 2913 C CA . ILE A 1 367 ? 27.032 22.006 41.647 1.00 60.89 369 ILE A CA 1
ATOM 2914 C C . ILE A 1 367 ? 27.903 23.050 42.345 1.00 60.98 369 ILE A C 1
ATOM 2915 O O . ILE A 1 367 ? 27.599 23.498 43.446 1.00 60.58 369 ILE A O 1
ATOM 2920 N N . VAL A 1 368 ? 28.988 23.444 41.686 1.00 61.22 370 VAL A N 1
ATOM 2921 C CA . VAL A 1 368 ? 29.787 24.581 42.127 1.00 61.17 370 VAL A CA 1
ATOM 2922 C C . VAL A 1 368 ? 29.165 25.886 41.594 1.00 61.41 370 VAL A C 1
ATOM 2923 O O . VAL A 1 368 ? 29.043 26.087 40.390 1.00 61.59 370 VAL A O 1
ATOM 2927 N N . GLY A 1 369 ? 28.754 26.761 42.502 1.00 61.17 371 GLY A N 1
ATOM 2928 C CA . GLY A 1 369 ? 28.062 27.991 42.124 1.00 61.41 371 GLY A CA 1
ATOM 2929 C C . GLY A 1 369 ? 27.508 28.705 43.338 1.00 61.44 371 GLY A C 1
ATOM 2930 O O . GLY A 1 369 ? 27.651 28.230 44.474 1.00 61.58 371 GLY A O 1
ATOM 2931 N N . MET A 1 370 ? 26.868 29.839 43.089 1.00 61.59 372 MET A N 1
ATOM 2932 C CA . MET A 1 370 ? 26.332 30.686 44.141 1.00 61.80 372 MET A CA 1
ATOM 2933 C C . MET A 1 370 ? 24.854 30.348 44.384 1.00 61.65 372 MET A C 1
ATOM 2934 O O . MET A 1 370 ? 23.979 30.802 43.639 1.00 61.44 372 MET A O 1
ATOM 2939 N N . PHE A 1 371 ? 24.585 29.554 45.419 1.00 61.69 373 PHE A N 1
ATOM 2940 C CA . PHE A 1 371 ? 23.210 29.134 45.752 1.00 61.80 373 PHE A CA 1
ATOM 2941 C C . PHE A 1 371 ? 22.689 29.697 47.074 1.00 61.95 373 PHE A C 1
ATOM 2942 O O . PHE A 1 371 ? 21.474 29.883 47.237 1.00 61.81 373 PHE A O 1
ATOM 2950 N N . VAL A 1 372 ? 23.591 29.966 48.012 1.00 61.27 374 VAL A N 1
ATOM 2951 C CA . VAL A 1 372 ? 23.195 30.384 49.349 1.00 61.33 374 VAL A CA 1
ATOM 2952 C C . VAL A 1 372 ? 22.209 31.555 49.291 1.00 61.40 374 VAL A C 1
ATOM 2953 O O . VAL A 1 372 ? 22.411 32.512 48.554 1.00 61.07 374 VAL A O 1
ATOM 2957 N N . ASN A 1 373 ? 21.119 31.417 50.034 1.00 61.77 375 ASN A N 1
ATOM 2958 C CA . ASN A 1 373 ? 20.024 32.386 50.070 1.00 62.68 375 ASN A CA 1
ATOM 2959 C C . ASN A 1 373 ? 19.817 32.714 51.535 1.00 62.54 375 ASN A C 1
ATOM 2960 O O . ASN A 1 373 ? 20.245 31.954 52.395 1.00 62.92 375 ASN A O 1
ATOM 2965 N N . THR A 1 374 ? 19.190 33.845 51.828 1.00 62.78 376 THR A N 1
ATOM 2966 C CA . THR A 1 374 ? 18.843 34.181 53.204 1.00 62.77 376 THR A CA 1
ATOM 2967 C C . THR A 1 374 ? 17.340 34.397 53.270 1.00 62.21 376 THR A C 1
ATOM 2968 O O . THR A 1 374 ? 16.742 35.004 52.368 1.00 62.86 376 THR A O 1
ATOM 2972 N N . LEU A 1 375 ? 16.731 33.858 54.318 1.00 60.86 377 LEU A N 1
ATOM 2973 C CA . LEU A 1 375 ? 15.329 34.086 54.587 1.00 60.09 377 LEU A CA 1
ATOM 2974 C C . LEU A 1 375 ? 15.222 35.030 55.774 1.00 59.30 377 LEU A C 1
ATOM 2975 O O . LEU A 1 375 ? 15.893 34.831 56.780 1.00 59.28 377 LEU A O 1
ATOM 2980 N N . ALA A 1 376 ? 14.374 36.047 55.652 1.00 58.17 378 ALA A N 1
ATOM 2981 C CA . ALA A 1 376 ? 14.064 36.928 56.771 1.00 57.22 378 ALA A CA 1
ATOM 2982 C C . ALA A 1 376 ? 12.996 36.249 57.612 1.00 56.55 378 ALA A C 1
ATOM 2983 O O . ALA A 1 376 ? 11.820 36.254 57.248 1.00 55.79 378 ALA A O 1
ATOM 2985 N N . MET A 1 377 ? 13.404 35.658 58.729 1.00 56.02 379 MET A N 1
ATOM 2986 C CA . MET A 1 377 ? 12.489 34.903 59.572 1.00 56.17 379 MET A CA 1
ATOM 2987 C C . MET A 1 377 ? 11.898 35.808 60.654 1.00 55.69 379 MET A C 1
ATOM 2988 O O . MET A 1 377 ? 12.617 36.274 61.543 1.00 54.98 379 MET A O 1
ATOM 2993 N N . ARG A 1 378 ? 10.592 36.054 60.567 1.00 55.13 380 ARG A N 1
ATOM 2994 C CA . ARG A 1 378 ? 9.894 36.926 61.513 1.00 55.35 380 ARG A CA 1
ATOM 2995 C C . ARG A 1 378 ? 9.093 36.105 62.513 1.00 55.26 380 ARG A C 1
ATOM 2996 O O . ARG A 1 378 ? 8.318 35.233 62.131 1.00 55.62 380 ARG A O 1
ATOM 3004 N N . ASN A 1 379 ? 9.275 36.407 63.793 1.00 55.26 381 ASN A N 1
ATOM 3005 C CA . ASN A 1 379 ? 8.538 35.745 64.862 1.00 55.28 381 ASN A CA 1
ATOM 3006 C C . ASN A 1 379 ? 8.157 36.743 65.940 1.00 55.38 381 ASN A C 1
ATOM 3007 O O . ASN A 1 379 ? 8.724 37.833 66.015 1.00 55.41 381 ASN A O 1
ATOM 3012 N N . LYS A 1 380 ? 7.199 36.351 66.774 1.00 55.40 382 LYS A N 1
ATOM 3013 C CA . LYS A 1 380 ? 6.606 37.246 67.753 1.00 55.52 382 LYS A CA 1
ATOM 3014 C C . LYS A 1 380 ? 6.670 36.645 69.152 1.00 55.59 382 LYS A C 1
ATOM 3015 O O . LYS A 1 380 ? 5.672 36.122 69.659 1.00 55.38 382 LYS A O 1
ATOM 3021 N N . PRO A 1 381 ? 7.863 36.699 69.773 1.00 55.76 383 PRO A N 1
ATOM 3022 C CA . PRO A 1 381 ? 8.048 36.191 71.131 1.00 56.20 383 PRO A CA 1
ATOM 3023 C C . PRO A 1 381 ? 7.387 37.100 72.174 1.00 56.56 383 PRO A C 1
ATOM 3024 O O . PRO A 1 381 ? 8.051 37.909 72.826 1.00 56.38 383 PRO A O 1
ATOM 3028 N N . GLN A 1 382 ? 6.073 36.954 72.303 1.00 57.21 384 GLN A N 1
ATOM 3029 C CA . GLN A 1 382 ? 5.285 37.711 73.261 1.00 57.75 384 GLN A CA 1
ATOM 3030 C C . GLN A 1 382 ? 5.366 37.081 74.656 1.00 58.27 384 GLN A C 1
ATOM 3031 O O . GLN A 1 382 ? 5.387 35.858 74.797 1.00 57.85 384 GLN A O 1
ATOM 3037 N N . ARG A 1 383 ? 5.401 37.936 75.677 1.00 58.74 385 ARG A N 1
ATOM 3038 C CA . ARG A 1 383 ? 5.606 37.516 77.072 1.00 59.45 385 ARG A CA 1
ATOM 3039 C C . ARG A 1 383 ? 4.591 36.479 77.570 1.00 59.27 385 ARG A C 1
ATOM 3040 O O . ARG A 1 383 ? 4.929 35.623 78.391 1.00 59.38 385 ARG A O 1
ATOM 3048 N N . GLU A 1 384 ? 3.357 36.569 77.075 1.00 59.12 386 GLU A N 1
ATOM 3049 C CA . GLU A 1 384 ? 2.257 35.728 77.544 1.00 59.16 386 GLU A CA 1
ATOM 3050 C C . GLU A 1 384 ? 2.249 34.342 76.900 1.00 58.49 386 GLU A C 1
ATOM 3051 O O . GLU A 1 384 ? 1.593 33.437 77.399 1.00 58.33 386 GLU A O 1
ATOM 3057 N N . LYS A 1 385 ? 2.967 34.178 75.793 1.00 57.68 387 LYS A N 1
ATOM 3058 C CA . LYS A 1 385 ? 3.016 32.892 75.097 1.00 57.18 387 LYS A CA 1
ATOM 3059 C C . LYS A 1 385 ? 3.831 31.873 75.882 1.00 56.87 387 LYS A C 1
ATOM 3060 O O . LYS A 1 385 ? 4.802 32.229 76.537 1.00 56.94 387 LYS A O 1
ATOM 3066 N N . THR A 1 386 ? 3.431 30.605 75.815 1.00 56.66 388 THR A N 1
ATOM 3067 C CA . THR A 1 386 ? 4.253 29.523 76.344 1.00 56.34 388 THR A CA 1
ATOM 3068 C C . THR A 1 386 ? 5.368 29.291 75.339 1.00 56.68 388 THR A C 1
ATOM 3069 O O . THR A 1 386 ? 5.185 29.548 74.144 1.00 56.33 388 THR A O 1
ATOM 3073 N N . PHE A 1 387 ? 6.531 28.837 75.797 1.00 56.89 389 PHE A N 1
ATOM 3074 C CA . PHE A 1 387 ? 7.604 28.538 74.851 1.00 56.87 389 PHE A CA 1
ATOM 3075 C C . PHE A 1 387 ? 7.129 27.474 73.871 1.00 56.83 389 PHE A C 1
ATOM 3076 O O . PHE A 1 387 ? 7.440 27.538 72.688 1.00 55.98 389 PHE A O 1
ATOM 3084 N N . SER A 1 388 ? 6.359 26.509 74.368 1.00 56.90 390 SER A N 1
ATOM 3085 C CA . SER A 1 388 ? 5.834 25.439 73.523 1.00 57.37 390 SER A CA 1
ATOM 3086 C C . SER A 1 388 ? 5.039 25.986 72.334 1.00 56.91 390 SER A C 1
ATOM 3087 O O . SER A 1 388 ? 5.278 25.589 71.188 1.00 57.07 390 SER A O 1
ATOM 3090 N N . GLU A 1 389 ? 4.120 26.914 72.588 1.00 56.62 391 GLU A N 1
ATOM 3091 C CA . GLU A 1 389 ? 3.304 27.463 71.502 1.00 56.65 391 GLU A CA 1
ATOM 3092 C C . GLU A 1 389 ? 4.119 28.404 70.607 1.00 56.16 391 GLU A C 1
ATOM 3093 O O . GLU A 1 389 ? 3.909 28.436 69.396 1.00 55.60 391 GLU A O 1
ATOM 3099 N N . PHE A 1 390 ? 5.040 29.162 71.201 1.00 55.70 392 PHE A N 1
ATOM 3100 C CA . PHE A 1 390 ? 5.947 30.017 70.427 1.00 55.59 392 PHE A CA 1
ATOM 3101 C C . PHE A 1 390 ? 6.818 29.180 69.491 1.00 55.62 392 PHE A C 1
ATOM 3102 O O . PHE A 1 390 ? 6.990 29.521 68.312 1.00 55.12 392 PHE A O 1
ATOM 3110 N N . LEU A 1 391 ? 7.359 28.084 70.018 1.00 55.21 393 LEU A N 1
ATOM 3111 C CA . LEU A 1 391 ? 8.161 27.166 69.212 1.00 55.09 393 LEU A CA 1
ATOM 3112 C C . LEU A 1 391 ? 7.370 26.616 68.023 1.00 54.93 393 LEU A C 1
ATOM 3113 O O . LEU A 1 391 ? 7.913 26.441 66.936 1.00 54.69 393 LEU A O 1
ATOM 3118 N N . GLN A 1 392 ? 6.091 26.326 68.233 1.00 54.93 394 GLN A N 1
ATOM 3119 C CA . GLN A 1 392 ? 5.246 25.883 67.139 1.00 55.04 394 GLN A CA 1
ATOM 3120 C C . GLN A 1 392 ? 5.038 26.982 66.104 1.00 54.72 394 GLN A C 1
ATOM 3121 O O . GLN A 1 392 ? 4.928 26.693 64.917 1.00 54.69 394 GLN A O 1
ATOM 3127 N N . GLU A 1 393 ? 4.992 28.239 66.545 1.00 54.70 395 GLU A N 1
ATOM 3128 C CA . GLU A 1 393 ? 4.928 29.360 65.606 1.00 54.74 395 GLU A CA 1
ATOM 3129 C C . GLU A 1 393 ? 6.203 29.425 64.770 1.00 54.62 395 GLU A C 1
ATOM 3130 O O . GLU A 1 393 ? 6.144 29.599 63.550 1.00 54.57 395 GLU A O 1
ATOM 3136 N N . VAL A 1 394 ? 7.348 29.267 65.433 1.00 54.71 396 VAL A N 1
ATOM 3137 C CA . VAL A 1 394 ? 8.660 29.239 64.768 1.00 54.70 396 VAL A CA 1
ATOM 3138 C C . VAL A 1 394 ? 8.735 28.121 63.734 1.00 55.12 396 VAL A C 1
ATOM 3139 O O . VAL A 1 394 ? 9.224 28.329 62.622 1.00 55.13 396 VAL A O 1
ATOM 3143 N N . LYS A 1 395 ? 8.227 26.946 64.091 1.00 55.22 397 LYS A N 1
ATOM 3144 C CA . LYS A 1 395 ? 8.186 25.819 63.163 1.00 55.13 397 LYS A CA 1
ATOM 3145 C C . LYS A 1 395 ? 7.320 26.134 61.953 1.00 55.29 397 LYS A C 1
ATOM 3146 O O . LYS A 1 395 ? 7.733 25.912 60.812 1.00 55.45 397 LYS A O 1
ATOM 3152 N N . GLN A 1 396 ? 6.114 26.629 62.213 1.00 55.30 398 GLN A N 1
ATOM 3153 C CA . GLN A 1 396 ? 5.157 26.941 61.161 1.00 55.91 398 GLN A CA 1
ATOM 3154 C C . GLN A 1 396 ? 5.695 28.001 60.202 1.00 55.48 398 GLN A C 1
ATOM 3155 O O . GLN A 1 396 ? 5.572 27.866 58.984 1.00 55.22 398 GLN A O 1
ATOM 3161 N N . ASN A 1 397 ? 6.287 29.052 60.759 1.00 55.02 399 ASN A N 1
ATOM 3162 C CA . ASN A 1 397 ? 6.856 30.122 59.951 1.00 54.75 399 ASN A CA 1
ATOM 3163 C C . ASN A 1 397 ? 8.077 29.658 59.170 1.00 54.71 399 ASN A C 1
ATOM 3164 O O . ASN A 1 397 ? 8.327 30.139 58.064 1.00 54.49 399 ASN A O 1
ATOM 3169 N N . ALA A 1 398 ? 8.830 28.722 59.746 1.00 54.56 400 ALA A N 1
ATOM 3170 C CA . ALA A 1 398 ? 9.996 28.150 59.075 1.00 54.76 400 ALA A CA 1
ATOM 3171 C C . ALA A 1 398 ? 9.565 27.312 57.877 1.00 54.58 400 ALA A C 1
ATOM 3172 O O . ALA A 1 398 ? 10.085 27.481 56.772 1.00 54.99 400 ALA A O 1
ATOM 3174 N N . LEU A 1 399 ? 8.601 26.427 58.095 1.00 54.64 401 LEU A N 1
ATOM 3175 C CA . LEU A 1 399 ? 8.069 25.602 57.021 1.00 54.70 401 LEU A CA 1
ATOM 3176 C C . LEU A 1 399 ? 7.468 26.465 55.912 1.00 54.52 401 LEU A C 1
ATOM 3177 O O . LEU A 1 399 ? 7.694 26.198 54.738 1.00 54.15 401 LEU A O 1
ATOM 3182 N N . ASP A 1 400 ? 6.720 27.499 56.292 1.00 54.54 402 ASP A N 1
ATOM 3183 C CA . ASP A 1 400 ? 6.141 28.436 55.324 1.00 54.76 402 ASP A CA 1
ATOM 3184 C C . ASP A 1 400 ? 7.248 29.133 54.542 1.00 54.36 402 ASP A C 1
ATOM 3185 O O . ASP A 1 400 ? 7.148 29.291 53.327 1.00 54.40 402 ASP A O 1
ATOM 3190 N N . ALA A 1 401 ? 8.305 29.538 55.242 1.00 54.21 403 ALA A N 1
ATOM 3191 C CA . ALA A 1 401 ? 9.455 30.188 54.612 1.00 54.30 403 ALA A CA 1
ATOM 3192 C C . ALA A 1 401 ? 10.133 29.257 53.611 1.00 54.50 403 ALA A C 1
ATOM 3193 O O . ALA A 1 401 ? 10.402 29.650 52.474 1.00 54.09 403 ALA A O 1
ATOM 3195 N N . TYR A 1 402 ? 10.394 28.021 54.030 1.00 54.85 404 TYR A N 1
ATOM 3196 C CA . TYR A 1 402 ? 11.011 27.030 53.145 1.00 55.55 404 TYR A CA 1
ATOM 3197 C C . TYR A 1 402 ? 10.121 26.734 51.931 1.00 54.64 404 TYR A C 1
ATOM 3198 O O . TYR A 1 402 ? 10.626 26.564 50.820 1.00 54.52 404 TYR A O 1
ATOM 3207 N N . GLY A 1 403 ? 8.809 26.700 52.147 1.00 53.28 405 GLY A N 1
ATOM 3208 C CA . GLY A 1 403 ? 7.850 26.514 51.056 1.00 52.95 405 GLY A CA 1
ATOM 3209 C C . GLY A 1 403 ? 7.809 27.675 50.069 1.00 52.32 405 GLY A C 1
ATOM 3210 O O . GLY A 1 403 ? 7.313 27.530 48.953 1.00 51.92 405 GLY A O 1
ATOM 3211 N N . HIS A 1 404 ? 8.314 28.831 50.485 1.00 51.93 406 HIS A N 1
ATOM 3212 C CA . HIS A 1 404 ? 8.343 30.007 49.628 1.00 51.94 406 HIS A CA 1
ATOM 3213 C C . HIS A 1 404 ? 9.753 30.550 49.456 1.00 52.38 406 HIS A C 1
ATOM 3214 O O . HIS A 1 404 ? 9.945 31.751 49.285 1.00 51.75 406 HIS A O 1
ATOM 3221 N N . GLN A 1 405 ? 10.731 29.645 49.441 1.00 52.90 407 GLN A N 1
ATOM 3222 C CA . GLN A 1 405 ? 12.142 30.022 49.349 1.00 53.74 407 GLN A CA 1
ATOM 3223 C C . GLN A 1 405 ? 12.601 30.437 47.947 1.00 54.09 407 GLN A C 1
ATOM 3224 O O . GLN A 1 405 ? 13.706 30.976 47.784 1.00 54.23 407 GLN A O 1
ATOM 3230 N N . ASP A 1 406 ? 11.772 30.202 46.933 1.00 54.24 408 ASP A N 1
ATOM 3231 C CA . ASP A 1 406 ? 12.161 30.511 45.556 1.00 54.69 408 ASP A CA 1
ATOM 3232 C C . ASP A 1 406 ? 11.789 31.942 45.163 1.00 55.05 408 ASP A C 1
ATOM 3233 O O . ASP A 1 406 ? 11.266 32.202 44.072 1.00 54.85 408 ASP A O 1
ATOM 3238 N N . TYR A 1 407 ? 12.067 32.859 46.083 1.00 55.72 409 TYR A N 1
ATOM 3239 C CA . TYR A 1 407 ? 11.971 34.291 45.850 1.00 56.18 409 TYR A CA 1
ATOM 3240 C C . TYR A 1 407 ? 13.287 34.901 46.334 1.00 56.67 409 TYR A C 1
ATOM 3241 O O . TYR A 1 407 ? 13.572 34.861 47.523 1.00 56.99 409 TYR A O 1
ATOM 3250 N N . PRO A 1 408 ? 14.113 35.427 45.409 1.00 57.36 410 PRO A N 1
ATOM 3251 C CA . PRO A 1 408 ? 15.402 36.021 45.779 1.00 57.90 410 PRO A CA 1
ATOM 3252 C C . PRO A 1 408 ? 15.290 37.124 46.834 1.00 58.16 410 PRO A C 1
ATOM 3253 O O . PRO A 1 408 ? 14.436 38.004 46.719 1.00 58.19 410 PRO A O 1
ATOM 3257 N N . PHE A 1 409 ? 16.150 37.070 47.845 1.00 59.12 411 PHE A N 1
ATOM 3258 C CA . PHE A 1 409 ? 16.202 38.112 48.873 1.00 59.51 411 PHE A CA 1
ATOM 3259 C C . PHE A 1 409 ? 16.401 39.493 48.239 1.00 59.97 411 PHE A C 1
ATOM 3260 O O . PHE A 1 409 ? 15.879 40.483 48.736 1.00 60.01 411 PHE A O 1
ATOM 3268 N N . GLU A 1 410 ? 17.130 39.535 47.121 1.00 60.69 412 GLU A N 1
ATOM 3269 C CA . GLU A 1 410 ? 17.375 40.774 46.366 1.00 61.06 412 GLU A CA 1
ATOM 3270 C C . GLU A 1 410 ? 16.085 41.422 45.873 1.00 61.20 412 GLU A C 1
ATOM 3271 O O . GLU A 1 410 ? 15.961 42.648 45.876 1.00 61.32 412 GLU A O 1
ATOM 3277 N N . GLU A 1 411 ? 15.141 40.596 45.423 1.00 61.07 413 GLU A N 1
ATOM 3278 C CA . GLU A 1 411 ? 13.844 41.085 44.963 1.00 61.24 413 GLU A CA 1
ATOM 3279 C C . GLU A 1 411 ? 13.000 41.624 46.113 1.00 61.03 413 GLU A C 1
ATOM 3280 O O . GLU A 1 411 ? 12.341 42.656 45.971 1.00 60.49 413 GLU A O 1
ATOM 3286 N N . LEU A 1 412 ? 13.021 40.921 47.245 1.00 61.00 414 LEU A N 1
ATOM 3287 C CA . LEU A 1 412 ? 12.255 41.326 48.422 1.00 61.24 414 LEU A CA 1
ATOM 3288 C C . LEU A 1 412 ? 12.664 42.712 48.909 1.00 61.81 414 LEU A C 1
ATOM 3289 O O . LEU A 1 412 ? 11.812 43.555 49.176 1.00 61.57 414 LEU A O 1
ATOM 3294 N N . VAL A 1 413 ? 13.969 42.934 49.028 1.00 62.71 415 VAL A N 1
ATOM 3295 C CA . VAL A 1 413 ? 14.499 44.213 49.508 1.00 63.61 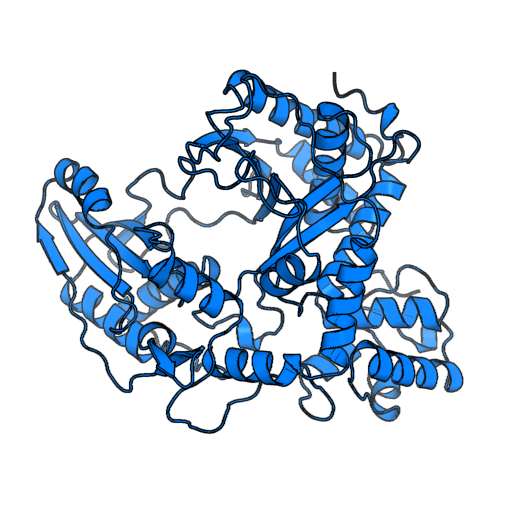415 VAL A CA 1
ATOM 3296 C C . VAL A 1 413 ? 14.035 45.376 48.633 1.00 64.47 415 VAL A C 1
ATOM 3297 O O . VAL A 1 413 ? 13.599 46.407 49.145 1.00 64.61 415 VAL A O 1
ATOM 3301 N N . GLU A 1 414 ? 14.124 45.199 47.318 1.00 65.49 416 GLU A N 1
ATOM 3302 C CA . GLU A 1 414 ? 13.711 46.233 46.371 1.00 66.40 416 GLU A CA 1
ATOM 3303 C C . GLU A 1 414 ? 12.191 46.404 46.336 1.00 66.93 416 GLU A C 1
ATOM 3304 O O . GLU A 1 414 ? 11.695 47.522 46.224 1.00 66.94 416 GLU A O 1
ATOM 3310 N N . LYS A 1 415 ? 11.460 45.296 46.445 1.00 67.69 417 LYS A N 1
ATOM 3311 C CA . LYS A 1 415 ? 9.997 45.319 46.361 1.00 68.34 417 LYS A CA 1
ATOM 3312 C C . LYS A 1 415 ? 9.352 45.972 47.583 1.00 68.96 417 LYS A C 1
ATOM 3313 O O . LYS A 1 415 ? 8.285 46.578 47.471 1.00 69.09 417 LYS A O 1
ATOM 3319 N N . LEU A 1 416 ? 9.999 45.855 48.741 1.00 69.69 418 LEU A N 1
ATOM 3320 C CA . LEU A 1 416 ? 9.484 46.448 49.979 1.00 70.31 418 LEU A CA 1
ATOM 3321 C C . LEU A 1 416 ? 9.781 47.946 50.099 1.00 70.94 418 LEU A C 1
ATOM 3322 O O . LEU A 1 416 ? 9.395 48.574 51.088 1.00 70.97 418 LEU A O 1
ATOM 3327 N N . ALA A 1 417 ? 10.443 48.518 49.094 1.00 71.77 419 ALA A N 1
ATOM 3328 C CA . ALA A 1 417 ? 10.941 49.890 49.169 1.00 72.53 419 ALA A CA 1
ATOM 3329 C C . ALA A 1 417 ? 12.032 49.931 50.238 1.00 73.21 419 ALA A C 1
ATOM 3330 O O . ALA A 1 417 ? 12.909 49.063 50.240 1.00 73.22 419 ALA A O 1
ATOM 3332 N N . ILE A 1 418 ? 11.980 50.890 51.160 1.00 74.04 420 ILE A N 1
ATOM 3333 C CA . ILE A 1 418 ? 13.088 51.073 52.099 1.00 74.67 420 ILE A CA 1
ATOM 3334 C C . ILE A 1 418 ? 12.688 51.652 53.464 1.00 75.07 420 ILE A C 1
ATOM 3335 O O . ILE A 1 418 ? 11.881 52.580 53.561 1.00 75.17 420 ILE A O 1
ATOM 3340 N N . ALA A 1 419 ? 13.243 51.043 54.508 1.00 75.43 421 ALA A N 1
ATOM 3341 C CA . ALA A 1 419 ? 13.360 51.638 55.834 1.00 75.79 421 ALA A CA 1
ATOM 3342 C C . ALA A 1 419 ? 14.793 51.306 56.230 1.00 76.02 421 ALA A C 1
ATOM 3343 O O . ALA A 1 419 ? 15.045 50.609 57.216 1.00 76.27 421 ALA A O 1
ATOM 3345 N N . ARG A 1 420 ? 15.726 51.833 55.439 1.00 76.19 422 ARG A N 1
ATOM 3346 C CA . ARG A 1 420 ? 17.032 51.201 55.240 1.00 76.27 422 ARG A CA 1
ATOM 3347 C C . ARG A 1 420 ? 18.059 51.498 56.337 1.00 75.95 422 ARG A C 1
ATOM 3348 O O . ARG A 1 420 ? 18.286 50.643 57.196 1.00 76.28 422 ARG A O 1
ATOM 3356 N N . ASP A 1 421 ? 18.671 52.688 56.305 1.00 75.44 423 ASP A N 1
ATOM 3357 C CA . ASP A 1 421 ? 19.718 53.081 57.261 1.00 74.91 423 ASP A CA 1
ATOM 3358 C C . ASP A 1 421 ? 21.079 52.464 56.900 1.00 74.19 423 ASP A C 1
ATOM 3359 O O . ASP A 1 421 ? 21.209 51.247 56.799 1.00 74.23 423 ASP A O 1
ATOM 3364 N N . LEU A 1 422 ? 22.089 53.318 56.729 1.00 73.32 424 LEU A N 1
ATOM 3365 C CA . LEU A 1 422 ? 23.453 52.886 56.382 1.00 72.53 424 LEU A CA 1
ATOM 3366 C C . LEU A 1 422 ? 24.177 52.233 57.574 1.00 71.64 424 LEU A C 1
ATOM 3367 O O . LEU A 1 422 ? 25.165 51.520 57.392 1.00 71.51 424 LEU A O 1
ATOM 3372 N N . SER A 1 423 ? 23.685 52.481 58.786 1.00 70.59 425 SER A N 1
ATOM 3373 C CA . SER A 1 423 ? 24.268 51.904 59.997 1.00 69.80 425 SER A CA 1
ATOM 3374 C C . SER A 1 423 ? 23.767 50.486 60.279 1.00 69.15 425 SER A C 1
ATOM 3375 O O . SER A 1 423 ? 24.230 49.836 61.217 1.00 69.06 425 SER A O 1
ATOM 3378 N N . ARG A 1 424 ? 22.828 50.002 59.473 1.00 68.37 426 ARG A N 1
ATOM 3379 C CA . ARG A 1 424 ? 22.263 48.671 59.687 1.00 67.82 426 ARG A CA 1
ATOM 3380 C C . ARG A 1 424 ? 21.866 48.006 58.371 1.00 67.00 426 ARG A C 1
ATOM 3381 O O . ARG A 1 424 ? 22.023 48.592 57.301 1.00 67.05 426 ARG A O 1
ATOM 3389 N N . ASN A 1 425 ? 21.390 46.769 58.455 1.00 66.04 427 ASN A N 1
ATOM 3390 C CA . ASN A 1 425 ? 21.091 45.973 57.269 1.00 65.27 427 ASN A CA 1
ATOM 3391 C C . ASN A 1 425 ? 19.595 45.875 57.011 1.00 64.39 427 ASN A C 1
ATOM 3392 O O . ASN A 1 425 ? 18.798 46.016 57.938 1.00 64.06 427 ASN A O 1
ATOM 3397 N N . PRO A 1 426 ? 19.208 45.641 55.744 1.00 63.41 428 PRO A N 1
ATOM 3398 C CA . PRO A 1 426 ? 17.788 45.569 55.431 1.00 62.77 428 PRO A CA 1
ATOM 3399 C C . PRO A 1 426 ? 17.116 44.353 56.076 1.00 62.02 428 PRO A C 1
ATOM 3400 O O . PRO A 1 426 ? 17.681 43.249 56.081 1.00 61.84 428 PRO A O 1
ATOM 3404 N N . LEU A 1 427 ? 15.942 44.595 56.656 1.00 61.18 429 LEU A N 1
ATOM 3405 C CA . LEU A 1 427 ? 15.066 43.576 57.243 1.00 60.55 429 LEU A CA 1
ATOM 3406 C C . LEU A 1 427 ? 15.549 42.956 58.560 1.00 59.79 429 LEU A C 1
ATOM 3407 O O . LEU A 1 427 ? 14.736 42.746 59.460 1.00 59.51 429 LEU A O 1
ATOM 3412 N N . PHE A 1 428 ? 16.841 42.644 58.672 1.00 59.03 430 PHE A N 1
ATOM 3413 C CA . PHE A 1 428 ? 17.383 42.060 59.908 1.00 58.26 430 PHE A CA 1
ATOM 3414 C C . PHE A 1 428 ? 18.816 42.516 60.193 1.00 57.92 430 PHE A C 1
ATOM 3415 O O . PHE A 1 428 ? 19.598 42.771 59.275 1.00 57.44 430 PHE A O 1
ATOM 3423 N N . ASP A 1 429 ? 19.139 42.616 61.480 1.00 57.72 431 ASP A N 1
ATOM 3424 C CA . ASP A 1 429 ? 20.471 43.022 61.936 1.00 57.42 431 ASP A CA 1
ATOM 3425 C C . ASP A 1 429 ? 21.204 41.916 62.680 1.00 57.37 431 ASP A C 1
ATOM 3426 O O . ASP A 1 429 ? 22.286 42.132 63.219 1.00 56.75 431 ASP A O 1
ATOM 3431 N N . THR A 1 430 ? 20.612 40.728 62.698 1.00 57.53 432 THR A N 1
ATOM 3432 C CA . THR A 1 430 ? 21.272 39.558 63.232 1.00 57.84 432 THR A CA 1
ATOM 3433 C C . THR A 1 430 ? 20.982 38.351 62.349 1.00 58.01 432 THR A C 1
ATOM 3434 O O . THR A 1 430 ? 19.960 38.305 61.670 1.00 57.69 432 THR A O 1
ATOM 3438 N N . VAL A 1 431 ? 21.905 37.393 62.369 1.00 58.16 433 VAL A N 1
ATOM 3439 C CA . VAL A 1 431 ? 21.795 36.162 61.603 1.00 58.76 433 VAL A CA 1
ATOM 3440 C C . VAL A 1 431 ? 21.964 34.972 62.543 1.00 59.16 433 VAL A C 1
ATOM 3441 O O . VAL A 1 431 ? 22.743 35.035 63.496 1.00 58.69 433 VAL A O 1
ATOM 3445 N N . PHE A 1 432 ? 21.218 33.902 62.270 1.00 60.09 434 PHE A N 1
ATOM 3446 C CA . PHE A 1 432 ? 21.317 32.651 63.019 1.00 61.01 434 PHE A CA 1
ATOM 3447 C C . PHE A 1 432 ? 21.705 31.533 62.063 1.00 61.86 434 PHE A C 1
ATOM 3448 O O . PHE A 1 432 ? 21.108 31.413 60.994 1.00 61.11 434 PHE A O 1
ATOM 3456 N N . THR A 1 433 ? 22.708 30.735 62.434 1.00 63.21 435 THR A N 1
ATOM 3457 C CA . THR A 1 433 ? 23.071 29.530 61.663 1.00 64.88 435 THR A CA 1
ATOM 3458 C C . THR A 1 433 ? 23.281 28.321 62.568 1.00 66.40 435 THR A C 1
ATOM 3459 O O . THR A 1 433 ? 23.622 28.466 63.736 1.00 65.83 435 THR A O 1
ATOM 3463 N N . PHE A 1 434 ? 23.071 27.127 62.015 1.00 68.70 436 PHE A N 1
ATOM 3464 C CA . PHE A 1 434 ? 23.312 25.875 62.741 1.00 70.55 436 PHE A CA 1
ATOM 3465 C C . PHE A 1 434 ? 24.014 24.884 61.810 1.00 72.29 436 PHE A C 1
ATOM 3466 O O . PHE A 1 434 ? 23.559 24.658 60.690 1.00 72.67 436 PHE A O 1
ATOM 3474 N N . GLN A 1 435 ? 25.132 24.318 62.265 1.00 74.37 437 GLN A N 1
ATOM 3475 C CA . GLN A 1 435 ? 25.946 23.411 61.443 1.00 76.01 437 GLN A CA 1
ATOM 3476 C C . GLN A 1 435 ? 26.306 22.141 62.218 1.00 77.35 437 GLN A C 1
ATOM 3477 O O . GLN A 1 435 ? 26.144 22.089 63.438 1.00 77.34 437 GLN A O 1
ATOM 3483 N N . ASN A 1 436 ? 26.802 21.129 61.501 1.00 79.10 438 ASN A N 1
ATOM 3484 C CA . ASN A 1 436 ? 27.222 19.854 62.101 1.00 80.36 438 ASN A CA 1
ATOM 3485 C C . ASN A 1 436 ? 28.730 19.598 61.957 1.00 81.30 438 ASN A C 1
ATOM 3486 O O . ASN A 1 436 ? 29.141 18.651 61.278 1.00 81.57 438 ASN A O 1
ATOM 3491 N N . SER A 1 437 ? 29.543 20.441 62.597 1.00 82.33 439 SER A N 1
ATOM 3492 C CA . SER A 1 437 ? 31.005 20.261 62.650 1.00 83.21 439 SER A CA 1
ATOM 3493 C C . SER A 1 437 ? 31.638 20.142 61.259 1.00 83.89 439 SER A C 1
ATOM 3494 O O . SER A 1 437 ? 30.989 20.430 60.255 1.00 84.25 439 SER A O 1
ATOM 3497 N N . THR A 1 438 ? 32.913 19.755 61.215 1.00 84.63 440 THR A N 1
ATOM 3498 C CA . THR A 1 438 ? 33.573 19.297 59.981 1.00 85.20 440 THR A CA 1
ATOM 3499 C C . THR A 1 438 ? 35.091 19.187 60.144 1.00 85.63 440 THR A C 1
ATOM 3500 O O . THR A 1 438 ? 35.810 20.183 60.043 1.00 85.84 440 THR A O 1
ATOM 3504 N N . GLU A 1 439 ? 35.537 17.971 60.457 1.00 86.06 441 GLU A N 1
ATOM 3505 C CA . GLU A 1 439 ? 36.908 17.489 60.229 1.00 86.38 441 GLU A CA 1
ATOM 3506 C C . GLU A 1 439 ? 38.058 18.511 60.212 1.00 86.59 441 GLU A C 1
ATOM 3507 O O . GLU A 1 439 ? 38.067 19.443 59.405 1.00 86.62 441 GLU A O 1
ATOM 3513 N N . GLU A 1 440 ? 39.044 18.300 61.083 1.00 86.76 442 GLU A N 1
ATOM 3514 C CA . GLU A 1 440 ? 40.271 19.101 61.079 1.00 86.90 442 GLU A CA 1
ATOM 3515 C C . GLU A 1 440 ? 41.372 18.488 60.196 1.00 86.91 442 GLU A C 1
ATOM 3516 O O . GLU A 1 440 ? 42.390 19.137 59.942 1.00 86.97 442 GLU A O 1
ATOM 3522 N N . VAL A 1 441 ? 41.175 17.248 59.742 1.00 86.88 443 VAL A N 1
ATOM 3523 C CA . VAL A 1 441 ? 42.124 16.590 58.831 1.00 86.80 443 VAL A CA 1
ATOM 3524 C C . VAL A 1 441 ? 41.477 15.433 58.055 1.00 86.69 443 VAL A C 1
ATOM 3525 O O . VAL A 1 441 ? 41.054 14.438 58.651 1.00 86.81 443 VAL A O 1
ATOM 3529 N N . MET A 1 442 ? 41.408 15.572 56.729 1.00 86.42 444 MET A N 1
ATOM 3530 C CA . MET A 1 442 ? 40.789 14.555 55.863 1.00 86.15 444 MET A CA 1
ATOM 3531 C C . MET A 1 442 ? 41.811 13.644 55.173 1.00 85.75 444 MET A C 1
ATOM 3532 O O . MET A 1 442 ? 41.450 12.580 54.668 1.00 85.80 444 MET A O 1
ATOM 3537 N N . THR A 1 443 ? 43.072 14.078 55.142 1.00 85.22 445 THR A N 1
ATOM 3538 C CA . THR A 1 443 ? 44.223 13.235 54.771 1.00 84.74 445 THR A CA 1
ATOM 3539 C C . THR A 1 443 ? 44.336 12.844 53.291 1.00 84.20 445 THR A C 1
ATOM 3540 O O . THR A 1 443 ? 43.347 12.777 52.558 1.00 84.12 445 THR A O 1
ATOM 3544 N N . LEU A 1 444 ? 45.579 12.586 52.887 1.00 83.50 446 LEU A N 1
ATOM 3545 C CA . LEU A 1 444 ? 45.930 12.090 51.558 1.00 82.92 446 LEU A CA 1
ATOM 3546 C C . LEU A 1 444 ? 46.800 10.840 51.729 1.00 82.36 446 LEU A C 1
ATOM 3547 O O . LEU A 1 444 ? 47.231 10.543 52.846 1.00 82.33 446 LEU A O 1
ATOM 3552 N N . PRO A 1 445 ? 47.053 10.095 50.634 1.00 81.63 447 PRO A N 1
ATOM 3553 C CA . PRO A 1 445 ? 47.913 8.909 50.734 1.00 81.16 447 PRO A CA 1
ATOM 3554 C C . PRO A 1 445 ? 49.268 9.157 51.409 1.00 80.59 447 PRO A C 1
ATOM 3555 O O . PRO A 1 445 ? 49.670 8.379 52.277 1.00 80.58 447 PRO A O 1
ATOM 3559 N N . GLU A 1 446 ? 49.951 10.231 51.017 1.00 79.86 448 GLU A N 1
ATOM 3560 C CA . GLU A 1 446 ? 51.294 10.533 51.519 1.00 79.28 448 GLU A CA 1
ATOM 3561 C C . GLU A 1 446 ? 51.362 11.844 52.313 1.00 78.68 448 GLU A C 1
ATOM 3562 O O . GLU A 1 446 ? 52.453 12.282 52.684 1.00 78.51 448 GLU A O 1
ATOM 3568 N N . CYS A 1 447 ? 50.210 12.461 52.579 1.00 77.97 449 CYS A N 1
ATOM 3569 C CA . CYS A 1 447 ? 50.165 13.775 53.231 1.00 77.44 449 CYS A CA 1
ATOM 3570 C C . CYS A 1 447 ? 49.057 13.889 54.276 1.00 76.95 449 CYS A C 1
ATOM 3571 O O . CYS A 1 447 ? 48.154 13.054 54.337 1.00 76.89 449 CYS A O 1
ATOM 3574 N N . THR A 1 448 ? 49.148 14.938 55.092 1.00 76.35 450 THR A N 1
ATOM 3575 C CA . THR A 1 448 ? 48.128 15.269 56.084 1.00 75.95 450 THR A CA 1
ATOM 3576 C C . THR A 1 448 ? 47.700 16.728 55.917 1.00 75.48 450 THR A C 1
ATOM 3577 O O . THR A 1 448 ? 48.541 17.627 55.868 1.00 75.41 450 THR A O 1
ATOM 3581 N N . LEU A 1 449 ? 46.391 16.952 55.838 1.00 75.00 451 LEU A N 1
ATOM 3582 C CA . LEU A 1 449 ? 45.835 18.275 55.565 1.00 74.58 451 LEU A CA 1
ATOM 3583 C C . LEU A 1 449 ? 45.272 18.904 56.837 1.00 74.33 451 LEU A C 1
ATOM 3584 O O . LEU A 1 449 ? 44.589 18.237 57.611 1.00 74.28 451 LEU A O 1
ATOM 3589 N N . ALA A 1 450 ? 45.553 20.188 57.045 1.00 73.94 452 ALA A N 1
ATOM 3590 C CA . ALA A 1 450 ? 45.067 20.900 58.226 1.00 73.68 452 ALA A CA 1
ATOM 3591 C C . ALA A 1 450 ? 45.023 22.407 57.979 1.00 73.49 452 ALA A C 1
ATOM 3592 O O . ALA A 1 450 ? 45.592 22.888 57.003 1.00 73.35 452 ALA A O 1
ATOM 3594 N N . PRO A 1 451 ? 44.334 23.158 58.859 1.00 73.41 453 PRO A N 1
ATOM 3595 C CA . PRO A 1 451 ? 44.307 24.619 58.742 1.00 73.27 453 PRO A CA 1
ATOM 3596 C C . PRO A 1 451 ? 45.678 25.262 58.951 1.00 73.16 453 PRO A C 1
ATOM 3597 O O . PRO A 1 451 ? 46.513 24.711 59.669 1.00 73.15 453 PRO A O 1
ATOM 3601 N N . PHE A 1 452 ? 45.897 26.416 58.323 1.00 72.98 454 PHE A N 1
ATOM 3602 C CA . PHE A 1 452 ? 47.143 27.163 58.480 1.00 72.94 454 PHE A CA 1
ATOM 3603 C C . PHE A 1 452 ? 46.915 28.453 59.264 1.00 73.07 454 PHE A C 1
ATOM 3604 O O . PHE A 1 452 ? 47.565 28.683 60.286 1.00 73.11 454 PHE A O 1
ATOM 3612 N N . MET A 1 453 ? 46.003 29.291 58.776 1.00 73.17 455 MET A N 1
ATOM 3613 C CA . MET A 1 453 ? 45.686 30.562 59.429 1.00 73.29 455 MET A CA 1
ATOM 3614 C C . MET A 1 453 ? 44.505 30.377 60.374 1.00 73.37 455 MET A C 1
ATOM 3615 O O . MET A 1 453 ? 43.357 30.293 59.938 1.00 73.41 455 MET A O 1
ATOM 3620 N N . THR A 1 454 ? 43.978 31.277 61.377 0.0000 83.95 456 THR A N 1
ATOM 3621 C CA . THR A 1 454 ? 42.927 31.056 62.389 0.0000 84.32 456 THR A CA 1
ATOM 3622 C C . THR A 1 454 ? 41.521 30.817 61.812 0.0000 84.73 456 THR A C 1
ATOM 3623 O O . THR A 1 454 ? 40.562 30.634 62.567 0.0000 84.86 456 THR A O 1
ATOM 3627 N N . ASP A 1 455 ? 41.403 30.840 60.477 0.0000 85.12 457 ASP A N 1
ATOM 3628 C CA . ASP A 1 455 ? 40.262 30.247 59.767 0.0000 85.31 457 ASP A CA 1
ATOM 3629 C C . ASP A 1 455 ? 38.985 31.093 59.784 0.0000 85.57 457 ASP A C 1
ATOM 3630 O O . ASP A 1 455 ? 38.817 31.978 60.628 0.0000 85.83 457 ASP A O 1
ATOM 3635 N N . GLU A 1 456 ? 38.098 30.801 58.830 0.0000 85.65 458 GLU A N 1
ATOM 3636 C CA . GLU A 1 456 ? 36.802 31.484 58.683 0.0000 85.60 458 GLU A CA 1
ATOM 3637 C C . GLU A 1 456 ? 36.967 33.007 58.499 0.0000 85.39 458 GLU A C 1
ATOM 3638 O O . GLU A 1 456 ? 38.041 33.469 58.090 0.0000 85.58 458 GLU A O 1
ATOM 3644 N N . THR A 1 457 ? 35.908 33.776 58.761 0.0000 85.01 459 THR A N 1
ATOM 3645 C CA . THR A 1 457 ? 35.983 35.243 58.727 0.0000 84.51 459 THR A CA 1
ATOM 3646 C C . THR A 1 457 ? 35.260 35.828 59.937 0.0000 83.97 459 THR A C 1
ATOM 3647 O O . THR A 1 457 ? 34.135 36.324 59.821 0.0000 83.89 459 THR A O 1
ATOM 3651 N N . GLY A 1 458 ? 35.919 35.764 61.095 0.0000 83.09 460 GLY A N 1
ATOM 3652 C CA . GLY A 1 458 ? 35.374 36.262 62.366 0.0000 82.23 460 GLY A CA 1
ATOM 3653 C C . GLY A 1 458 ? 35.788 37.689 62.692 0.0000 81.48 460 GLY A C 1
ATOM 3654 O O . GLY A 1 458 ? 35.179 38.340 63.542 0.0000 81.52 460 GLY A O 1
ATOM 3655 N N . GLN A 1 459 ? 36.679 38.249 62.220 1.00 73.96 461 GLN A N 1
ATOM 3656 C CA . GLN A 1 459 ? 37.252 39.594 62.227 1.00 73.77 461 GLN A CA 1
ATOM 3657 C C . GLN A 1 459 ? 36.464 40.576 61.349 1.00 73.19 461 GLN A C 1
ATOM 3658 O O . GLN A 1 459 ? 36.628 41.790 61.479 1.00 73.24 461 GLN A O 1
ATOM 3664 N N . HIS A 1 460 ? 35.624 40.046 60.461 1.00 72.42 462 HIS A N 1
ATOM 3665 C CA . HIS A 1 460 ? 34.696 40.850 59.664 1.00 71.79 462 HIS A CA 1
ATOM 3666 C C . HIS A 1 460 ? 33.270 40.487 60.068 1.00 70.69 462 HIS A C 1
ATOM 3667 O O . HIS A 1 460 ? 32.891 39.314 60.032 1.00 70.94 462 HIS A O 1
ATOM 3674 N N . ALA A 1 461 ? 32.482 41.487 60.455 1.00 69.06 463 ALA A N 1
ATOM 3675 C CA . ALA A 1 461 ? 31.100 41.258 60.874 1.00 67.82 463 ALA A CA 1
ATOM 3676 C C . ALA A 1 461 ? 30.133 42.083 60.028 1.00 66.72 463 ALA A C 1
ATOM 3677 O O . ALA A 1 461 ? 30.044 43.296 60.196 1.00 66.03 463 ALA A O 1
ATOM 3679 N N . LYS A 1 462 ? 29.410 41.425 59.120 1.00 65.55 464 LYS A N 1
ATOM 3680 C CA . LYS A 1 462 ? 28.435 42.125 58.271 1.00 64.85 464 LYS A CA 1
ATOM 3681 C C . LYS A 1 462 ? 27.227 42.626 59.072 1.00 63.55 464 LYS A C 1
ATOM 3682 O O . LYS A 1 462 ? 26.659 43.671 58.752 1.00 63.93 464 LYS A O 1
ATOM 3688 N N . PHE A 1 463 ? 26.855 41.890 60.116 1.00 61.76 465 PHE A N 1
ATOM 3689 C CA . PHE A 1 463 ? 25.671 42.207 60.918 1.00 60.60 465 PHE A CA 1
ATOM 3690 C C . PHE A 1 463 ? 26.068 42.570 62.339 1.00 59.85 465 PHE A C 1
ATOM 3691 O O . PHE A 1 463 ? 27.203 42.323 62.735 1.00 59.16 465 PHE A O 1
ATOM 3699 N N . ASP A 1 464 ? 25.139 43.155 63.101 1.00 59.12 466 ASP A N 1
ATOM 3700 C CA . ASP A 1 464 ? 25.403 43.506 64.504 1.00 58.64 466 ASP A CA 1
ATOM 3701 C C . ASP A 1 464 ? 25.998 42.314 65.212 1.00 58.42 466 ASP A C 1
ATOM 3702 O O . ASP A 1 464 ? 26.979 42.430 65.946 1.00 57.77 466 ASP A O 1
ATOM 3707 N N . LEU A 1 465 ? 25.382 41.160 64.989 1.00 58.35 467 LEU A N 1
ATOM 3708 C CA . LEU A 1 465 ? 25.970 39.910 65.418 1.00 58.80 467 LEU A CA 1
ATOM 3709 C C . LEU A 1 465 ? 25.416 38.723 64.636 1.00 58.47 467 LEU A C 1
ATOM 3710 O O . LEU A 1 465 ? 24.284 38.755 64.145 1.00 57.98 467 LEU A O 1
ATOM 3715 N N . THR A 1 466 ? 26.255 37.702 64.486 1.00 58.35 468 THR A N 1
ATOM 3716 C CA . THR A 1 466 ? 25.865 36.447 63.867 1.00 58.57 468 THR A CA 1
ATOM 3717 C C . THR A 1 466 ? 26.001 35.361 64.919 1.00 59.04 468 THR A C 1
ATOM 3718 O O . THR A 1 466 ? 27.086 35.165 65.475 1.00 58.36 468 THR A O 1
ATOM 3722 N N . PHE A 1 467 ? 24.893 34.673 65.193 1.00 59.21 469 PHE A N 1
ATOM 3723 C CA . PHE A 1 467 ? 24.832 33.662 66.237 1.00 60.13 469 PHE A CA 1
ATOM 3724 C C . PHE A 1 467 ? 24.930 32.306 65.549 1.00 60.73 469 PHE A C 1
ATOM 3725 O O . PHE A 1 467 ? 24.115 32.003 64.687 1.00 60.29 469 PHE A O 1
ATOM 3733 N N . SER A 1 468 ? 25.936 31.515 65.909 1.00 61.62 470 SER A N 1
ATOM 3734 C CA . SER A 1 468 ? 26.203 30.238 65.253 1.00 62.69 470 SER A CA 1
ATOM 3735 C C . SER A 1 468 ? 26.223 29.089 66.251 1.00 63.36 470 SER A C 1
ATOM 3736 O O . SER A 1 468 ? 27.022 29.088 67.187 1.00 63.82 470 SER A O 1
ATOM 3739 N N . ALA A 1 469 ? 25.344 28.113 66.053 1.00 63.86 471 ALA A N 1
ATOM 3740 C CA . ALA A 1 469 ? 25.381 26.884 66.836 1.00 64.43 471 ALA A CA 1
ATOM 3741 C C . ALA A 1 469 ? 26.081 25.813 66.000 1.00 65.07 471 ALA A C 1
ATOM 3742 O O . ALA A 1 469 ? 25.790 25.663 64.813 1.00 64.96 471 ALA A O 1
ATOM 3744 N N . THR A 1 470 ? 27.021 25.095 66.607 1.00 66.07 472 THR A N 1
ATOM 3745 C CA . THR A 1 470 ? 27.746 24.031 65.914 1.00 67.09 472 THR A CA 1
ATOM 3746 C C . THR A 1 470 ? 27.767 22.759 66.759 1.00 68.16 472 THR A C 1
ATOM 3747 O O . THR A 1 470 ? 28.242 22.770 67.894 1.00 68.12 472 THR A O 1
ATOM 3751 N N . GLU A 1 471 ? 27.246 21.671 66.196 1.00 69.47 473 GLU A N 1
ATOM 3752 C CA . GLU A 1 471 ? 27.237 20.378 66.874 1.00 70.57 473 GLU A CA 1
ATOM 3753 C C . GLU A 1 471 ? 28.587 19.700 66.657 1.00 71.24 473 GLU A C 1
ATOM 3754 O O . GLU A 1 471 ? 28.876 19.234 65.558 1.00 71.25 473 GLU A O 1
ATOM 3760 N N . GLU A 1 472 ? 29.402 19.649 67.710 1.00 72.27 474 GLU A N 1
ATOM 3761 C CA . GLU A 1 472 ? 30.827 19.296 67.589 1.00 73.13 474 GLU A CA 1
ATOM 3762 C C . GLU A 1 472 ? 31.182 17.849 67.937 1.00 73.66 474 GLU A C 1
ATOM 3763 O O . GLU A 1 472 ? 32.365 17.507 67.973 1.00 74.06 474 GLU A O 1
ATOM 3769 N N . ARG A 1 473 ? 30.167 17.016 68.176 1.00 74.00 475 ARG A N 1
ATOM 3770 C CA . ARG A 1 473 ? 30.309 15.571 68.460 1.00 74.29 475 ARG A CA 1
ATOM 3771 C C . ARG A 1 473 ? 30.231 15.264 69.963 1.00 74.02 475 ARG A C 1
ATOM 3772 O O . ARG A 1 473 ? 29.499 14.363 70.369 1.00 74.18 475 ARG A O 1
ATOM 3780 N N . GLU A 1 474 ? 30.967 16.017 70.778 1.00 73.64 476 GLU A N 1
ATOM 3781 C CA . GLU A 1 474 ? 30.913 15.855 72.233 1.00 73.35 476 GLU A CA 1
ATOM 3782 C C . GLU A 1 474 ? 30.130 16.984 72.915 1.00 72.64 476 GLU A C 1
ATOM 3783 O O . GLU A 1 474 ? 29.983 16.982 74.132 1.00 72.70 476 GLU A O 1
ATOM 3789 N N . GLU A 1 475 ? 29.648 17.946 72.127 1.00 71.71 477 GLU A N 1
ATOM 3790 C CA . GLU A 1 475 ? 28.663 18.931 72.586 1.00 70.80 477 GLU A CA 1
ATOM 3791 C C . GLU A 1 475 ? 28.305 19.898 71.465 1.00 70.14 477 GLU A C 1
ATOM 3792 O O . GLU A 1 475 ? 29.008 19.993 70.461 1.00 69.98 477 GLU A O 1
ATOM 3798 N N . MET A 1 476 ? 27.198 20.607 71.649 1.00 69.29 478 MET A N 1
ATOM 3799 C CA . MET A 1 476 ? 26.875 21.753 70.820 1.00 68.67 478 MET A CA 1
ATOM 3800 C C . MET A 1 476 ? 27.656 22.947 71.364 1.00 67.66 478 MET A C 1
ATOM 3801 O O . MET A 1 476 ? 27.695 23.163 72.575 1.00 67.29 478 MET A O 1
ATOM 3806 N N . THR A 1 477 ? 28.291 23.703 70.471 1.00 66.43 479 THR A N 1
ATOM 3807 C CA . THR A 1 477 ? 28.970 24.936 70.850 1.00 65.70 479 THR A CA 1
ATOM 3808 C C . THR A 1 477 ? 28.201 26.125 70.297 1.00 65.00 479 THR A C 1
ATOM 3809 O O . THR A 1 477 ? 27.570 26.031 69.243 1.00 64.66 479 THR A O 1
ATOM 3813 N N . ILE A 1 478 ? 28.263 27.233 71.028 1.00 64.28 480 ILE A N 1
ATOM 3814 C CA . ILE A 1 478 ? 27.576 28.467 70.675 1.00 63.87 480 ILE A CA 1
ATOM 3815 C C . ILE A 1 478 ? 28.624 29.526 70.342 1.00 63.26 480 ILE A C 1
ATOM 3816 O O . ILE A 1 478 ? 29.446 29.873 71.190 1.00 62.70 480 ILE A O 1
ATOM 3821 N N . GLY A 1 479 ? 28.600 30.011 69.101 1.00 62.59 481 GLY A N 1
ATOM 3822 C CA . GLY A 1 479 ? 29.527 31.046 68.643 1.00 62.29 481 GLY A CA 1
ATOM 3823 C C . GLY A 1 479 ? 28.789 32.340 68.345 1.00 61.86 481 GLY A C 1
ATOM 3824 O O . GLY A 1 479 ? 27.689 32.319 67.786 1.00 61.57 481 GLY A O 1
ATOM 3825 N N . VAL A 1 480 ? 29.394 33.464 68.727 1.00 61.24 482 VAL A N 1
ATOM 3826 C CA . VAL A 1 480 ? 28.854 34.784 68.405 1.00 60.84 482 VAL A CA 1
ATOM 3827 C C . VAL A 1 480 ? 29.952 35.629 67.779 1.00 60.40 482 VAL A C 1
ATOM 3828 O O . VAL A 1 480 ? 30.990 35.867 68.395 1.00 60.52 482 VAL A O 1
ATOM 3832 N N . GLU A 1 481 ? 29.722 36.028 66.531 1.00 59.68 483 GLU A N 1
ATOM 3833 C CA . GLU A 1 481 ? 30.561 36.977 65.827 1.00 59.18 483 GLU A CA 1
ATOM 3834 C C . GLU A 1 481 ? 29.827 38.303 65.923 1.00 58.38 483 GLU A C 1
ATOM 3835 O O . GLU A 1 481 ? 28.672 38.396 65.521 1.00 57.99 483 GLU A O 1
ATOM 3841 N N . TYR A 1 482 ? 30.491 39.324 66.454 1.00 57.36 484 TYR A N 1
ATOM 3842 C CA . TYR A 1 482 ? 29.810 40.577 66.773 1.00 56.51 484 TYR A CA 1
ATOM 3843 C C . TYR A 1 482 ? 30.605 41.794 66.335 1.00 55.78 484 TYR A C 1
ATOM 3844 O O . TYR A 1 482 ? 31.825 41.732 66.193 1.00 55.88 484 TYR A O 1
ATOM 3853 N N . SER A 1 483 ? 29.890 42.899 66.146 1.00 55.09 485 SER A N 1
ATOM 3854 C CA . SER A 1 483 ? 30.486 44.177 65.784 1.00 54.80 485 SER A CA 1
ATOM 3855 C C . SER A 1 483 ? 31.285 44.743 66.952 1.00 53.84 485 SER A C 1
ATOM 3856 O O . SER A 1 483 ? 30.734 44.975 68.023 1.00 53.41 485 SER A O 1
ATOM 3859 N N . THR A 1 484 ? 32.576 44.978 66.730 1.00 53.22 486 THR A N 1
ATOM 3860 C CA . THR A 1 484 ? 33.457 45.555 67.747 1.00 53.33 486 THR A CA 1
ATOM 3861 C C . THR A 1 484 ? 33.024 46.978 68.138 1.00 52.66 486 THR A C 1
ATOM 3862 O O . THR A 1 484 ? 33.296 47.440 69.247 1.00 52.34 486 THR A O 1
ATOM 3866 N N . SER A 1 485 ? 32.349 47.663 67.221 1.00 52.04 487 SER A N 1
ATOM 3867 C CA . SER A 1 485 ? 31.891 49.028 67.455 1.00 51.93 487 SER A CA 1
ATOM 3868 C C . SER A 1 485 ? 30.666 49.109 68.376 1.00 52.13 487 SER A C 1
ATOM 3869 O O . SER A 1 485 ? 30.311 50.198 68.819 1.00 51.92 487 SER A O 1
ATOM 3872 N N . LEU A 1 486 ? 30.036 47.973 68.657 1.00 52.49 488 LEU A N 1
ATOM 3873 C CA . LEU A 1 486 ? 28.784 47.932 69.425 1.00 52.86 488 LEU A CA 1
ATOM 3874 C C . LEU A 1 486 ? 28.879 47.209 70.774 1.00 53.26 488 LEU A C 1
ATOM 3875 O O . LEU A 1 486 ? 28.274 47.656 71.756 1.00 52.92 488 LEU A O 1
ATOM 3880 N N . PHE A 1 487 ? 29.613 46.096 70.825 1.00 53.77 489 PHE A N 1
ATOM 3881 C CA . PHE A 1 487 ? 29.633 45.241 72.020 1.00 54.75 489 PHE A CA 1
ATOM 3882 C C . PHE A 1 487 ? 31.041 44.928 72.507 1.00 55.52 489 PHE A C 1
ATOM 3883 O O . PHE A 1 487 ? 31.971 44.778 71.708 1.00 55.64 489 PHE A O 1
ATOM 3891 N N . THR A 1 488 ? 31.183 44.834 73.828 1.00 56.42 490 THR A N 1
ATOM 3892 C CA . THR A 1 488 ? 32.414 44.368 74.447 1.00 56.97 490 THR A CA 1
ATOM 3893 C C . THR A 1 488 ? 32.391 42.839 74.483 1.00 57.54 490 THR A C 1
ATOM 3894 O O . THR A 1 488 ? 31.327 42.217 74.372 1.00 57.24 490 THR A O 1
ATOM 3898 N N . ARG A 1 489 ? 33.569 42.240 74.635 1.00 58.04 491 ARG A N 1
ATOM 3899 C CA . ARG A 1 489 ? 33.683 40.797 74.832 1.00 58.64 491 ARG A CA 1
ATOM 3900 C C . ARG A 1 489 ? 32.876 40.336 76.043 1.00 58.43 491 ARG A C 1
ATOM 3901 O O . ARG A 1 489 ? 32.219 39.296 75.993 1.00 58.09 491 ARG A O 1
ATOM 3909 N N . GLU A 1 490 ? 32.937 41.110 77.125 1.00 58.26 492 GLU A N 1
ATOM 3910 C CA . GLU A 1 490 ? 32.224 40.794 78.363 1.00 58.39 492 GLU A CA 1
ATOM 3911 C C . GLU A 1 490 ? 30.721 40.654 78.114 1.00 58.00 492 GLU A C 1
ATOM 3912 O O . GLU A 1 490 ? 30.108 39.664 78.525 1.00 57.46 492 GLU A O 1
ATOM 3918 N N . THR A 1 491 ? 30.145 41.646 77.436 1.00 57.50 493 THR A N 1
ATOM 3919 C CA . THR A 1 491 ? 28.713 41.654 77.114 1.00 57.25 493 THR A CA 1
ATOM 3920 C C . THR A 1 491 ? 28.288 40.452 76.275 1.00 57.24 493 THR A C 1
ATOM 3921 O O . THR A 1 491 ? 27.208 39.893 76.481 1.00 57.16 493 THR A O 1
ATOM 3925 N N . MET A 1 492 ? 29.140 40.056 75.335 1.00 57.53 494 MET A N 1
ATOM 3926 C CA . MET A 1 492 ? 28.820 38.964 74.420 1.00 58.01 494 MET A CA 1
ATOM 3927 C C . MET A 1 492 ? 29.012 37.594 75.067 1.00 58.16 494 MET A C 1
ATOM 3928 O O . MET A 1 492 ? 28.253 36.666 74.789 1.00 57.66 494 MET A O 1
ATOM 3933 N N . GLU A 1 493 ? 30.019 37.463 75.926 1.00 58.48 495 GLU A N 1
ATOM 3934 C CA . GLU A 1 493 ? 30.158 36.244 76.732 1.00 58.88 495 GLU A CA 1
ATOM 3935 C C . GLU A 1 493 ? 28.952 36.062 77.660 1.00 58.81 495 GLU A C 1
ATOM 3936 O O . GLU A 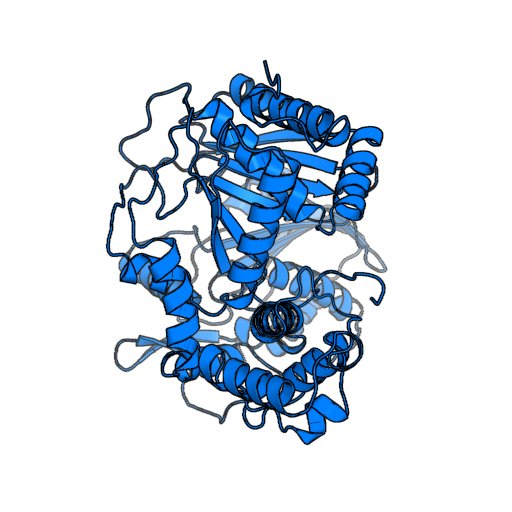1 493 ? 28.478 34.947 77.842 1.00 58.89 495 GLU A O 1
ATOM 3942 N N . ARG A 1 494 ? 28.442 37.158 78.217 1.00 58.76 496 ARG A N 1
ATOM 3943 C CA . ARG A 1 494 ? 27.245 37.113 79.062 1.00 58.89 496 ARG A CA 1
ATOM 3944 C C . ARG A 1 494 ? 25.987 36.795 78.246 1.00 58.62 496 ARG A C 1
ATOM 3945 O O . ARG A 1 494 ? 25.123 36.043 78.702 1.00 58.35 496 ARG A O 1
ATOM 3953 N N . PHE A 1 495 ? 25.899 37.395 77.058 1.00 58.31 497 PHE A N 1
ATOM 3954 C CA . PHE A 1 495 ? 24.841 37.133 76.076 1.00 58.32 497 PHE A CA 1
ATOM 3955 C C . PHE A 1 495 ? 24.745 35.641 75.772 1.00 58.26 497 PHE A C 1
ATOM 3956 O O . PHE A 1 495 ? 23.653 35.075 75.734 1.00 58.34 497 PHE A O 1
ATOM 3964 N N . SER A 1 496 ? 25.901 35.012 75.570 1.00 58.51 498 SER A N 1
ATOM 3965 C CA . SER A 1 496 ? 25.978 33.579 75.274 1.00 58.63 498 SER A CA 1
ATOM 3966 C C . SER A 1 496 ? 25.538 32.709 76.456 1.00 58.56 498 SER A C 1
ATOM 3967 O O . SER A 1 496 ? 24.791 31.750 76.271 1.00 58.11 498 SER A O 1
ATOM 3970 N N . ARG A 1 497 ? 26.007 33.042 77.660 1.00 58.76 499 ARG A N 1
ATOM 3971 C CA . ARG A 1 497 ? 25.589 32.345 78.880 1.00 58.63 499 ARG A CA 1
ATOM 3972 C C . ARG A 1 497 ? 24.080 32.450 79.074 1.00 58.54 499 ARG A C 1
ATOM 3973 O O . ARG A 1 497 ? 23.443 31.495 79.510 1.00 57.92 499 ARG A O 1
ATOM 3981 N N . HIS A 1 498 ? 23.517 33.617 78.757 1.00 58.43 500 HIS A N 1
ATOM 3982 C CA . HIS A 1 498 ? 22.075 33.821 78.851 1.00 58.75 500 HIS A CA 1
ATOM 3983 C C . HIS A 1 498 ? 21.307 32.943 77.863 1.00 58.38 500 HIS A C 1
ATOM 3984 O O . HIS A 1 498 ? 20.218 32.464 78.180 1.00 58.87 500 HIS A O 1
ATOM 3991 N N . PHE A 1 499 ? 21.872 32.709 76.682 1.00 58.11 501 PHE A N 1
ATOM 3992 C CA . PHE A 1 499 ? 21.271 31.759 75.745 1.00 57.79 501 PHE A CA 1
ATOM 3993 C C . PHE A 1 499 ? 21.197 30.362 76.374 1.00 57.44 501 PHE A C 1
ATOM 3994 O O . PHE A 1 499 ? 20.175 29.673 76.267 1.00 57.12 501 PHE A O 1
ATOM 4002 N N . LEU A 1 500 ? 22.284 29.952 77.023 1.00 57.08 502 LEU A N 1
ATOM 4003 C CA . LEU A 1 500 ? 22.349 28.633 77.646 1.00 56.85 502 LEU A CA 1
ATOM 4004 C C . LEU A 1 500 ? 21.408 28.518 78.839 1.00 56.83 502 LEU A C 1
ATOM 4005 O O . LEU A 1 500 ? 20.872 27.445 79.091 1.00 56.15 502 LEU A O 1
ATOM 4010 N N . THR A 1 501 ? 21.221 29.611 79.579 1.00 56.81 503 THR A N 1
ATOM 4011 C CA . THR A 1 501 ? 20.255 29.615 80.674 1.00 57.18 503 THR A CA 1
ATOM 4012 C C . THR A 1 501 ? 18.829 29.473 80.121 1.00 57.03 503 THR A C 1
ATOM 4013 O O . THR A 1 501 ? 18.036 28.692 80.639 1.00 56.68 503 THR A O 1
ATOM 4017 N N . ILE A 1 502 ? 18.516 30.205 79.052 1.00 56.73 504 ILE A N 1
ATOM 4018 C CA . ILE A 1 502 ? 17.205 30.086 78.418 1.00 56.58 504 ILE A CA 1
ATOM 4019 C C . ILE A 1 502 ? 16.999 28.649 77.927 1.00 56.36 504 ILE A C 1
ATOM 4020 O O . ILE A 1 502 ? 15.944 28.050 78.154 1.00 56.19 504 ILE A O 1
ATOM 4025 N N . ALA A 1 503 ? 18.023 28.100 77.279 1.00 56.00 505 ALA A N 1
ATOM 4026 C CA . ALA A 1 503 ? 17.979 26.741 76.748 1.00 56.03 505 ALA A CA 1
ATOM 4027 C C . ALA A 1 503 ? 17.717 25.709 77.845 1.00 55.95 505 ALA A C 1
ATOM 4028 O O . ALA A 1 503 ? 16.895 24.812 77.676 1.00 56.18 505 ALA A O 1
ATOM 4030 N N . ALA A 1 504 ? 18.413 25.848 78.968 1.00 56.09 506 ALA A N 1
ATOM 4031 C CA . ALA A 1 504 ? 18.247 24.936 80.104 1.00 56.16 506 ALA A CA 1
ATOM 4032 C C . ALA A 1 504 ? 16.821 24.989 80.655 1.00 56.51 506 ALA A C 1
ATOM 4033 O O . ALA A 1 504 ? 16.212 23.951 80.933 1.00 56.44 506 ALA A O 1
ATOM 4035 N N . SER A 1 505 ? 16.291 26.202 80.782 1.00 57.07 507 SER A N 1
ATOM 4036 C CA . SER A 1 505 ? 14.954 26.427 81.334 1.00 57.54 507 SER A CA 1
ATOM 4037 C C . SER A 1 505 ? 13.841 25.829 80.472 1.00 57.41 507 SER A C 1
ATOM 4038 O O . SER A 1 505 ? 12.898 25.232 80.994 1.00 57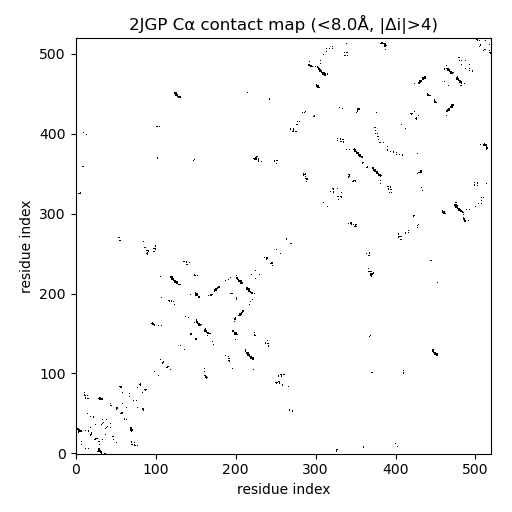.13 507 SER A O 1
ATOM 4041 N N . ILE A 1 506 ? 13.945 25.998 79.155 1.00 57.38 508 ILE A N 1
ATOM 4042 C CA . ILE A 1 506 ? 12.927 25.479 78.241 1.00 57.53 508 ILE A CA 1
ATOM 4043 C C . ILE A 1 506 ? 12.999 23.949 78.116 1.00 57.62 508 ILE A C 1
ATOM 4044 O O . ILE A 1 506 ? 11.978 23.302 77.886 1.00 57.18 508 ILE A O 1
ATOM 4049 N N . VAL A 1 507 ? 14.191 23.375 78.284 1.00 57.57 509 VAL A N 1
ATOM 4050 C CA . VAL A 1 507 ? 14.326 21.914 78.352 1.00 57.50 509 VAL A CA 1
ATOM 4051 C C . VAL A 1 507 ? 13.688 21.379 79.651 1.00 57.78 509 VAL A C 1
ATOM 4052 O O . VAL A 1 507 ? 12.985 20.357 79.638 1.00 57.61 509 VAL A O 1
ATOM 4056 N N . GLN A 1 508 ? 13.937 22.076 80.761 1.00 58.08 510 GLN A N 1
ATOM 4057 C CA . GLN A 1 508 ? 13.312 21.756 82.053 1.00 58.41 510 GLN A CA 1
ATOM 4058 C C . GLN A 1 508 ? 11.787 21.790 81.960 1.00 58.35 510 GLN A C 1
ATOM 4059 O O . GLN A 1 508 ? 11.105 20.883 82.441 1.00 58.24 510 GLN A O 1
ATOM 4065 N N . ASN A 1 509 ? 11.263 22.846 81.342 1.00 58.34 511 ASN A N 1
ATOM 4066 C CA . ASN A 1 509 ? 9.821 23.066 81.253 1.00 58.47 511 ASN A CA 1
ATOM 4067 C C . ASN A 1 509 ? 9.464 23.821 79.971 1.00 58.42 511 ASN A C 1
ATOM 4068 O O . ASN A 1 509 ? 9.463 25.058 79.968 1.00 58.18 511 ASN A O 1
ATOM 4073 N N . PRO A 1 510 ? 9.155 23.082 78.886 1.00 58.66 512 PRO A N 1
ATOM 4074 C CA . PRO A 1 510 ? 8.824 23.698 77.598 1.00 58.99 512 PRO A CA 1
ATOM 4075 C C . PRO A 1 510 ? 7.555 24.551 77.612 1.00 59.31 512 PRO A C 1
ATOM 4076 O O . PRO A 1 510 ? 7.353 25.347 76.702 1.00 59.67 512 PRO A O 1
ATOM 4080 N N . HIS A 1 511 ? 6.706 24.380 78.621 1.00 59.24 513 HIS A N 1
ATOM 4081 C CA . HIS A 1 511 ? 5.453 25.124 78.690 1.00 59.47 513 HIS A CA 1
ATOM 4082 C C . HIS A 1 511 ? 5.560 26.396 79.524 1.00 59.70 513 HIS A C 1
ATOM 4083 O O . HIS A 1 511 ? 4.575 27.117 79.686 1.00 59.66 513 HIS A O 1
ATOM 4090 N N . ILE A 1 512 ? 6.757 26.679 80.031 1.00 60.00 514 ILE A N 1
ATOM 4091 C CA . ILE A 1 512 ? 7.024 27.940 80.720 1.00 60.44 514 ILE A CA 1
ATOM 4092 C C . ILE A 1 512 ? 6.669 29.105 79.805 1.00 60.86 514 ILE A C 1
ATOM 4093 O O . ILE A 1 512 ? 6.906 29.050 78.598 1.00 60.66 514 ILE A O 1
ATOM 4098 N N . ARG A 1 513 ? 6.081 30.150 80.373 1.00 61.55 515 ARG A N 1
ATOM 4099 C CA . ARG A 1 513 ? 5.726 31.324 79.586 1.00 62.03 515 ARG A CA 1
ATOM 4100 C C . ARG A 1 513 ? 6.959 32.200 79.404 1.00 62.17 515 ARG A C 1
ATOM 4101 O O . ARG A 1 513 ? 7.807 32.294 80.296 1.00 62.21 515 ARG A O 1
ATOM 4109 N N . LEU A 1 514 ? 7.075 32.819 78.233 1.00 62.48 516 LEU A N 1
ATOM 4110 C CA . LEU A 1 514 ? 8.293 33.552 77.883 1.00 62.79 516 LEU A CA 1
ATOM 4111 C C . LEU A 1 514 ? 8.689 34.579 78.946 1.00 63.34 516 LEU A C 1
ATOM 4112 O O . LEU A 1 514 ? 9.866 34.696 79.290 1.00 63.20 516 LEU A O 1
ATOM 4117 N N . GLY A 1 515 ? 7.707 35.308 79.470 1.00 64.12 517 GLY A N 1
ATOM 4118 C CA . GLY A 1 515 ? 7.955 36.301 80.515 1.00 64.71 517 GLY A CA 1
ATOM 4119 C C . GLY A 1 515 ? 8.460 35.721 81.827 1.00 65.41 517 GLY A C 1
ATOM 4120 O O . GLY A 1 515 ? 9.142 36.405 82.587 1.00 65.48 517 GLY A O 1
ATOM 4121 N N . GLU A 1 516 ? 8.118 34.464 82.099 1.00 66.31 518 GLU A N 1
ATOM 4122 C CA . GLU A 1 516 ? 8.542 33.785 83.329 1.00 67.10 518 GLU A CA 1
ATOM 4123 C C . GLU A 1 516 ? 9.938 33.168 83.223 1.00 67.55 518 GLU A C 1
ATOM 4124 O O . GLU A 1 516 ? 10.503 32.749 84.231 1.00 67.39 518 GLU A O 1
ATOM 4130 N N . ILE A 1 517 ? 10.491 33.103 82.014 1.00 68.39 519 ILE A N 1
ATOM 4131 C CA . ILE A 1 517 ? 11.845 32.584 81.830 1.00 69.06 519 ILE A CA 1
ATOM 4132 C C . ILE A 1 517 ? 12.837 33.524 82.517 1.00 69.97 519 ILE A C 1
ATOM 4133 O O . ILE A 1 517 ? 13.061 34.651 82.065 1.00 70.04 519 ILE A O 1
ATOM 4138 N N . ASP A 1 518 ? 13.407 33.063 83.628 1.00 71.08 520 ASP A N 1
ATOM 4139 C CA . ASP A 1 518 ? 14.360 33.860 84.395 1.00 71.97 520 ASP A CA 1
ATOM 4140 C C . ASP A 1 518 ? 15.752 33.745 83.772 1.00 72.55 520 ASP A C 1
ATOM 4141 O O . ASP A 1 518 ? 16.528 32.846 84.099 1.00 72.84 520 ASP A O 1
ATOM 4146 N N . MET A 1 519 ? 16.044 34.663 82.860 1.00 73.08 521 MET A N 1
ATOM 4147 C CA . MET A 1 519 ? 17.339 34.731 82.199 1.00 73.49 521 MET A CA 1
ATOM 4148 C C . MET A 1 519 ? 18.392 35.329 83.134 1.00 73.93 521 MET A C 1
ATOM 4149 O O . MET A 1 519 ? 19.572 34.985 83.034 1.00 74.09 521 MET A O 1
ATOM 4154 N N . LEU A 1 520 ? 17.935 36.190 84.050 1.00 74.38 522 LEU A N 1
ATOM 4155 C CA . LEU A 1 520 ? 18.762 37.083 84.891 1.00 74.70 522 LEU A CA 1
ATOM 4156 C C . LEU A 1 520 ? 18.983 38.420 84.191 1.00 74.90 522 LEU A C 1
ATOM 4157 O O . LEU A 1 520 ? 18.716 39.477 84.767 1.00 75.24 522 LEU A O 1
#

Nearest PDB structures (foldseek):
  2jgp-assembly1_A  TM=1.002E+00  e=0.000E+00  Brevibacillus brevis
  6mfw-assembly1_A  TM=7.635E-01  e=3.940E-50  Brevibacillus parabrevis
  6mg0-assembly2_A  TM=8.204E-01  e=2.273E-48  Brevibacillus parabrevis
  6mg0-assembly2_B  TM=7.790E-01  e=1.777E-47  Brevibacillus parabrevis
  6mfz-assembly1_A  TM=7.640E-01  e=1.978E-46  Brevibacillus parabrevis

Organism: Brevibacillus parabrevis (NCBI:txid54914)

CATH classification: 1.10.1200.10 (+2 more: 3.30.559.10, 3.30.559.30)

=== Feature glossary ===
Feature key, reading from the visual/contextual features back to the raw sequence:

Rendered structure images. Structure images are PyMOL renders from six orthogonal camera directions. Cartoon representation draws helices as coils and strands as arrows; sticks shows the backbone as bonds; surface shows the solvent-excluded envelope. Rainbow coloring maps sequence position to hue (blue→red, N→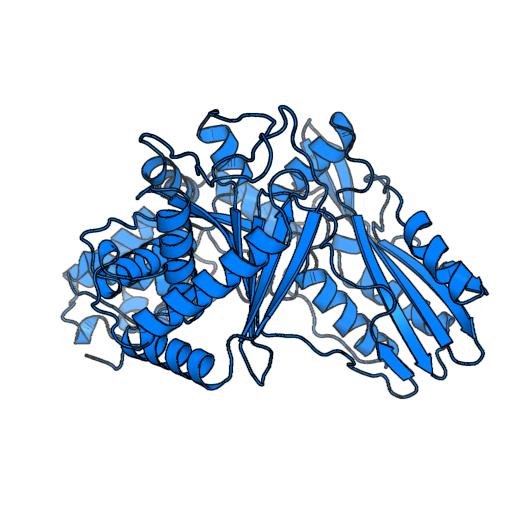C); chain coloring assigns a distinct color per polypeptide.

Contact-map, Ramachandran, and PAE plots. Three diagnostic plots accompany the record. The Cα contact map visualizes the tertiary structure as a 2D adjacency matrix (8 Å cutoff, sequence-local contacts suppressed). The Ramachandran plot shows the distribution of backbone (φ, ψ) torsions, with points in the α and β basins reflecting secondary structure content. The PAE plot shows AlphaFold's inter-residue confidence as a color matrix.

InterPro / GO / CATH / organism. The annotation block draws on four external resources. InterPro: which protein families and domains the sequence belongs to. GO: standardized terms for what the protein does, what process it participates in, and where in the cell it acts. CATH: which structural fold it has in the CATH hierarchy. Organism: the species of origin.

Nearest PDB structures. Structural nearest neighbors (via Foldseek easy-search vs the PDB). Reported per hit: target PDB id, E-value, and alignment TM-score. A TM-score above ~0.5 is the conventional threshold for 'same fold'.

Predicted aligned error. Predicted aligned error is AlphaFold's pairwise confidence. Unlike pLDDT (per-residue), PAE is per-residue-pair and captures whether two parts of the structure are correctly placed relative to each other. Units are ångströms of expected positional error.

Solvent-accessible surface area. SASA measures how much of the protein is reachable by solvent. It is computed by rolling a water-sized probe over the atomic surface and summing the exposed area (Å²). Per-residue SASA distinguishes core (buried, low SASA) from surface (exposed, high SASA) residues; total SASA is a whole-molecule size measure.

B-factor. Crystallographic B-factors measure how much each atom's electron density is smeared out, in Å². They rise in mobile loops and surface residues and fall in the buried interior. In AlphaFold models this column is repurposed to hold pLDDT instead.

pLDDT. For AlphaFold models, the B-factor field carries pLDDT — the model's own estimate of local accuracy on a 0–100 scale. Regions with pLDDT<50 should be treated as essentially unmodeled; they often correspond to intrinsically disordered segments.

Backbone torsions (φ/ψ). φ (phi) and ψ (psi) are the two rotatable backbone dihedrals per residue: φ is the C(i-1)–N–Cα–C torsion, ψ is the N–Cα–C–N(i+1) torsion, both in degrees on (−180°, 180°]. α-helical residues cluster near (−60°, −45°); β-strand residues near (−120°, +130°). A Ramachandran plot is simply a scatter of (φ, ψ) for every residue.

Radius of gyration, Cα contacts, bounding box. Radius of gyration (Rg) is the root-mean-square distance of Cα atoms from their centroid — a single number for overall size and compactness. A globular domain of N residues has Rg ≈ 2.2·N^0.38 Å; an extended or disordered chain has a much larger Rg. The Cα contact count is the number of residue pairs whose Cα atoms are within 8 Å and are more than four positions apart in sequence — a standard proxy for tertiary packing density. The bounding box is the smallest axis-aligned box enclosing all Cα atoms.

Secondary structure (3-state, P-SEA). Three-state secondary structure (P-SEA) collapses the eight DSSP classes into helix (a), strand (b), and coil (c). P-SEA assigns these from Cα geometry alone — distances and angles — without requiring backbone oxygens, so it works on any Cα trace.

Secondary structure (8-state, DSSP). Secondary structure is the local, repeating backbone conformation. DSSP classifies it into eight states by reading the hydrogen-bond network: three helix types (H, G, I), two β types (E, B), two non-regular types (T, S), and unstructured coil (-).

Foldseek 3Di. The Foldseek 3Di string encodes local tertiary geometry as a 20-letter alphabet — one character per residue — derived from the relative positions of nearby Cα atoms. Unlike the amino-acid sequence, 3Di is a direct function of the 3D structure, so two proteins with the same fold have similar 3Di strings even at low sequence identity.

mmCIF coordinates. Structure coordinates are given as an mmCIF _atom_site loop: one row per atom with element, residue name, chain id, sequence number, and x/y/z position in Å. Only the four main-chain atoms per residue are included here; side chains are omitted to keep the record compact.

Sequence. This is the polypeptide sequence — one letter per residue, N-terminus first. Length ranges from a few dozen residues for small domains to over a thousand for large multi-domain proteins.